Protein AF-A0A9W7ZMZ1-F1 (afdb_monomer)

Nearest PDB structures (foldseek):
  8gym-assembly1_m1  TM=4.508E-01  e=1.231E-01  Tetrahymena thermophila SB210
  8bqs-assembly1_Ds  TM=4.466E-01  e=4.680E-01  Tetrahymena thermophila SB210

Secondary structure (DSSP, 8-state):
-HHHHHHHH-TTHHHHHHHHHHHHHHHHHHHHHHHHHHHHHHHHHHHHHHHHH-TTS---S--SHHHHHHHHHHHHHHHHHHHHHHHHHHHHHHHHHHH---S-HHHHHHHHHHHH-HHHHTTTHHHHHHHHHHHHHHHHHHHHHHHHHHHHHHHHHHHHHHHHHHHHHHHT--HHHHHHHHHHT--TTGGGS-HHHHHHHHHHHHHHHHHHH-----HHHHHH-TT--PPP------------HHHHS-HHHHHHHHHHHHHHHHHHHHHHHHHHHHHHHHHHHHHHHHHHHHHHHHHHHHHHHHHHTTTGGGT-----PPP----HHHHHHHHHHHHHHHHTTS-TT-THHHHHHHTTTHHHHHHHHHHHHHHHHHHHHHHHHHHHHH--

Solvent-accessible surface area (backbone atoms only — not comparable to full-atom values): 21648 Å² total; per-residue (Å²): 110,69,70,58,48,40,72,74,58,36,78,67,47,50,66,69,68,47,46,59,62,50,54,48,52,47,56,26,48,50,38,24,55,54,40,27,66,61,36,33,60,56,36,47,52,53,51,52,52,49,46,71,76,42,70,89,54,83,92,57,99,70,69,61,58,29,41,25,51,14,18,24,53,9,17,41,52,16,27,68,54,38,34,40,48,54,45,51,48,56,53,48,56,55,42,47,74,74,65,57,76,66,92,43,71,67,60,47,51,53,51,47,43,72,76,58,36,69,75,64,32,46,69,62,36,71,60,48,26,53,40,31,19,56,20,32,12,47,22,41,22,42,23,53,53,44,30,51,55,44,48,50,54,52,51,49,53,57,49,52,53,49,51,45,49,52,50,17,65,75,69,75,49,54,53,68,57,53,55,50,26,55,67,73,65,73,39,91,64,49,84,80,48,54,74,66,55,54,53,48,56,44,60,61,52,50,63,54,56,53,63,75,67,54,76,85,74,59,66,72,60,54,74,75,47,81,87,69,86,69,89,75,85,71,75,81,77,84,67,72,82,78,69,54,73,74,76,74,39,57,74,69,55,47,52,50,50,34,43,34,49,14,26,34,54,10,40,48,54,20,45,71,53,33,44,35,47,48,48,49,46,54,50,52,53,52,51,52,52,52,50,51,51,50,49,50,49,48,49,51,51,45,55,50,41,61,62,46,53,76,68,56,76,80,74,72,94,80,89,81,82,88,83,77,95,70,65,73,66,59,59,50,54,53,51,47,24,50,49,24,11,61,79,67,74,49,69,54,85,47,84,58,37,40,58,50,46,34,52,61,64,46,68,68,50,43,69,66,46,24,64,57,51,10,53,50,49,46,51,50,51,53,55,50,50,54,52,56,65,74,78,106

pLDDT: mean 70.11, std 17.06, range [32.16, 95.88]

Organism: NCBI:txid417184

Mean predicted aligned error: 15.18 Å

InterPro domains:
  IPR018108 Mitochondrial carrier protein, transmembrane region [PF00153] (63-148)
  IPR018108 Mitochondrial carrier protein, transmembrane region [PS50920] (62-149)
  IPR023395 Mitochondrial carrier protein domain superfamily [G3DSA:1.50.40.10] (1-391)
  IPR023395 Mitochondrial carrier protein domain superfamily [SSF103506] (4-310)
  IPR050567 Mitochondrial Carrier [PTHR45624] (2-151)

Foldseek 3Di:
DVVVCCVPVNPLVCQAPPVLVVVLCVQLVCLLVVQLVVQLVVLLVVVVVVCVVPVPPDDDSCPLPSQLVSQLRSLQSSLVSNQLSVLLVVVVVVCCVPPVPDSHSVVSVVVCCVVPNPVNSCVLSVLSSVLSSNLRSLLRSLLVVLLVVLVVVLVVLVVLLVVLVVVCVVVVHDSLVSLVCLQVVVDPCVVVDDPVRSVVSNVLCVVVVVVVPDDPDPVVVCVPDVPPPDDDDDDPPPPDPCPDPSVVDDPVRSSLVSSLVSLLVSLLSSLVRNQLSVVVSVVVVVVVVVVVVVVVVVVVVVVVVVVCVVVCPPPDDDDDDDDDDDDPVVVSLLVLLVVLCVVVVHDSPDPCSSVCSSCPCSVVVSVVVSNVRSVVSSVVVVVVVVVVVVVD

Structure (mmCIF, N/CA/C/O backbone):
data_AF-A0A9W7ZMZ1-F1
#
_entry.id   AF-A0A9W7ZMZ1-F1
#
loop_
_atom_site.group_PDB
_atom_site.id
_atom_site.type_symbol
_atom_site.label_atom_id
_atom_site.label_alt_id
_atom_site.label_comp_id
_atom_site.label_asym_id
_atom_site.label_entity_id
_atom_site.label_seq_id
_atom_site.pdbx_PDB_ins_code
_atom_site.Cartn_x
_atom_site.Cartn_y
_atom_site.Cartn_z
_atom_site.occupancy
_atom_site.B_iso_or_equiv
_atom_site.auth_seq_id
_atom_site.auth_comp_id
_atom_site.auth_asym_id
_atom_site.auth_atom_id
_atom_site.pdbx_PDB_model_num
ATOM 1 N N . MET A 1 1 ? -1.787 26.516 -14.372 1.00 57.69 1 MET A N 1
ATOM 2 C CA . MET A 1 1 ? -1.066 25.566 -15.255 1.00 57.69 1 MET A CA 1
ATOM 3 C C . MET A 1 1 ? -2.000 24.758 -16.154 1.00 57.69 1 MET A C 1
ATOM 5 O O . MET A 1 1 ? -1.790 24.791 -17.357 1.00 57.69 1 MET A O 1
ATOM 9 N N . LEU A 1 2 ? -3.049 24.103 -15.631 1.00 56.38 2 LEU A N 1
ATOM 10 C CA . LEU A 1 2 ? -3.977 23.309 -16.457 1.00 56.38 2 LEU A CA 1
ATOM 11 C C . LEU A 1 2 ? -4.734 24.144 -17.511 1.00 56.38 2 LEU A C 1
ATOM 13 O O . LEU A 1 2 ? -4.765 23.767 -18.676 1.00 56.38 2 LEU A O 1
ATOM 17 N N . SER A 1 3 ? -5.265 25.316 -17.134 1.00 71.88 3 SER A N 1
ATOM 18 C CA . SER A 1 3 ? -5.950 26.227 -18.073 1.00 71.88 3 SER A CA 1
ATOM 19 C C . SER A 1 3 ? -5.031 26.711 -19.199 1.00 71.88 3 SER A C 1
ATOM 21 O O . SER A 1 3 ? -5.445 26.814 -20.349 1.00 71.88 3 SER A O 1
ATOM 23 N N . HIS A 1 4 ? -3.756 26.938 -18.882 1.00 74.88 4 HIS A N 1
ATOM 24 C CA . HIS A 1 4 ? -2.742 27.368 -19.840 1.00 74.88 4 HIS A CA 1
ATOM 25 C C . HIS A 1 4 ? -2.380 26.242 -20.826 1.00 74.88 4 HIS A C 1
ATOM 27 O O . HIS A 1 4 ? -2.250 26.485 -22.022 1.00 74.88 4 HIS A O 1
ATOM 33 N N . ALA A 1 5 ? -2.301 24.993 -20.352 1.00 64.12 5 ALA A N 1
ATOM 34 C CA . ALA A 1 5 ? -2.077 23.822 -21.201 1.00 64.12 5 ALA A CA 1
ATOM 35 C C . ALA A 1 5 ? -3.270 23.527 -22.129 1.00 64.12 5 ALA A C 1
ATOM 37 O O . ALA A 1 5 ? -3.066 23.195 -23.297 1.00 64.12 5 ALA A O 1
ATOM 38 N N . VAL A 1 6 ? -4.504 23.697 -21.640 1.00 72.75 6 VAL A N 1
ATOM 39 C CA . VAL A 1 6 ? -5.729 23.541 -22.445 1.00 72.75 6 VAL A CA 1
ATOM 40 C C . VAL A 1 6 ? -5.817 24.620 -23.526 1.00 72.75 6 VAL A C 1
ATOM 42 O O . VAL A 1 6 ? -6.164 24.302 -24.661 1.00 72.75 6 VAL A O 1
ATOM 45 N N . HIS A 1 7 ? -5.430 25.863 -23.224 1.00 78.12 7 HIS A N 1
ATOM 46 C CA . HIS A 1 7 ? -5.381 26.932 -24.224 1.00 78.12 7 HIS A CA 1
ATOM 47 C C . HIS A 1 7 ? -4.293 26.731 -25.288 1.00 78.12 7 HIS A C 1
ATOM 49 O O . HIS A 1 7 ? -4.526 27.070 -26.444 1.00 78.12 7 HIS A O 1
ATOM 55 N N . GLN A 1 8 ? -3.131 26.167 -24.936 1.00 75.94 8 GLN A N 1
ATOM 56 C CA . GLN A 1 8 ? -2.028 25.973 -25.889 1.00 75.94 8 GLN A CA 1
ATOM 57 C C . GLN A 1 8 ? -2.144 24.697 -26.737 1.00 75.94 8 GLN A C 1
ATOM 59 O O . GLN A 1 8 ? -1.801 24.714 -27.915 1.00 75.94 8 GLN A O 1
ATOM 64 N N . LYS A 1 9 ? -2.590 23.574 -26.154 1.00 67.56 9 LYS A N 1
ATOM 65 C CA . LYS A 1 9 ? -2.626 22.256 -26.827 1.00 67.56 9 LYS A CA 1
ATOM 66 C C . LYS A 1 9 ? -4.041 21.779 -27.184 1.00 67.56 9 LYS A C 1
ATOM 68 O O . LYS A 1 9 ? -4.193 20.733 -27.820 1.00 67.56 9 LYS A O 1
ATOM 73 N N . GLY A 1 10 ? -5.074 22.520 -26.780 1.00 74.38 10 GLY A N 1
ATOM 74 C CA . GLY A 1 10 ? -6.471 22.115 -26.910 1.00 74.38 10 GLY A CA 1
ATOM 75 C C . GLY A 1 10 ? -6.827 20.901 -26.042 1.00 74.38 10 GLY A C 1
ATOM 76 O O . GLY A 1 10 ? -5.992 20.306 -25.358 1.00 74.38 10 GLY A O 1
ATOM 77 N N . TRP A 1 11 ? -8.087 20.469 -26.114 1.00 76.12 11 TRP A N 1
ATOM 78 C CA . TRP A 1 11 ? -8.594 19.306 -25.370 1.00 76.12 11 TRP A CA 1
ATOM 79 C C . TRP A 1 11 ? -7.893 17.979 -25.718 1.00 76.12 11 TRP A C 1
ATOM 81 O O . TRP A 1 11 ? -7.972 17.027 -24.949 1.00 76.12 11 TRP A O 1
ATOM 91 N N . LYS A 1 12 ? -7.139 17.918 -26.825 1.00 69.62 12 LYS A N 1
ATOM 92 C CA . LYS A 1 12 ? -6.350 16.743 -27.243 1.00 69.62 12 LYS A CA 1
ATOM 93 C C . LYS A 1 12 ? -5.185 16.408 -26.296 1.00 69.62 12 LYS A C 1
ATOM 95 O O . LYS A 1 12 ? -4.671 15.294 -26.343 1.00 69.62 12 LYS A O 1
ATOM 100 N N . PHE A 1 13 ? -4.793 17.329 -25.412 1.00 70.31 13 PHE A N 1
ATOM 101 C CA . PHE A 1 13 ? -3.822 17.076 -24.341 1.00 70.31 13 PHE A CA 1
ATOM 102 C C . PHE A 1 13 ? -4.334 16.048 -23.313 1.00 70.31 13 PHE A C 1
ATOM 104 O O . PHE A 1 13 ? -3.588 15.162 -22.904 1.00 70.31 13 PHE A O 1
ATOM 111 N N . LEU A 1 14 ? -5.612 16.119 -22.929 1.00 71.50 14 LEU A N 1
ATOM 112 C CA . LEU A 1 14 ? -6.190 15.257 -21.890 1.00 71.50 14 LEU A CA 1
ATOM 113 C C . LEU A 1 14 ? -6.104 13.762 -22.254 1.00 71.50 14 LEU A C 1
ATOM 115 O O . LEU A 1 14 ? -5.511 13.008 -21.483 1.00 71.50 14 LEU A O 1
ATOM 119 N N . PRO A 1 15 ? -6.573 13.311 -23.435 1.00 69.31 15 PRO A N 1
ATOM 120 C CA . PRO A 1 15 ? -6.466 11.910 -23.822 1.00 69.31 15 PRO A CA 1
ATOM 121 C C . PRO A 1 15 ? -5.028 11.383 -23.847 1.00 69.31 15 PRO A C 1
ATOM 123 O O . PRO A 1 15 ? -4.784 10.240 -23.477 1.00 69.31 15 PRO A O 1
ATOM 126 N N . ARG A 1 16 ? -4.065 12.211 -24.265 1.00 68.50 16 ARG A N 1
ATOM 127 C CA . ARG A 1 16 ? -2.673 11.781 -24.451 1.00 68.50 16 ARG A CA 1
ATOM 128 C C . ARG A 1 16 ? -1.928 11.590 -23.132 1.00 68.50 16 ARG A C 1
ATOM 130 O O . ARG A 1 16 ? -1.162 10.642 -23.023 1.00 68.50 16 ARG A O 1
ATOM 137 N N . TYR A 1 17 ? -2.159 12.457 -22.145 1.00 72.62 17 TYR A N 1
ATOM 138 C CA . TYR A 1 17 ? -1.386 12.453 -20.895 1.00 72.62 17 TYR A CA 1
ATOM 139 C C . TYR A 1 17 ? -2.157 11.921 -19.681 1.00 72.62 17 TYR A C 1
ATOM 141 O O . TYR A 1 17 ? -1.535 11.543 -18.694 1.00 72.62 17 TYR A O 1
ATOM 149 N N . VAL A 1 18 ? -3.492 11.874 -19.734 1.00 78.25 18 VAL A N 1
ATOM 150 C CA . VAL A 1 18 ? -4.324 11.460 -18.591 1.00 78.25 18 VAL A CA 1
ATOM 151 C C . VAL A 1 18 ? -4.821 10.021 -18.722 1.00 78.25 18 VAL A C 1
ATOM 153 O O . VAL A 1 18 ? -4.837 9.299 -17.729 1.00 78.25 18 VAL A O 1
ATOM 156 N N . ILE A 1 19 ? -5.145 9.549 -19.932 1.00 79.56 19 ILE A N 1
ATOM 157 C CA . ILE A 1 19 ? -5.673 8.183 -20.117 1.00 79.56 19 ILE A CA 1
ATOM 158 C C . ILE A 1 19 ? -4.645 7.130 -19.711 1.00 79.56 19 ILE A C 1
ATOM 160 O O . ILE A 1 19 ? -4.990 6.178 -19.021 1.00 79.56 19 ILE A O 1
ATOM 164 N N . GLN A 1 20 ? -3.383 7.309 -20.097 1.00 80.19 20 GLN A N 1
ATOM 165 C CA . GLN A 1 20 ? -2.320 6.356 -19.786 1.00 80.19 20 GLN A CA 1
ATOM 166 C C . GLN A 1 20 ? -2.172 6.090 -18.273 1.00 80.19 20 GLN A C 1
ATOM 168 O O . GLN A 1 20 ? -2.287 4.929 -17.875 1.00 80.19 20 GLN A O 1
ATOM 173 N N . PRO A 1 21 ? -1.947 7.101 -17.406 1.00 80.88 21 PRO A N 1
ATOM 174 C CA . PRO A 1 21 ? -1.855 6.863 -15.969 1.00 80.88 21 PRO A CA 1
ATOM 175 C C . PRO A 1 21 ? -3.181 6.382 -15.369 1.00 80.88 21 PRO A C 1
ATOM 177 O O . PRO A 1 21 ? -3.154 5.569 -14.451 1.00 80.88 21 PRO A O 1
ATOM 180 N N . MET A 1 22 ? -4.335 6.817 -15.889 1.00 83.62 22 MET A N 1
ATOM 181 C CA . MET A 1 22 ? -5.635 6.337 -15.403 1.00 83.62 22 MET A CA 1
ATOM 182 C C . MET A 1 22 ? -5.848 4.846 -15.671 1.00 83.62 22 MET A C 1
ATOM 184 O O . MET A 1 22 ? -6.192 4.112 -14.750 1.00 83.62 22 MET A O 1
ATOM 188 N N . VAL A 1 23 ? -5.623 4.388 -16.905 1.00 85.06 23 VAL A N 1
ATOM 189 C CA . VAL A 1 23 ? -5.783 2.978 -17.291 1.00 85.06 23 VAL A CA 1
ATOM 190 C C . VAL A 1 23 ? -4.800 2.103 -16.524 1.00 85.06 23 VAL A C 1
ATOM 192 O O . VAL A 1 23 ? -5.188 1.053 -16.015 1.00 85.06 23 VAL A O 1
ATOM 195 N N . ALA A 1 24 ? -3.547 2.553 -16.399 1.00 85.38 24 ALA A N 1
ATOM 196 C CA . ALA A 1 24 ? -2.542 1.819 -15.648 1.00 85.38 24 ALA A CA 1
ATOM 197 C C . ALA A 1 24 ? -2.936 1.682 -14.171 1.00 85.38 24 ALA A C 1
ATOM 199 O O . ALA A 1 24 ? -2.993 0.567 -13.658 1.00 85.38 24 ALA A O 1
ATOM 200 N N . ASN A 1 25 ? -3.296 2.788 -13.513 1.00 88.56 25 ASN A N 1
ATOM 201 C CA . ASN A 1 25 ? -3.698 2.778 -12.107 1.00 88.56 25 ASN A CA 1
ATOM 202 C C . ASN A 1 25 ? -4.980 1.972 -11.870 1.00 88.56 25 ASN A C 1
ATOM 204 O O . ASN A 1 25 ? -5.092 1.300 -10.848 1.00 88.56 25 ASN A O 1
ATOM 208 N N . TRP A 1 26 ? -5.935 2.011 -12.802 1.00 90.62 26 TRP A N 1
ATOM 209 C CA . TRP A 1 26 ? -7.161 1.225 -12.702 1.00 90.62 26 TRP A CA 1
ATOM 210 C C . TRP A 1 26 ? -6.885 -0.276 -12.803 1.00 90.62 26 TRP A C 1
ATOM 212 O O . TRP A 1 26 ? -7.335 -1.025 -11.944 1.00 90.62 26 TRP A O 1
ATOM 222 N N . ALA A 1 27 ? -6.105 -0.720 -13.793 1.00 91.19 27 ALA A N 1
ATOM 223 C CA . ALA A 1 27 ? -5.781 -2.137 -13.964 1.00 91.19 27 ALA A CA 1
ATOM 224 C C . ALA A 1 27 ? -4.998 -2.697 -12.763 1.00 91.19 27 ALA A C 1
ATOM 226 O O . ALA A 1 27 ? -5.300 -3.776 -12.252 1.00 91.19 27 ALA A O 1
ATOM 227 N N . VAL A 1 28 ? -4.019 -1.925 -12.291 1.00 91.31 28 VAL A N 1
ATOM 228 C CA . VAL A 1 28 ? -3.198 -2.225 -11.112 1.00 91.31 28 VAL A CA 1
ATOM 229 C C . VAL A 1 28 ? -4.071 -2.286 -9.853 1.00 91.31 28 VAL A C 1
ATOM 231 O O . VAL A 1 28 ? -4.066 -3.297 -9.151 1.00 91.31 28 VAL A O 1
ATOM 234 N N . GLY A 1 29 ? -4.889 -1.260 -9.609 1.00 89.75 29 GLY A N 1
ATOM 235 C CA . GLY A 1 29 ? -5.795 -1.210 -8.462 1.00 89.75 29 GLY A CA 1
ATOM 236 C C . GLY A 1 29 ? -6.844 -2.322 -8.483 1.00 89.75 29 GLY A C 1
ATOM 237 O O . GLY A 1 29 ? -7.098 -2.945 -7.457 1.00 89.75 29 GLY A O 1
ATOM 238 N N . PHE A 1 30 ? -7.410 -2.635 -9.649 1.00 92.38 30 PHE A N 1
ATOM 239 C CA . PHE A 1 30 ? -8.376 -3.721 -9.802 1.00 92.38 30 PHE A CA 1
ATOM 240 C C . PHE A 1 30 ? -7.769 -5.075 -9.422 1.00 92.38 30 PHE A C 1
ATOM 242 O O . PHE A 1 30 ? -8.365 -5.816 -8.638 1.00 92.38 30 PHE A O 1
ATOM 249 N N . ALA A 1 31 ? -6.565 -5.381 -9.917 1.00 94.19 31 ALA A N 1
ATOM 250 C CA . ALA A 1 31 ? -5.851 -6.604 -9.558 1.00 94.19 31 ALA A CA 1
ATOM 251 C C . ALA A 1 31 ? -5.554 -6.669 -8.052 1.00 94.19 31 ALA A C 1
ATOM 253 O O . ALA A 1 31 ? -5.766 -7.712 -7.428 1.00 94.19 31 ALA A O 1
ATOM 254 N N . LEU A 1 32 ? -5.125 -5.549 -7.462 1.00 93.69 32 LEU A N 1
ATOM 255 C CA . LEU A 1 32 ? -4.835 -5.442 -6.035 1.00 93.69 32 LEU A CA 1
ATOM 256 C C . LEU A 1 32 ? -6.078 -5.714 -5.178 1.00 93.69 32 LEU A C 1
ATOM 258 O O . LEU A 1 32 ? -6.084 -6.645 -4.373 1.00 93.69 32 LEU A O 1
ATOM 262 N N . PHE A 1 33 ? -7.140 -4.924 -5.353 1.00 91.06 33 PHE A N 1
ATOM 263 C CA . PHE A 1 33 ? -8.320 -4.982 -4.488 1.00 91.06 33 PHE A CA 1
ATOM 264 C C . PHE A 1 33 ? -9.132 -6.264 -4.685 1.00 91.06 33 PHE A C 1
ATOM 266 O O . PHE A 1 33 ? -9.614 -6.827 -3.703 1.00 91.06 33 PHE A O 1
ATOM 273 N N . THR A 1 34 ? -9.228 -6.785 -5.912 1.00 91.69 34 THR A N 1
ATOM 274 C CA . THR A 1 34 ? -9.897 -8.074 -6.171 1.00 91.69 34 THR A CA 1
ATOM 275 C C . THR A 1 34 ? -9.151 -9.223 -5.495 1.00 91.69 34 THR A C 1
ATOM 277 O O . THR A 1 34 ? -9.752 -10.077 -4.849 1.00 91.69 34 THR A O 1
ATOM 280 N N . THR A 1 35 ? -7.819 -9.232 -5.581 1.00 93.69 35 THR A N 1
ATOM 281 C CA . THR A 1 35 ? -7.021 -10.277 -4.930 1.00 93.69 35 THR A CA 1
ATOM 282 C C . THR A 1 35 ? -7.094 -10.158 -3.412 1.00 93.69 35 THR A C 1
ATOM 284 O O . THR A 1 35 ? -7.242 -11.167 -2.730 1.00 93.69 35 THR A O 1
ATOM 287 N N . TYR A 1 36 ? -7.034 -8.938 -2.872 1.00 91.56 36 TYR A N 1
ATOM 288 C CA . TYR A 1 36 ? -7.143 -8.706 -1.433 1.00 91.56 36 TYR A CA 1
ATOM 289 C C . TYR A 1 36 ? -8.494 -9.177 -0.880 1.00 91.56 36 TYR A C 1
ATOM 291 O O . TYR A 1 36 ? -8.530 -9.945 0.080 1.00 91.56 36 TYR A O 1
ATOM 299 N N . THR A 1 37 ? -9.597 -8.772 -1.517 1.00 87.44 37 THR A N 1
ATOM 300 C CA . THR A 1 37 ? -10.960 -9.161 -1.114 1.00 87.44 37 THR A CA 1
ATOM 301 C C . THR A 1 37 ? -11.194 -10.666 -1.206 1.00 87.44 37 THR A C 1
ATOM 303 O O . THR A 1 37 ? -11.858 -11.217 -0.335 1.00 87.44 37 THR A O 1
ATOM 306 N N . ALA A 1 38 ? -10.604 -11.353 -2.189 1.00 90.06 38 ALA A N 1
ATOM 307 C CA . ALA A 1 38 ? -10.679 -12.810 -2.293 1.00 90.06 38 ALA A CA 1
ATOM 308 C C . ALA A 1 38 ? -9.783 -13.539 -1.270 1.00 90.06 38 ALA A C 1
ATOM 310 O O . ALA A 1 38 ? -10.175 -14.558 -0.701 1.00 90.06 38 ALA A O 1
ATOM 311 N N . ALA A 1 39 ? -8.572 -13.032 -1.020 1.00 89.38 39 ALA A N 1
ATOM 312 C CA . ALA A 1 39 ? -7.592 -13.684 -0.152 1.00 89.38 39 ALA A CA 1
ATOM 313 C C . ALA A 1 39 ? -7.900 -13.508 1.341 1.00 89.38 39 ALA A C 1
ATOM 315 O O . ALA A 1 39 ? -7.606 -14.400 2.141 1.00 89.38 39 ALA A O 1
ATOM 316 N N . LEU A 1 40 ? -8.482 -12.370 1.729 1.00 85.38 40 LEU A N 1
ATOM 317 C CA . LEU A 1 40 ? -8.686 -12.015 3.130 1.00 85.38 40 LEU A CA 1
ATOM 318 C C . LEU A 1 40 ? -9.629 -12.993 3.869 1.00 85.38 40 LEU A C 1
ATOM 320 O O . LEU A 1 40 ? -9.205 -13.531 4.897 1.00 85.38 40 LEU A O 1
ATOM 324 N N . PRO A 1 41 ? -10.841 -13.324 3.370 1.00 80.75 41 PRO A N 1
ATOM 325 C CA . PRO A 1 41 ? -11.721 -14.294 4.026 1.00 80.75 41 PRO A CA 1
ATOM 326 C C . PRO A 1 41 ? -11.095 -15.688 4.113 1.00 80.75 41 PRO A C 1
ATOM 328 O O . PRO A 1 41 ? -11.177 -16.339 5.153 1.00 80.75 41 PRO A O 1
ATOM 331 N N . ALA A 1 42 ? -10.402 -16.129 3.057 1.00 80.88 42 ALA A N 1
ATOM 332 C CA . ALA A 1 42 ? -9.713 -17.418 3.037 1.00 80.88 42 ALA A CA 1
ATOM 333 C C . ALA A 1 42 ? -8.604 -17.493 4.103 1.00 80.88 42 ALA A C 1
ATOM 335 O O . ALA A 1 42 ? -8.460 -18.503 4.798 1.00 80.88 42 ALA A O 1
ATOM 336 N N . ALA A 1 43 ? -7.849 -16.408 4.283 1.00 78.56 43 ALA A N 1
ATOM 337 C CA . ALA A 1 43 ? -6.805 -16.323 5.295 1.00 78.56 43 ALA A CA 1
ATOM 338 C C . ALA A 1 43 ? -7.387 -16.322 6.726 1.00 78.56 43 ALA A C 1
ATOM 340 O O . ALA A 1 43 ? -6.851 -16.998 7.609 1.00 78.56 43 ALA A O 1
ATOM 341 N N . TYR A 1 44 ? -8.515 -15.640 6.957 1.00 75.88 44 TYR A N 1
ATOM 342 C CA . TYR A 1 44 ? -9.232 -15.694 8.238 1.00 75.88 44 TYR A CA 1
ATOM 343 C C . TYR A 1 44 ? -9.855 -17.069 8.518 1.00 75.88 44 TYR A C 1
ATOM 345 O O . TYR A 1 44 ? -9.773 -17.564 9.645 1.00 75.88 44 TYR A O 1
ATOM 353 N N . MET A 1 45 ? -10.423 -17.729 7.507 1.00 72.94 45 MET A N 1
ATOM 354 C CA . MET A 1 45 ? -10.950 -19.092 7.625 1.00 72.94 45 MET A CA 1
ATOM 355 C C . MET A 1 45 ? -9.833 -20.080 7.986 1.00 72.94 45 MET A C 1
ATOM 357 O O . MET A 1 45 ? -9.977 -20.896 8.891 1.00 72.94 45 MET A O 1
ATOM 361 N N . ARG A 1 46 ? -8.660 -19.957 7.357 1.00 67.56 46 ARG A N 1
ATOM 362 C CA . ARG A 1 46 ? -7.486 -20.760 7.720 1.00 67.56 46 ARG A CA 1
ATOM 363 C C . ARG A 1 46 ? -7.048 -20.513 9.165 1.00 67.56 46 ARG A C 1
ATOM 365 O O . ARG A 1 46 ? -6.733 -21.466 9.873 1.00 67.56 46 ARG A O 1
ATOM 372 N N . SER A 1 47 ? -7.040 -19.255 9.601 1.00 63.47 47 SER A N 1
ATOM 373 C CA . SER A 1 47 ? -6.656 -18.873 10.964 1.00 63.47 47 SER A CA 1
ATOM 374 C C . SER A 1 47 ? -7.628 -19.406 12.023 1.00 63.47 47 SER A C 1
ATOM 376 O O . SER A 1 47 ? -7.198 -19.893 13.065 1.00 63.47 47 SER A O 1
ATOM 378 N N . SER A 1 48 ? -8.934 -19.360 11.759 1.00 61.44 48 SER A N 1
ATOM 379 C CA . SER A 1 48 ? -9.969 -19.885 12.666 1.00 61.44 48 SER A CA 1
ATOM 380 C C . SER A 1 48 ? -9.966 -21.417 12.744 1.00 61.44 48 SER A C 1
ATOM 382 O O . SER A 1 48 ? -10.130 -21.979 13.829 1.00 61.44 48 SER A O 1
ATOM 384 N N . VAL A 1 49 ? -9.666 -22.112 11.641 1.00 62.28 49 VAL A N 1
ATOM 385 C CA . VAL A 1 49 ? -9.402 -23.564 11.661 1.00 62.28 49 VAL A CA 1
ATOM 386 C C . VAL A 1 49 ? -8.172 -23.893 12.519 1.00 62.28 49 VAL A C 1
ATOM 388 O O . VAL A 1 49 ? -8.188 -24.837 13.299 1.00 62.28 49 VAL A O 1
ATOM 391 N N . MET A 1 50 ? -7.108 -23.088 12.461 1.00 55.12 50 MET A N 1
ATOM 392 C CA . MET A 1 50 ? -5.938 -23.302 13.327 1.00 55.12 50 MET A CA 1
ATOM 393 C C . MET A 1 50 ? -6.255 -23.093 14.813 1.00 55.12 50 MET A C 1
ATOM 395 O O . MET A 1 50 ? -5.742 -23.833 15.646 1.00 55.12 50 MET A O 1
ATOM 399 N N . GLN A 1 51 ? -7.140 -22.151 15.155 1.00 58.84 51 GLN A N 1
ATOM 400 C CA . GLN A 1 51 ? -7.598 -21.952 16.538 1.00 58.84 51 GLN A CA 1
ATOM 401 C C . GLN A 1 51 ? -8.478 -23.099 17.053 1.00 58.84 51 GLN A C 1
ATOM 403 O O . GLN A 1 51 ? -8.443 -23.407 18.241 1.00 58.84 51 GLN A O 1
ATOM 408 N N . THR A 1 52 ? -9.253 -23.745 16.178 1.00 60.62 52 THR A N 1
ATOM 409 C CA . THR A 1 52 ? -10.044 -24.931 16.548 1.00 60.62 52 THR A CA 1
ATOM 410 C C . THR A 1 52 ? -9.181 -26.184 16.694 1.00 60.62 52 THR A C 1
ATOM 412 O O . THR A 1 52 ? -9.481 -27.022 17.538 1.00 60.62 52 THR A O 1
ATOM 415 N N . VAL A 1 53 ? -8.085 -26.294 15.935 1.00 59.47 53 VAL A N 1
ATOM 416 C CA . VAL A 1 53 ? -7.124 -27.409 16.034 1.00 59.47 53 VAL A CA 1
ATOM 417 C C . VAL A 1 53 ? -6.130 -27.232 17.198 1.00 59.47 53 VAL A C 1
ATOM 419 O O . VAL A 1 53 ? -5.716 -28.227 17.787 1.00 59.47 53 VAL A O 1
ATOM 422 N N . TYR A 1 54 ? -5.781 -25.995 17.577 1.00 52.72 54 TYR A N 1
ATOM 423 C CA . TYR A 1 54 ? -4.846 -25.682 18.673 1.00 52.72 54 TYR A CA 1
ATOM 424 C C . TYR A 1 54 ? -5.469 -24.731 19.717 1.00 52.72 54 TYR A C 1
ATOM 426 O O . TYR A 1 54 ? -5.158 -23.532 19.729 1.00 52.72 54 TYR A O 1
ATOM 434 N N . PRO A 1 55 ? -6.329 -25.251 20.614 1.00 56.06 55 PRO A N 1
ATOM 435 C CA . PRO A 1 55 ? -7.145 -24.447 21.531 1.00 56.06 55 PRO A CA 1
ATOM 436 C C . PRO A 1 55 ? -6.361 -23.725 22.642 1.00 56.06 55 PRO A C 1
ATOM 438 O O . PRO A 1 55 ? -6.874 -22.751 23.194 1.00 56.06 55 PRO A O 1
ATOM 441 N N . ASP A 1 56 ? -5.128 -24.155 22.937 1.00 56.78 56 ASP A N 1
ATOM 442 C CA . ASP A 1 56 ? -4.250 -23.544 23.955 1.00 56.78 56 ASP A CA 1
ATOM 443 C C . ASP A 1 56 ? -3.504 -22.294 23.448 1.00 56.78 56 ASP A C 1
ATOM 445 O O . ASP A 1 56 ? -2.765 -21.641 24.188 1.00 56.78 56 ASP A O 1
ATOM 449 N N . SER A 1 57 ? -3.706 -21.927 22.179 1.00 50.50 57 SER A N 1
ATOM 450 C CA . SER A 1 57 ? -3.181 -20.683 21.615 1.00 50.50 57 SER A CA 1
ATOM 451 C C . SER A 1 57 ? -3.929 -19.474 22.203 1.00 50.50 57 SER A C 1
ATOM 453 O O . SER A 1 57 ? -5.153 -19.527 22.351 1.00 50.50 57 SER A O 1
ATOM 455 N N . PRO A 1 58 ? -3.251 -18.353 22.519 1.00 46.62 58 PRO A N 1
ATOM 456 C CA . PRO A 1 58 ? -3.893 -17.199 23.146 1.00 46.62 58 PRO A CA 1
ATOM 457 C C . PRO A 1 58 ? -5.075 -16.683 22.307 1.00 46.62 58 PRO A C 1
ATOM 459 O O . PRO A 1 58 ? -4.909 -16.239 21.170 1.00 46.62 58 PRO A O 1
ATOM 462 N N . LYS A 1 59 ? -6.281 -16.729 22.891 1.00 46.44 59 LYS A N 1
ATOM 463 C CA . LYS A 1 59 ? -7.546 -16.270 22.297 1.00 46.44 59 LYS A CA 1
ATOM 464 C C . LYS A 1 59 ? -7.558 -14.745 22.157 1.00 46.44 59 LYS A C 1
ATOM 466 O O . LYS A 1 59 ? -8.106 -14.040 23.000 1.00 46.44 59 LYS A O 1
ATOM 471 N N . LYS A 1 60 ? -6.970 -14.219 21.085 1.00 48.97 60 LYS A N 1
ATOM 472 C CA . LYS A 1 60 ? -7.301 -12.884 20.576 1.00 48.97 60 LYS A CA 1
ATOM 473 C C . LYS A 1 60 ? -7.868 -13.016 19.159 1.00 48.97 60 LYS A C 1
ATOM 475 O O . LYS A 1 60 ? -7.224 -13.639 18.316 1.00 48.97 60 LYS A O 1
ATOM 480 N N . PRO A 1 61 ? -9.031 -12.413 18.856 1.00 47.22 61 PRO A N 1
ATOM 481 C CA . PRO A 1 61 ? -9.576 -12.360 17.497 1.00 47.22 61 PRO A CA 1
ATOM 482 C C . PRO A 1 61 ? -8.768 -11.447 16.550 1.00 47.22 61 PRO A C 1
ATOM 484 O O . PRO A 1 61 ? -9.183 -11.194 15.426 1.00 47.22 61 PRO A O 1
ATOM 487 N N . THR A 1 62 ? -7.586 -10.984 16.961 1.00 53.22 62 THR A N 1
ATOM 488 C CA . THR A 1 62 ? -6.638 -10.198 16.168 1.00 53.22 62 THR A CA 1
ATOM 489 C C . THR A 1 62 ? -5.454 -11.063 15.754 1.00 53.22 62 THR A C 1
ATOM 491 O O . THR A 1 62 ? -4.311 -10.826 16.141 1.00 53.22 62 THR A O 1
ATOM 494 N N . THR A 1 63 ? -5.689 -12.102 14.947 1.00 65.19 63 THR A N 1
ATOM 495 C CA . THR A 1 63 ? -4.542 -12.641 14.207 1.00 65.19 63 THR A CA 1
ATOM 496 C C . THR A 1 63 ? -4.180 -11.559 13.198 1.00 65.19 63 THR A C 1
ATOM 498 O O . THR A 1 63 ? -4.953 -11.269 12.297 1.00 65.19 63 THR A O 1
ATOM 501 N N . ILE A 1 64 ? -3.056 -10.882 13.413 1.00 73.44 64 ILE A N 1
ATOM 502 C CA . ILE A 1 64 ? -2.558 -9.814 12.535 1.00 73.44 64 ILE A CA 1
ATOM 503 C C . ILE A 1 64 ? -2.068 -10.423 11.205 1.00 73.44 64 ILE A C 1
ATOM 505 O O . ILE A 1 64 ? -2.017 -9.766 10.178 1.00 73.44 64 ILE A O 1
ATOM 509 N N . VAL A 1 65 ? -1.770 -11.723 11.190 1.00 80.56 65 VAL A N 1
ATOM 510 C CA . VAL A 1 65 ? -1.191 -12.447 10.050 1.00 80.56 65 VAL A CA 1
ATOM 511 C C . VAL A 1 65 ? -2.075 -12.477 8.786 1.00 80.56 65 VAL A C 1
ATOM 513 O O . VAL A 1 65 ? -1.527 -12.234 7.712 1.00 80.56 65 VAL A O 1
ATOM 516 N N . PRO A 1 66 ? -3.400 -12.743 8.833 1.00 87.56 66 PRO A N 1
ATOM 517 C CA . PRO A 1 66 ? -4.237 -12.840 7.639 1.00 87.56 66 PRO A CA 1
ATOM 518 C C . PRO A 1 66 ? -4.270 -11.554 6.797 1.00 87.56 66 PRO A C 1
ATOM 520 O O . PRO A 1 66 ? -4.023 -11.670 5.598 1.00 87.56 66 PRO A O 1
ATOM 523 N N . PRO A 1 67 ? -4.454 -10.341 7.365 1.00 87.75 67 PRO A N 1
ATOM 524 C CA . PRO A 1 67 ? -4.317 -9.094 6.607 1.00 87.75 67 PRO A CA 1
ATOM 525 C C . PRO A 1 67 ? -2.956 -8.908 5.929 1.00 87.75 67 PRO A C 1
ATOM 527 O O . PRO A 1 67 ? -2.894 -8.524 4.762 1.00 87.75 67 PRO A O 1
ATOM 530 N N . PHE A 1 68 ? -1.859 -9.229 6.622 1.00 90.69 68 PHE A N 1
ATOM 531 C CA . PHE A 1 68 ? -0.506 -9.116 6.065 1.00 90.69 68 PHE A CA 1
ATOM 532 C C . PHE A 1 68 ? -0.264 -10.119 4.931 1.00 90.69 68 PHE A C 1
ATOM 534 O O . PHE A 1 68 ? 0.371 -9.776 3.933 1.00 90.69 68 PHE A O 1
ATOM 541 N N . ALA A 1 69 ? -0.771 -11.348 5.066 1.00 90.12 69 ALA A N 1
ATOM 542 C CA . ALA A 1 69 ? -0.664 -12.390 4.048 1.00 90.12 69 ALA A CA 1
ATOM 543 C C . ALA A 1 69 ? -1.543 -12.086 2.824 1.00 90.12 69 ALA A C 1
ATOM 545 O O . ALA A 1 69 ? -1.082 -12.205 1.690 1.00 90.12 69 ALA A O 1
ATOM 546 N N . ALA A 1 70 ? -2.783 -11.638 3.040 1.00 90.75 70 ALA A N 1
ATOM 547 C CA . ALA A 1 70 ? -3.677 -11.200 1.971 1.00 90.75 70 ALA A CA 1
ATOM 548 C C . ALA A 1 70 ? -3.103 -9.981 1.234 1.00 90.75 70 ALA A C 1
ATOM 550 O O . ALA A 1 70 ? -3.108 -9.953 0.005 1.00 90.75 70 ALA A O 1
ATOM 551 N N . GLY A 1 71 ? -2.529 -9.019 1.966 1.00 93.75 71 GLY A N 1
ATOM 552 C CA . GLY A 1 71 ? -1.835 -7.868 1.389 1.00 93.75 71 GLY A CA 1
ATOM 553 C C . GLY A 1 71 ? -0.600 -8.257 0.571 1.00 93.75 71 GLY A C 1
ATOM 554 O O . GLY A 1 71 ? -0.395 -7.718 -0.513 1.00 93.75 71 GLY A O 1
ATOM 555 N N . ALA A 1 72 ? 0.182 -9.239 1.029 1.00 93.44 72 ALA A N 1
ATOM 556 C CA . ALA A 1 72 ? 1.315 -9.781 0.276 1.00 93.44 72 ALA A CA 1
ATOM 557 C C . ALA A 1 72 ? 0.872 -10.442 -1.043 1.00 93.44 72 ALA A C 1
ATOM 559 O O . ALA A 1 72 ? 1.450 -10.174 -2.096 1.00 93.44 72 ALA A O 1
ATOM 560 N N . LEU A 1 73 ? -0.172 -11.279 -1.003 1.00 95.31 73 LEU A N 1
ATOM 561 C CA . LEU A 1 73 ? -0.731 -11.922 -2.198 1.00 95.31 73 LEU A CA 1
ATOM 562 C C . LEU A 1 73 ? -1.301 -10.897 -3.181 1.00 95.31 73 LEU A C 1
ATOM 564 O O . LEU A 1 73 ? -1.055 -10.994 -4.383 1.00 95.31 73 LEU A O 1
ATOM 568 N N . ALA A 1 74 ? -2.009 -9.890 -2.669 1.00 95.19 74 ALA A N 1
ATOM 569 C CA . ALA A 1 74 ?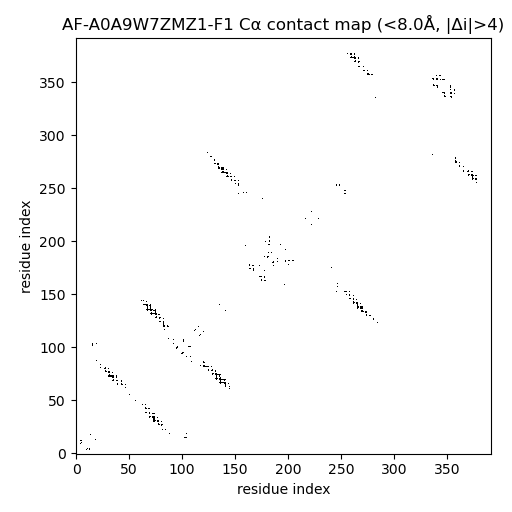 -2.518 -8.786 -3.466 1.00 95.19 74 ALA A CA 1
ATOM 570 C C . ALA A 1 74 ? -1.382 -7.993 -4.127 1.00 95.19 74 ALA A C 1
ATOM 572 O O . ALA A 1 74 ? -1.442 -7.736 -5.329 1.00 95.19 74 ALA A O 1
ATOM 573 N N . GLY A 1 75 ? -0.319 -7.672 -3.382 1.00 94.69 75 GLY A N 1
ATOM 574 C CA . GLY A 1 75 ? 0.870 -7.007 -3.920 1.00 94.69 75 GLY A CA 1
ATOM 575 C C . GLY A 1 75 ? 1.555 -7.823 -5.018 1.00 94.69 75 GLY A C 1
ATOM 576 O O . GLY A 1 75 ? 1.927 -7.277 -6.056 1.00 94.69 75 GLY A O 1
ATOM 577 N N . LEU A 1 76 ? 1.643 -9.147 -4.856 1.00 93.94 76 LEU A N 1
ATOM 578 C CA . LEU A 1 76 ? 2.172 -10.027 -5.898 1.00 93.94 76 LEU A CA 1
ATOM 579 C C . LEU A 1 76 ? 1.292 -10.012 -7.156 1.00 93.94 76 LEU A C 1
ATOM 581 O O . LEU A 1 76 ? 1.814 -9.830 -8.256 1.00 93.94 76 LEU A O 1
ATOM 585 N N . ALA A 1 77 ? -0.025 -10.164 -7.013 1.00 95.88 77 ALA A N 1
ATOM 586 C CA . ALA A 1 77 ? -0.956 -10.132 -8.140 1.00 95.88 77 ALA A CA 1
ATOM 587 C C . ALA A 1 77 ? -0.911 -8.788 -8.880 1.00 95.88 77 ALA A C 1
ATOM 589 O O . ALA A 1 77 ? -0.845 -8.753 -10.110 1.00 95.88 77 ALA A O 1
ATOM 590 N N . GLN A 1 78 ? -0.855 -7.683 -8.134 1.00 95.44 78 GLN A N 1
ATOM 591 C CA . GLN A 1 78 ? -0.676 -6.357 -8.702 1.00 95.44 78 GLN A CA 1
ATOM 592 C C . GLN A 1 78 ? 0.640 -6.251 -9.481 1.00 95.44 78 GLN A C 1
ATOM 594 O O . GLN A 1 78 ? 0.637 -5.739 -10.598 1.00 95.44 78 GLN A O 1
ATOM 599 N N . SER A 1 79 ? 1.753 -6.755 -8.939 1.00 91.00 79 SER A N 1
ATOM 600 C CA . SER A 1 79 ? 3.071 -6.641 -9.579 1.00 91.00 79 SER A CA 1
ATOM 601 C C . SER A 1 79 ? 3.132 -7.300 -10.965 1.00 91.00 79 SER A C 1
ATOM 603 O O . SER A 1 79 ? 3.870 -6.835 -11.840 1.00 91.00 79 SER A O 1
ATOM 605 N N . ILE A 1 80 ? 2.321 -8.342 -11.198 1.00 93.25 80 ILE A N 1
ATOM 606 C CA . ILE A 1 80 ? 2.183 -9.009 -12.504 1.00 93.25 80 ILE A CA 1
ATOM 607 C C . ILE A 1 80 ? 1.599 -8.036 -13.534 1.00 93.25 80 ILE A C 1
ATOM 609 O O . ILE A 1 80 ? 2.064 -7.988 -14.669 1.00 93.25 80 ILE A O 1
ATOM 613 N N . VAL A 1 81 ? 0.623 -7.223 -13.127 1.00 93.75 81 VAL A N 1
ATOM 614 C CA . VAL A 1 81 ? -0.027 -6.221 -13.982 1.00 93.75 81 VAL A CA 1
ATOM 615 C C . VAL A 1 81 ? 0.814 -4.946 -14.087 1.00 93.75 81 VAL A C 1
ATOM 617 O O . VAL A 1 81 ? 0.976 -4.400 -15.177 1.00 93.75 81 VAL A O 1
ATOM 620 N N . ALA A 1 82 ? 1.401 -4.491 -12.979 1.00 90.12 82 ALA A N 1
ATOM 621 C CA . ALA A 1 82 ? 2.164 -3.249 -12.899 1.00 90.12 82 ALA A CA 1
ATOM 622 C C . ALA A 1 82 ? 3.458 -3.299 -13.720 1.00 90.12 82 ALA A C 1
ATOM 624 O O . ALA A 1 82 ? 3.757 -2.359 -14.449 1.00 90.12 82 ALA A O 1
ATOM 625 N N . THR A 1 83 ? 4.201 -4.408 -13.667 1.00 85.19 83 THR A N 1
ATOM 626 C CA . THR A 1 83 ? 5.516 -4.515 -14.323 1.00 85.19 83 THR A CA 1
ATOM 627 C C . THR A 1 83 ? 5.486 -4.197 -15.828 1.00 85.19 83 THR A C 1
ATOM 629 O O . THR A 1 83 ? 6.259 -3.337 -16.260 1.00 85.19 83 THR A O 1
ATOM 632 N N . PRO A 1 84 ? 4.621 -4.821 -16.657 1.00 89.00 84 PRO A N 1
ATOM 633 C CA . PRO A 1 84 ? 4.569 -4.487 -18.076 1.00 89.00 84 PRO A CA 1
ATOM 634 C C . PRO A 1 84 ? 4.033 -3.074 -18.341 1.00 89.00 84 PRO A C 1
ATOM 636 O O . PRO A 1 84 ? 4.476 -2.435 -19.295 1.00 89.00 84 PRO A O 1
ATOM 639 N N . LEU A 1 85 ? 3.121 -2.563 -17.508 1.00 89.00 85 LEU A N 1
ATOM 640 C CA . LEU A 1 85 ? 2.568 -1.213 -17.649 1.00 89.00 85 LEU A CA 1
ATOM 641 C C . LEU A 1 85 ? 3.608 -0.129 -17.342 1.00 89.00 85 LEU A C 1
ATOM 643 O O . LEU A 1 85 ? 3.731 0.822 -18.115 1.00 89.00 85 LEU A O 1
ATOM 647 N N . ASP A 1 86 ? 4.400 -0.306 -16.283 1.00 84.19 86 ASP A N 1
ATOM 648 C CA . ASP A 1 86 ? 5.523 0.569 -15.928 1.00 84.19 86 ASP A CA 1
ATOM 649 C C . ASP A 1 86 ? 6.570 0.577 -17.052 1.00 84.19 86 ASP A C 1
ATOM 651 O O . ASP A 1 86 ? 7.005 1.639 -17.506 1.00 84.19 86 ASP A O 1
ATOM 655 N N . ALA A 1 87 ? 6.924 -0.605 -17.572 1.00 79.31 87 ALA A N 1
ATOM 656 C CA . ALA A 1 87 ? 7.872 -0.732 -18.676 1.00 79.31 87 ALA A CA 1
ATOM 657 C C . ALA A 1 87 ? 7.381 -0.027 -19.952 1.00 79.31 87 ALA A C 1
ATOM 659 O O . ALA A 1 87 ? 8.153 0.678 -20.607 1.00 79.31 87 ALA A O 1
ATOM 660 N N . LEU A 1 88 ? 6.103 -0.192 -20.309 1.00 85.25 88 LEU A N 1
ATOM 661 C CA . LEU A 1 88 ? 5.491 0.485 -21.456 1.00 85.25 88 LEU A CA 1
ATOM 662 C C . LEU A 1 88 ? 5.437 1.998 -21.249 1.00 85.25 88 LEU A C 1
ATOM 664 O O . LEU A 1 88 ? 5.718 2.749 -22.180 1.00 85.25 88 LEU A O 1
ATOM 668 N N . ARG A 1 89 ? 5.121 2.449 -20.033 1.00 83.38 89 ARG A N 1
ATOM 669 C CA . ARG A 1 89 ? 5.056 3.870 -19.700 1.00 83.38 89 ARG A CA 1
ATOM 670 C C . ARG A 1 89 ? 6.399 4.564 -19.865 1.00 83.38 89 ARG A C 1
ATOM 672 O O . ARG A 1 89 ? 6.464 5.557 -20.582 1.00 83.38 89 ARG A O 1
ATOM 679 N N . ILE A 1 90 ? 7.453 4.023 -19.258 1.00 76.50 90 ILE A N 1
ATOM 680 C CA . ILE A 1 90 ? 8.798 4.611 -19.325 1.00 76.50 90 ILE A CA 1
ATOM 681 C C . ILE A 1 90 ? 9.267 4.689 -20.780 1.00 76.50 90 ILE A C 1
ATOM 683 O O . ILE A 1 90 ? 9.774 5.715 -21.225 1.00 76.50 90 ILE A O 1
ATOM 687 N N . ARG A 1 91 ? 9.063 3.616 -21.554 1.00 77.69 91 ARG A N 1
ATOM 688 C CA . ARG A 1 91 ? 9.463 3.586 -22.966 1.00 77.69 91 ARG A CA 1
ATOM 689 C C . ARG A 1 91 ? 8.657 4.568 -23.817 1.00 77.69 91 ARG A C 1
ATOM 691 O O . ARG A 1 91 ? 9.232 5.171 -24.715 1.00 77.69 91 ARG A O 1
ATOM 698 N N . PHE A 1 92 ? 7.363 4.735 -23.540 1.00 82.06 92 PHE A N 1
ATOM 699 C CA . PHE A 1 92 ? 6.527 5.714 -24.235 1.00 82.06 92 PHE A CA 1
ATOM 700 C C . PHE A 1 92 ? 6.996 7.143 -23.956 1.00 82.06 92 PHE A C 1
ATOM 702 O O . PHE A 1 92 ? 7.155 7.911 -24.895 1.00 82.06 92 PHE A O 1
ATOM 709 N N . GLU A 1 93 ? 7.272 7.483 -22.693 1.00 76.19 93 GLU A N 1
ATOM 710 C CA . GLU A 1 93 ? 7.758 8.813 -22.303 1.00 76.19 93 GLU A CA 1
ATOM 711 C C . GLU A 1 93 ? 9.107 9.136 -22.972 1.00 76.19 93 GLU A C 1
ATOM 713 O O . GLU A 1 93 ? 9.265 10.208 -23.554 1.00 76.19 93 GLU A O 1
ATOM 718 N N . VAL A 1 94 ? 10.052 8.187 -22.976 1.00 72.69 94 VAL A N 1
ATOM 719 C CA . VAL A 1 94 ? 11.354 8.350 -23.650 1.00 72.69 94 VAL A CA 1
ATOM 720 C C . VAL A 1 94 ? 11.191 8.528 -25.164 1.00 72.69 94 VAL A C 1
ATOM 722 O O . VAL A 1 94 ? 11.808 9.412 -25.755 1.00 72.69 94 VAL A O 1
ATOM 725 N N . GLU A 1 95 ? 10.357 7.713 -25.807 1.00 73.06 95 GLU A N 1
ATOM 726 C CA . GLU A 1 95 ? 10.135 7.777 -27.255 1.00 73.06 95 GLU A CA 1
ATOM 727 C C . GLU A 1 95 ? 9.389 9.056 -27.677 1.00 73.06 95 GLU A C 1
ATOM 729 O O . GLU A 1 95 ? 9.703 9.642 -28.715 1.00 73.06 95 GLU A O 1
ATOM 734 N N . ASP A 1 96 ? 8.430 9.518 -26.867 1.00 75.12 96 ASP A N 1
ATOM 735 C CA . ASP A 1 96 ? 7.708 10.775 -27.090 1.00 75.12 96 ASP A CA 1
ATOM 736 C C . ASP A 1 96 ? 8.659 11.975 -26.999 1.00 75.12 96 ASP A C 1
ATOM 738 O O . ASP A 1 96 ? 8.603 12.865 -27.846 1.00 75.12 96 ASP A O 1
ATOM 742 N N . MET A 1 97 ? 9.591 11.960 -26.036 1.00 69.62 97 MET A N 1
ATOM 743 C CA . MET A 1 97 ? 10.624 12.991 -25.890 1.00 69.62 97 MET A CA 1
ATOM 744 C C . MET A 1 97 ? 11.619 13.024 -27.056 1.00 69.62 97 MET A C 1
ATOM 746 O O . MET A 1 97 ? 12.073 14.103 -27.429 1.00 69.62 97 MET A O 1
ATOM 750 N N . LEU A 1 98 ? 11.988 11.861 -27.604 1.00 70.56 98 LEU A N 1
ATOM 751 C CA . LEU A 1 98 ? 13.009 11.760 -28.651 1.00 70.56 98 LEU A CA 1
ATOM 752 C C . LEU A 1 98 ? 12.449 11.994 -30.056 1.00 70.56 98 LEU A C 1
ATOM 754 O O . LEU A 1 98 ? 13.047 12.723 -30.842 1.00 70.56 98 LEU A O 1
ATOM 758 N N . ASN A 1 99 ? 11.323 11.356 -30.379 1.00 72.19 99 ASN A N 1
ATOM 759 C CA . ASN A 1 99 ? 10.859 11.221 -31.759 1.00 72.19 99 ASN A CA 1
ATOM 760 C C . ASN A 1 99 ? 9.435 11.748 -31.977 1.00 72.19 99 ASN A C 1
ATOM 762 O O . ASN A 1 99 ? 9.042 11.939 -33.127 1.00 72.19 99 ASN A O 1
ATOM 766 N N . GLY A 1 100 ? 8.631 11.923 -30.916 1.00 71.12 100 GLY A N 1
ATOM 767 C CA . GLY A 1 100 ? 7.228 12.365 -31.002 1.00 71.12 100 GLY A CA 1
ATOM 768 C C . GLY A 1 100 ? 6.345 11.512 -31.929 1.00 71.12 100 GLY A C 1
ATOM 769 O O . GLY A 1 100 ? 5.294 11.966 -32.384 1.00 71.12 100 GLY A O 1
ATOM 770 N N . ARG A 1 101 ? 6.792 10.290 -32.256 1.00 69.38 101 ARG A N 1
ATOM 771 C CA . ARG A 1 101 ? 6.301 9.485 -33.386 1.00 69.38 101 ARG A CA 1
ATOM 772 C C . ARG A 1 101 ? 4.874 8.974 -33.179 1.00 69.38 101 ARG A C 1
ATOM 774 O O . ARG A 1 101 ? 4.127 8.822 -34.143 1.00 69.38 101 ARG A O 1
ATOM 781 N N . TYR A 1 102 ? 4.490 8.703 -31.936 1.00 69.31 102 TYR A N 1
ATOM 782 C CA . TYR A 1 102 ? 3.224 8.050 -31.617 1.00 69.31 102 TYR A CA 1
ATOM 783 C C . TYR A 1 102 ? 2.134 9.068 -31.272 1.00 69.31 102 TYR A C 1
ATOM 785 O O . TYR A 1 102 ? 2.264 9.864 -30.347 1.00 69.31 102 TYR A O 1
ATOM 793 N N . GLN A 1 103 ? 1.018 9.012 -32.003 1.00 69.31 103 GLN A N 1
ATOM 794 C CA . GLN A 1 103 ? -0.160 9.857 -31.756 1.00 69.31 103 GLN A CA 1
ATOM 795 C C . GLN A 1 103 ? -1.064 9.307 -30.638 1.00 69.31 103 GLN A C 1
ATOM 797 O O . GLN A 1 103 ? -1.892 10.040 -30.100 1.00 69.31 103 GLN A O 1
ATOM 802 N N . SER A 1 104 ? -0.920 8.024 -30.281 1.00 75.69 104 SER A N 1
ATOM 803 C CA . SER A 1 104 ? -1.701 7.373 -29.224 1.00 75.69 104 SER A CA 1
ATOM 804 C C . SER A 1 104 ? -0.877 6.350 -28.438 1.00 75.69 104 SER A C 1
ATOM 806 O O . SER A 1 104 ? -0.031 5.654 -29.004 1.00 75.69 104 SER A O 1
ATOM 808 N N . TRP A 1 105 ? -1.171 6.228 -27.139 1.00 79.94 105 TRP A N 1
ATOM 809 C CA . TRP A 1 105 ? -0.551 5.239 -26.251 1.00 79.94 105 TRP A CA 1
ATOM 810 C C . TRP A 1 105 ? -0.856 3.801 -26.694 1.00 79.94 105 TRP A C 1
ATOM 812 O O . TRP A 1 105 ? 0.039 2.967 -26.752 1.00 79.94 105 TRP A O 1
ATOM 822 N N . PHE A 1 106 ? -2.093 3.516 -27.108 1.00 83.00 106 PHE A N 1
ATOM 823 C CA . PHE A 1 106 ? -2.481 2.180 -27.575 1.00 83.00 106 PHE A CA 1
ATOM 824 C C . PHE A 1 106 ? -1.754 1.752 -28.855 1.00 83.00 106 PHE A C 1
ATOM 826 O O . PHE A 1 106 ? -1.379 0.587 -28.972 1.00 83.00 106 PHE A O 1
ATOM 833 N N . GLY A 1 107 ? -1.516 2.683 -29.788 1.00 83.38 107 GLY A N 1
ATOM 834 C CA . GLY A 1 107 ? -0.705 2.412 -30.978 1.00 83.38 107 GLY A CA 1
ATOM 835 C C . GLY A 1 107 ? 0.724 2.023 -30.605 1.00 83.38 107 GLY A C 1
ATOM 836 O O . GLY A 1 107 ? 1.217 0.994 -31.053 1.00 83.38 107 GLY A O 1
ATOM 837 N N . PHE A 1 108 ? 1.340 2.773 -29.687 1.00 84.25 108 PHE A N 1
ATOM 838 C CA . PHE A 1 108 ? 2.663 2.442 -29.158 1.00 84.25 108 PHE A CA 1
ATOM 839 C C . PHE A 1 108 ? 2.707 1.067 -28.482 1.00 84.25 108 PHE A C 1
ATOM 841 O O . PHE A 1 108 ? 3.619 0.284 -28.740 1.00 84.25 108 PHE A O 1
ATOM 848 N N . VAL A 1 109 ? 1.729 0.757 -27.624 1.00 85.94 109 VAL A N 1
ATOM 849 C CA . VAL A 1 109 ? 1.668 -0.538 -26.929 1.00 85.94 109 VAL A CA 1
ATOM 850 C C . VAL A 1 109 ? 1.557 -1.679 -27.932 1.00 85.94 109 VAL A C 1
ATOM 852 O O . VAL A 1 109 ? 2.286 -2.660 -27.805 1.00 85.94 109 VAL A O 1
ATOM 855 N N . LYS A 1 110 ? 0.686 -1.550 -28.939 1.00 87.50 110 LYS A N 1
ATOM 856 C CA . LYS A 1 110 ? 0.522 -2.564 -29.984 1.00 87.50 110 LYS A CA 1
ATOM 857 C C . LYS A 1 110 ? 1.843 -2.819 -30.708 1.00 87.50 110 LYS A C 1
ATOM 859 O O . LYS A 1 110 ? 2.292 -3.963 -30.741 1.00 87.50 110 LYS A O 1
ATOM 864 N N . ASP A 1 111 ? 2.479 -1.761 -31.201 1.00 84.12 111 ASP A N 1
ATOM 865 C CA . ASP A 1 111 ? 3.717 -1.865 -31.974 1.00 84.12 111 ASP A CA 1
ATOM 866 C C . ASP A 1 111 ? 4.841 -2.464 -31.118 1.00 84.12 111 ASP A C 1
ATOM 868 O O . ASP A 1 111 ? 5.490 -3.432 -31.519 1.00 84.12 111 ASP A O 1
ATOM 872 N N . LYS A 1 112 ? 4.996 -2.006 -29.869 1.00 80.19 112 LYS A N 1
ATOM 873 C CA . LYS A 1 112 ? 6.008 -2.545 -28.951 1.00 80.19 112 LYS A CA 1
ATOM 874 C C . LYS A 1 112 ? 5.752 -3.972 -28.509 1.00 80.19 112 LYS A C 1
ATOM 876 O O . LYS A 1 112 ? 6.709 -4.727 -28.380 1.00 80.19 112 LYS A O 1
ATOM 881 N N . VAL A 1 113 ? 4.507 -4.387 -28.310 1.00 84.69 113 VAL A N 1
ATOM 882 C CA . VAL A 1 113 ? 4.213 -5.793 -28.009 1.00 84.69 113 VAL A CA 1
ATOM 883 C C . VAL A 1 113 ? 4.528 -6.679 -29.217 1.00 84.69 113 VAL A C 1
ATOM 885 O O . VAL A 1 113 ? 5.058 -7.773 -29.026 1.00 84.69 113 VAL A O 1
ATOM 888 N N . THR A 1 114 ? 4.282 -6.210 -30.445 1.00 84.88 114 THR A N 1
ATOM 889 C CA . THR A 1 114 ? 4.620 -6.964 -31.664 1.00 84.88 114 THR A CA 1
ATOM 890 C C . THR A 1 114 ? 6.122 -7.008 -31.963 1.00 84.88 114 THR A C 1
ATOM 892 O O . THR A 1 114 ? 6.622 -8.052 -32.372 1.00 84.88 114 THR A O 1
ATOM 895 N N . GLU A 1 115 ? 6.856 -5.918 -31.722 1.00 77.38 115 GLU A N 1
ATOM 896 C CA . GLU A 1 115 ? 8.309 -5.829 -31.935 1.00 77.38 115 GLU A CA 1
ATOM 897 C C . GLU A 1 115 ? 9.096 -6.559 -30.838 1.00 77.38 115 GLU A C 1
ATOM 899 O O . GLU A 1 115 ? 10.039 -7.310 -31.112 1.00 77.38 115 GLU A O 1
ATOM 904 N N . ASP A 1 116 ? 8.727 -6.313 -29.575 1.00 69.81 116 ASP A N 1
ATOM 905 C CA . ASP A 1 116 ? 9.497 -6.740 -28.413 1.00 69.81 116 ASP A CA 1
ATOM 906 C C . ASP A 1 116 ? 9.017 -8.029 -27.746 1.00 69.81 116 ASP A C 1
ATOM 908 O O . ASP A 1 116 ? 9.791 -8.723 -27.077 1.00 69.81 116 ASP A O 1
ATOM 912 N N . GLY A 1 117 ? 7.758 -8.394 -27.956 1.00 79.31 117 GLY A N 1
ATOM 913 C CA . GLY A 1 117 ? 7.126 -9.484 -27.232 1.00 79.31 117 GLY A CA 1
ATOM 914 C C . GLY A 1 117 ? 6.922 -9.171 -25.744 1.00 79.31 117 GLY A C 1
ATOM 915 O O . GLY A 1 117 ? 7.625 -8.380 -25.111 1.00 79.31 117 GLY A O 1
ATOM 916 N N . ILE A 1 118 ? 5.949 -9.856 -25.146 1.00 78.94 118 ILE A N 1
ATOM 917 C CA . ILE A 1 118 ? 5.506 -9.603 -23.765 1.00 78.94 118 ILE A CA 1
ATOM 918 C C . ILE A 1 118 ? 6.607 -9.929 -22.743 1.00 78.94 118 ILE A C 1
ATOM 920 O O . ILE A 1 118 ? 6.766 -9.221 -21.753 1.00 78.94 118 ILE A O 1
ATOM 924 N N . ALA A 1 119 ? 7.429 -10.952 -22.998 1.00 75.19 119 ALA A N 1
ATOM 925 C CA . ALA A 1 119 ? 8.482 -11.376 -22.074 1.00 75.19 119 ALA A CA 1
ATOM 926 C C . ALA A 1 119 ? 9.521 -10.275 -21.784 1.00 75.19 119 ALA A C 1
ATOM 928 O O . ALA A 1 119 ? 10.038 -10.192 -20.669 1.00 75.19 119 ALA A O 1
ATOM 929 N N . ARG A 1 120 ? 9.813 -9.393 -22.755 1.00 70.75 120 ARG A N 1
ATOM 930 C CA . ARG A 1 120 ? 10.751 -8.273 -22.554 1.00 70.75 120 ARG A CA 1
ATOM 931 C C . ARG A 1 120 ? 10.202 -7.205 -21.602 1.00 70.75 120 ARG A C 1
ATOM 933 O O . ARG A 1 120 ? 10.999 -6.515 -20.969 1.00 70.75 120 ARG A O 1
ATOM 940 N N . LEU A 1 121 ? 8.879 -7.101 -21.462 1.00 78.50 121 LEU A N 1
ATOM 941 C CA . LEU A 1 121 ? 8.221 -6.143 -20.567 1.00 78.50 121 LEU A CA 1
ATOM 942 C C . LEU A 1 121 ? 8.305 -6.548 -19.088 1.00 78.50 121 LEU A C 1
ATOM 944 O O . LEU A 1 121 ? 8.194 -5.692 -18.223 1.00 78.50 121 LEU A O 1
ATOM 948 N N . TYR A 1 122 ? 8.579 -7.821 -18.787 1.00 78.25 122 TYR A N 1
ATOM 949 C CA . TYR A 1 122 ? 8.728 -8.325 -17.414 1.00 78.25 122 TYR A CA 1
ATOM 950 C C . TYR A 1 122 ? 10.153 -8.188 -16.846 1.00 78.25 122 TYR A C 1
ATOM 952 O O . TYR A 1 122 ? 10.462 -8.715 -15.771 1.00 78.25 122 TYR A O 1
ATOM 960 N N . ARG A 1 123 ? 11.056 -7.476 -17.535 1.00 69.62 123 ARG A N 1
ATOM 961 C CA . ARG A 1 123 ? 12.393 -7.189 -16.993 1.00 69.62 123 ARG A CA 1
ATOM 962 C C . ARG A 1 123 ? 12.267 -6.348 -15.720 1.00 69.62 123 ARG A C 1
ATOM 964 O O . ARG A 1 123 ? 11.672 -5.277 -15.726 1.00 69.62 123 ARG A O 1
ATOM 971 N N . GLY A 1 124 ? 12.835 -6.867 -14.630 1.00 70.44 124 GLY A N 1
ATOM 972 C CA . GLY A 1 124 ? 12.784 -6.256 -13.298 1.00 70.44 124 GLY A CA 1
ATOM 973 C C . GLY A 1 124 ? 11.559 -6.628 -12.449 1.00 70.44 124 GLY A C 1
ATOM 974 O O . GLY A 1 124 ? 11.484 -6.187 -11.304 1.00 70.44 124 GLY A O 1
ATOM 975 N N . PHE A 1 125 ? 10.694 -7.539 -12.929 1.00 79.50 125 PHE A N 1
ATOM 976 C CA . PHE A 1 125 ? 9.550 -8.081 -12.175 1.00 79.50 125 PHE A CA 1
ATOM 977 C C . PHE A 1 125 ? 9.906 -8.475 -10.739 1.00 79.50 125 PHE A C 1
ATOM 979 O O . PHE A 1 125 ? 9.174 -8.151 -9.822 1.00 79.50 125 PHE A O 1
ATOM 986 N N . ARG A 1 126 ? 11.050 -9.136 -10.515 1.00 79.44 126 ARG A N 1
ATOM 987 C CA . ARG A 1 126 ? 11.451 -9.594 -9.172 1.00 79.44 126 ARG A CA 1
ATOM 988 C C . ARG A 1 126 ? 11.587 -8.447 -8.168 1.00 79.44 126 ARG A C 1
ATOM 990 O O . ARG A 1 126 ? 11.203 -8.606 -7.019 1.00 79.44 126 ARG A O 1
ATOM 997 N N . ILE A 1 127 ? 12.134 -7.310 -8.596 1.00 78.00 127 ILE A N 1
ATOM 998 C CA . ILE A 1 127 ? 12.339 -6.145 -7.724 1.00 78.00 127 ILE A CA 1
ATOM 999 C C . ILE A 1 127 ? 10.997 -5.462 -7.466 1.00 78.00 127 ILE A C 1
ATOM 1001 O O . ILE A 1 127 ? 10.689 -5.150 -6.320 1.00 78.00 127 ILE A O 1
ATOM 1005 N N . THR A 1 128 ? 10.182 -5.302 -8.512 1.00 80.81 128 THR A N 1
ATOM 1006 C CA . THR A 1 128 ? 8.814 -4.779 -8.397 1.00 80.81 128 THR A CA 1
ATOM 1007 C C . THR A 1 128 ? 7.957 -5.653 -7.482 1.00 80.81 128 THR A C 1
ATOM 1009 O O . THR A 1 128 ? 7.342 -5.138 -6.562 1.00 80.81 128 THR A O 1
ATOM 1012 N N . ALA A 1 129 ? 7.997 -6.974 -7.646 1.00 83.56 129 ALA A N 1
ATOM 1013 C CA . ALA A 1 129 ? 7.261 -7.922 -6.819 1.00 83.56 129 ALA A CA 1
ATOM 1014 C C . ALA A 1 129 ? 7.697 -7.867 -5.352 1.00 83.56 129 ALA A C 1
ATOM 1016 O O . ALA A 1 129 ? 6.842 -7.813 -4.481 1.00 83.56 129 ALA A O 1
ATOM 1017 N N . VAL A 1 130 ? 9.002 -7.837 -5.052 1.00 84.31 130 VAL A N 1
ATOM 1018 C CA . VAL A 1 130 ? 9.477 -7.705 -3.660 1.00 84.31 130 VAL A CA 1
ATOM 1019 C C . VAL A 1 130 ? 9.001 -6.391 -3.042 1.00 84.31 130 VAL A C 1
ATOM 1021 O O . VAL A 1 130 ? 8.500 -6.398 -1.920 1.00 84.31 130 VAL A O 1
ATOM 1024 N N . LYS A 1 131 ? 9.123 -5.280 -3.776 1.00 86.69 131 LYS A N 1
ATOM 1025 C CA . LYS A 1 131 ? 8.651 -3.964 -3.335 1.00 86.69 131 LYS A CA 1
ATOM 1026 C C . LYS A 1 131 ? 7.152 -3.982 -3.037 1.00 86.69 131 LYS A C 1
ATOM 1028 O O . LYS A 1 131 ? 6.755 -3.654 -1.923 1.00 86.69 131 LYS A O 1
ATOM 1033 N N . ASP A 1 132 ? 6.347 -4.419 -4.002 1.00 88.88 132 ASP A N 1
ATOM 1034 C CA . ASP A 1 132 ? 4.890 -4.420 -3.905 1.00 88.88 132 ASP A CA 1
ATOM 1035 C C . ASP A 1 132 ? 4.412 -5.382 -2.807 1.00 88.88 132 ASP A C 1
ATOM 1037 O O . ASP A 1 132 ? 3.575 -5.017 -1.987 1.00 88.88 132 ASP A O 1
ATOM 1041 N N . VAL A 1 133 ? 4.984 -6.586 -2.714 1.00 90.06 133 VAL A N 1
ATOM 1042 C CA . VAL A 1 133 ? 4.656 -7.553 -1.653 1.00 90.06 133 VAL A CA 1
ATOM 1043 C C . VAL A 1 133 ? 4.916 -6.957 -0.271 1.00 90.06 133 VAL A C 1
ATOM 1045 O O . VAL A 1 133 ? 4.041 -7.028 0.588 1.00 90.06 133 VAL A O 1
ATOM 1048 N N . LEU A 1 134 ? 6.085 -6.349 -0.046 1.00 89.31 134 LEU A N 1
ATOM 1049 C CA . LEU A 1 134 ? 6.427 -5.756 1.250 1.00 89.31 134 LEU A CA 1
ATOM 1050 C C . LEU A 1 134 ? 5.563 -4.531 1.564 1.00 89.31 134 LEU A C 1
ATOM 1052 O O . LEU A 1 134 ? 5.046 -4.415 2.676 1.00 89.31 134 LEU A O 1
ATOM 1056 N N . GLY A 1 135 ? 5.378 -3.648 0.581 1.00 89.56 135 GLY A N 1
ATOM 1057 C CA . GLY A 1 135 ? 4.553 -2.453 0.711 1.00 89.56 135 GLY A CA 1
ATOM 1058 C C . GLY A 1 135 ? 3.107 -2.805 1.049 1.00 89.56 135 GLY A C 1
ATOM 1059 O O . GLY A 1 135 ? 2.599 -2.394 2.093 1.00 89.56 135 GLY A O 1
ATOM 1060 N N . PHE A 1 136 ? 2.440 -3.606 0.215 1.00 93.31 136 PHE A N 1
ATOM 1061 C CA . PHE A 1 136 ? 1.020 -3.922 0.398 1.00 93.31 136 PHE A CA 1
ATOM 1062 C C . PHE A 1 136 ? 0.750 -4.852 1.582 1.00 93.31 136 PHE A C 1
ATOM 1064 O O . PHE A 1 136 ? -0.288 -4.709 2.229 1.00 93.31 136 PHE A O 1
ATOM 1071 N N . SER A 1 137 ? 1.685 -5.743 1.934 1.00 92.31 137 SER A N 1
ATOM 1072 C CA . SER A 1 137 ? 1.604 -6.522 3.176 1.00 92.31 137 SER A CA 1
ATOM 1073 C C . SER A 1 137 ? 1.531 -5.610 4.403 1.00 92.31 137 SER A C 1
ATOM 1075 O O . SER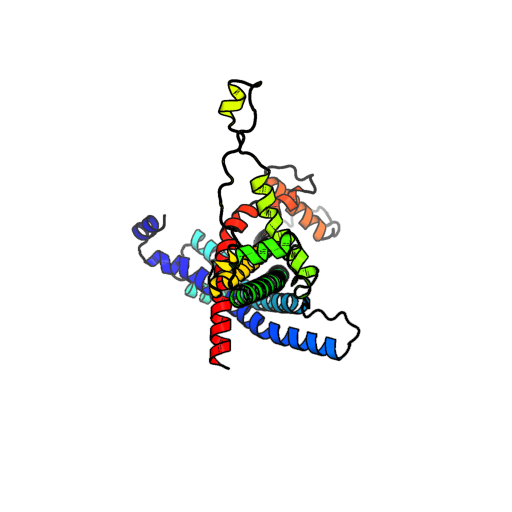 A 1 137 ? 0.615 -5.743 5.216 1.00 92.31 137 SER A O 1
ATOM 1077 N N . ALA A 1 138 ? 2.437 -4.632 4.500 1.00 92.06 138 ALA A N 1
ATOM 1078 C CA . ALA A 1 138 ? 2.432 -3.661 5.589 1.00 92.06 138 ALA A CA 1
ATOM 1079 C C . ALA A 1 138 ? 1.204 -2.740 5.545 1.00 92.06 138 ALA A C 1
ATOM 1081 O O . ALA A 1 138 ? 0.601 -2.488 6.585 1.00 92.06 138 ALA A O 1
ATOM 1082 N N . PHE A 1 139 ? 0.805 -2.269 4.359 1.00 91.88 139 PHE A N 1
ATOM 1083 C CA . PHE A 1 139 ? -0.348 -1.384 4.186 1.00 91.88 139 PHE A CA 1
ATOM 1084 C C . PHE A 1 139 ? -1.643 -2.009 4.710 1.00 91.88 139 PHE A C 1
ATOM 1086 O O . PHE A 1 139 ? -2.245 -1.477 5.640 1.00 91.88 139 PHE A O 1
ATOM 1093 N N . PHE A 1 140 ? -2.057 -3.152 4.153 1.00 90.88 140 PHE A N 1
ATOM 1094 C CA . PHE A 1 140 ? -3.303 -3.806 4.558 1.00 90.88 140 PHE A CA 1
ATOM 1095 C C . PHE A 1 140 ? -3.220 -4.353 5.981 1.00 90.88 140 PHE A C 1
ATOM 1097 O O . PHE A 1 140 ? -4.181 -4.270 6.743 1.00 90.88 140 PHE A O 1
ATOM 1104 N N . GLY A 1 141 ? -2.043 -4.844 6.365 1.00 88.94 141 GLY A N 1
ATOM 1105 C CA . GLY A 1 141 ? -1.756 -5.302 7.710 1.00 88.94 141 GLY A CA 1
ATOM 1106 C C . GLY A 1 141 ? -1.992 -4.253 8.795 1.00 88.94 141 GLY A C 1
ATOM 1107 O O . GLY A 1 141 ? -2.733 -4.485 9.752 1.00 88.94 141 GLY A O 1
ATOM 1108 N N . ILE A 1 142 ? -1.367 -3.089 8.631 1.00 90.19 142 ILE A N 1
ATOM 1109 C CA . ILE A 1 142 ? -1.470 -1.967 9.569 1.00 90.19 142 ILE A CA 1
ATOM 1110 C C . ILE A 1 142 ? -2.860 -1.340 9.495 1.00 90.19 142 ILE A C 1
ATOM 1112 O O . ILE A 1 142 ? -3.421 -1.006 10.535 1.00 90.19 142 ILE A O 1
ATOM 1116 N N . PHE A 1 143 ? -3.443 -1.236 8.298 1.00 88.50 143 PHE A N 1
ATOM 1117 C CA . PHE A 1 143 ? -4.803 -0.736 8.122 1.00 88.50 143 PHE A CA 1
ATOM 1118 C C . PHE A 1 143 ? -5.814 -1.546 8.937 1.00 88.50 143 PHE A C 1
ATOM 1120 O O . PHE A 1 143 ? -6.532 -0.970 9.750 1.00 88.50 143 PHE A O 1
ATOM 1127 N N . GLU A 1 144 ? -5.845 -2.873 8.770 1.00 84.94 144 GLU A N 1
ATOM 1128 C CA . GLU A 1 144 ? -6.782 -3.738 9.494 1.00 84.94 144 GLU A CA 1
ATOM 1129 C C . GLU A 1 144 ? -6.522 -3.714 11.003 1.00 84.94 144 GLU A C 1
ATOM 1131 O O . GLU A 1 144 ? -7.461 -3.583 11.786 1.00 84.94 144 GLU A O 1
ATOM 1136 N N . PHE A 1 145 ? -5.254 -3.766 11.422 1.00 85.88 145 PHE A N 1
ATOM 1137 C CA . PHE A 1 145 ? -4.892 -3.690 12.837 1.00 85.88 145 PHE A CA 1
ATOM 1138 C C . PHE A 1 145 ? -5.380 -2.387 13.486 1.00 85.88 145 PHE A C 1
ATOM 1140 O O . PHE A 1 145 ? -6.112 -2.416 14.475 1.00 85.88 145 PHE A O 1
ATOM 1147 N N . THR A 1 146 ? -5.025 -1.236 12.909 1.00 83.75 146 THR A N 1
ATOM 1148 C CA . THR A 1 146 ? -5.413 0.073 13.444 1.00 83.75 146 THR A CA 1
ATOM 1149 C C . THR A 1 146 ? -6.924 0.283 13.369 1.00 83.75 146 THR A C 1
ATOM 1151 O O . THR A 1 146 ? -7.506 0.822 14.308 1.00 83.75 146 THR A O 1
ATOM 1154 N N . LYS A 1 147 ? -7.581 -0.180 12.298 1.00 81.56 147 LYS A N 1
ATOM 1155 C CA . LYS A 1 147 ? -9.040 -0.123 12.154 1.00 81.56 147 LYS A CA 1
ATOM 1156 C C . LYS A 1 147 ? -9.736 -0.892 13.277 1.00 81.56 147 LYS A C 1
ATOM 1158 O O . LYS A 1 147 ? -10.650 -0.346 13.888 1.00 81.56 147 LYS A O 1
ATOM 1163 N N . ILE A 1 148 ? -9.313 -2.125 13.565 1.00 79.62 148 ILE A N 1
ATOM 1164 C CA . ILE A 1 148 ? -9.926 -2.957 14.612 1.00 79.62 148 ILE A CA 1
ATOM 1165 C C . ILE A 1 148 ? -9.777 -2.298 15.985 1.00 79.62 148 ILE A C 1
ATOM 1167 O O . ILE A 1 148 ? -10.780 -2.124 16.675 1.00 79.62 148 ILE A O 1
ATOM 1171 N N . GLU A 1 149 ? -8.564 -1.876 16.347 1.00 79.69 149 GLU A N 1
ATOM 1172 C CA . GLU A 1 149 ? -8.286 -1.240 17.643 1.00 79.69 149 GLU A CA 1
ATOM 1173 C C . GLU A 1 149 ? -9.086 0.065 17.815 1.00 79.69 149 GLU A C 1
ATOM 1175 O O . GLU A 1 149 ? -9.758 0.266 18.828 1.00 79.69 149 GLU A O 1
ATOM 1180 N N . LEU A 1 150 ? -9.099 0.939 16.799 1.00 79.00 150 LEU A N 1
ATOM 1181 C CA . LEU A 1 150 ? -9.853 2.197 16.855 1.00 79.00 150 LEU A CA 1
ATOM 1182 C C . LEU A 1 150 ? -11.364 1.970 16.920 1.00 79.00 150 LEU A C 1
ATOM 1184 O O . LEU A 1 150 ? -12.050 2.641 17.693 1.00 79.00 150 LEU A O 1
ATOM 1188 N N . LEU A 1 151 ? -11.898 1.026 16.139 1.00 77.38 151 LEU A N 1
ATOM 1189 C CA . LEU A 1 151 ? -13.324 0.709 16.170 1.00 77.38 151 LEU A CA 1
ATOM 1190 C C . LEU A 1 151 ? -13.733 0.035 17.482 1.00 77.38 151 LEU A C 1
ATOM 1192 O O . LEU A 1 151 ? -14.861 0.237 17.928 1.00 77.38 151 LEU A O 1
ATOM 1196 N N . GLU A 1 152 ? -12.856 -0.746 18.114 1.00 76.19 152 GLU A N 1
ATOM 1197 C CA . GLU A 1 152 ? -13.109 -1.319 19.436 1.00 76.19 152 GLU A CA 1
ATOM 1198 C C . GLU A 1 152 ? -13.179 -0.230 20.507 1.00 76.19 152 GLU A C 1
ATOM 1200 O O . GLU A 1 152 ? -14.162 -0.174 21.252 1.00 76.19 152 GLU A O 1
ATOM 1205 N N . VAL A 1 153 ? -12.207 0.688 20.521 1.00 74.00 153 VAL A N 1
ATOM 1206 C CA . VAL A 1 153 ? -12.230 1.870 21.396 1.00 74.00 153 VAL A CA 1
ATOM 1207 C C . VAL A 1 153 ? -13.509 2.673 21.163 1.00 74.00 153 VAL A C 1
ATOM 1209 O O . VAL A 1 153 ? -14.258 2.924 22.106 1.00 74.00 153 VAL A O 1
ATOM 1212 N N . TYR A 1 154 ? -13.824 3.001 19.909 1.00 73.81 154 TYR A N 1
ATOM 1213 C CA . TYR A 1 154 ? -15.041 3.730 19.552 1.00 73.81 154 TYR A CA 1
ATOM 1214 C C . TYR A 1 154 ? -16.316 3.006 20.014 1.00 73.81 154 TYR A C 1
ATOM 1216 O O . TYR A 1 154 ? -17.211 3.613 20.605 1.00 73.81 154 TYR A O 1
ATOM 1224 N N . ARG A 1 155 ? -16.406 1.688 19.805 1.00 72.25 155 ARG A N 1
ATOM 1225 C CA . ARG A 1 155 ? -17.563 0.880 20.212 1.00 72.25 155 ARG A CA 1
ATOM 1226 C C . ARG A 1 155 ? -17.726 0.848 21.731 1.00 72.25 155 ARG A C 1
ATOM 1228 O O . ARG A 1 155 ? -18.863 0.892 22.203 1.00 72.25 155 ARG A O 1
ATOM 1235 N N . ASN A 1 156 ? -16.630 0.763 22.481 1.00 69.75 156 ASN A N 1
ATOM 1236 C CA . ASN A 1 156 ? -16.652 0.786 23.943 1.00 69.75 156 ASN A CA 1
ATOM 1237 C C . ASN A 1 156 ? -17.117 2.154 24.460 1.00 69.75 156 ASN A C 1
ATOM 1239 O O . ASN A 1 156 ? -18.062 2.200 25.245 1.00 69.75 156 ASN A O 1
ATOM 1243 N N . LEU A 1 157 ? -16.598 3.250 23.898 1.00 67.25 157 LEU A N 1
ATOM 1244 C CA . LEU A 1 157 ? -17.055 4.614 24.196 1.00 67.25 157 LEU A CA 1
ATOM 1245 C C . LEU A 1 157 ? -18.561 4.790 23.951 1.00 67.25 157 LEU A C 1
ATOM 1247 O O . LEU A 1 157 ? -19.286 5.306 24.799 1.00 67.25 157 LEU A O 1
ATOM 1251 N N . MET A 1 158 ? -19.067 4.305 22.814 1.00 69.62 158 MET A N 1
ATOM 1252 C CA . MET A 1 158 ? -20.497 4.384 22.488 1.00 69.62 158 MET A CA 1
ATOM 1253 C C . MET A 1 158 ? -21.371 3.501 23.392 1.00 69.62 158 MET A C 1
ATOM 1255 O O . MET A 1 158 ? -22.555 3.785 23.590 1.00 69.62 158 MET A O 1
ATOM 1259 N N . LYS A 1 159 ? -20.840 2.395 23.927 1.00 69.56 159 LYS A N 1
ATOM 1260 C CA . LYS A 1 159 ? -21.542 1.575 24.928 1.00 69.56 159 LYS A CA 1
ATOM 1261 C C . LYS A 1 159 ? -21.603 2.296 26.274 1.00 69.56 159 LYS A C 1
ATOM 1263 O O . LYS A 1 159 ? -22.678 2.347 26.863 1.00 69.56 159 LYS A O 1
ATOM 1268 N N . GLU A 1 160 ? -20.495 2.873 26.726 1.00 66.00 160 GLU A N 1
ATOM 1269 C CA . GLU A 1 160 ? -20.425 3.638 27.976 1.00 66.00 160 GLU A CA 1
ATOM 1270 C C . GLU A 1 160 ? -21.338 4.870 27.938 1.00 66.00 160 GLU A C 1
ATOM 1272 O O . GLU A 1 160 ? -22.158 5.047 28.838 1.00 66.00 160 GLU A O 1
ATOM 1277 N N . GLY A 1 161 ? -21.299 5.656 26.857 1.00 65.62 161 GLY A N 1
ATOM 1278 C CA . GLY A 1 161 ? -2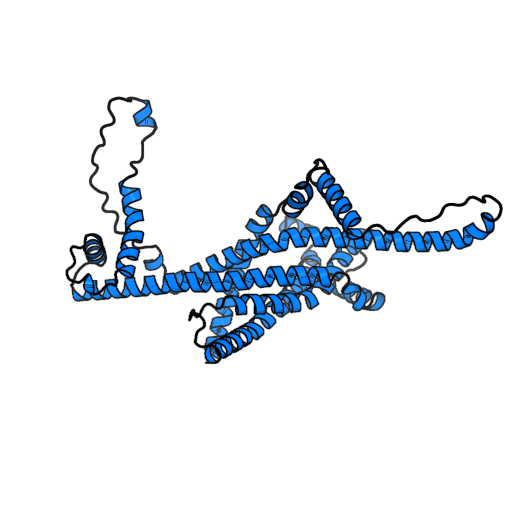2.184 6.814 26.684 1.00 65.62 161 GLY A CA 1
ATOM 1279 C C . GLY A 1 161 ? -23.672 6.443 26.703 1.00 65.62 161 GLY A C 1
ATOM 1280 O O . GLY A 1 161 ? -24.478 7.130 27.328 1.00 65.62 161 GLY A O 1
ATOM 1281 N N . ARG A 1 162 ? -24.050 5.305 26.096 1.00 67.31 162 ARG A N 1
ATOM 1282 C CA . ARG A 1 162 ? -25.428 4.785 26.175 1.00 67.31 162 ARG A CA 1
ATOM 1283 C C . ARG A 1 162 ? -25.823 4.395 27.598 1.00 67.31 162 ARG A C 1
ATOM 1285 O O . ARG A 1 162 ? -26.909 4.770 28.029 1.00 67.31 162 ARG A O 1
ATOM 1292 N N . LYS A 1 163 ? -24.946 3.704 28.338 1.00 67.75 163 LYS A N 1
ATOM 1293 C CA . LYS A 1 163 ? -25.187 3.36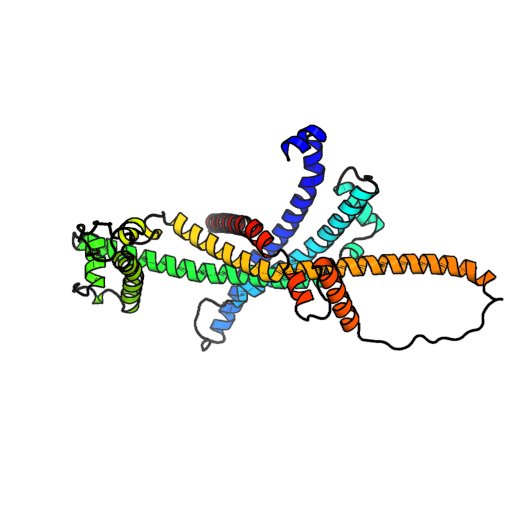1 29.752 1.00 67.75 163 LYS A CA 1
ATOM 1294 C C . LYS A 1 163 ? -25.415 4.620 30.597 1.00 67.75 163 LYS A C 1
ATOM 1296 O O . LYS A 1 163 ? -26.367 4.662 31.369 1.00 67.75 163 LYS A O 1
ATOM 1301 N N . ILE A 1 164 ? -24.584 5.651 30.426 1.00 65.12 164 ILE A N 1
ATOM 1302 C CA . ILE A 1 164 ? -24.702 6.923 31.161 1.00 65.12 164 ILE A CA 1
ATOM 1303 C C . ILE A 1 164 ? -26.031 7.615 30.842 1.00 65.12 164 ILE A C 1
ATOM 1305 O O . ILE A 1 164 ? -26.744 8.014 31.760 1.00 65.12 164 ILE A O 1
ATOM 1309 N N . ARG A 1 165 ? -26.419 7.687 29.563 1.00 66.19 165 ARG A N 1
ATOM 1310 C CA . ARG A 1 165 ? -27.706 8.260 29.140 1.00 66.19 165 ARG A CA 1
ATOM 1311 C C . ARG A 1 165 ? -28.906 7.520 29.730 1.00 66.19 165 ARG A C 1
ATOM 1313 O O . ARG A 1 165 ? -29.882 8.144 30.145 1.00 66.19 165 ARG A O 1
ATOM 1320 N N . GLU A 1 166 ? -28.849 6.191 29.783 1.00 72.50 166 GLU A N 1
ATOM 1321 C CA . GLU A 1 166 ? -29.897 5.383 30.413 1.00 72.50 166 GLU A CA 1
ATOM 1322 C C . GLU A 1 166 ? -29.985 5.618 31.925 1.00 72.50 166 GLU A C 1
ATOM 1324 O O . GLU A 1 166 ? -31.092 5.703 32.460 1.00 72.50 166 GLU A O 1
ATOM 1329 N N . LEU A 1 167 ? -28.847 5.755 32.612 1.00 71.06 167 LEU A N 1
ATOM 1330 C CA . LEU A 1 167 ? -28.812 6.082 34.040 1.00 71.06 167 LEU A CA 1
ATOM 1331 C C . LEU A 1 167 ? -29.350 7.494 34.306 1.00 71.06 167 LEU A C 1
ATOM 1333 O O . LEU A 1 167 ? -30.182 7.657 35.195 1.00 71.06 167 LEU A O 1
ATOM 1337 N N . ALA A 1 168 ? -28.975 8.476 33.482 1.00 68.31 168 ALA A N 1
ATOM 1338 C CA . ALA A 1 168 ? -29.452 9.859 33.570 1.00 68.31 168 ALA A CA 1
ATOM 1339 C C . ALA A 1 168 ? -30.973 9.923 33.421 1.00 68.31 168 ALA A C 1
ATOM 1341 O O . ALA A 1 168 ? -31.674 10.515 34.242 1.00 68.31 168 ALA A O 1
ATOM 1342 N N . LYS A 1 169 ? -31.508 9.195 32.433 1.00 77.62 169 LYS A N 1
ATOM 1343 C CA . LYS A 1 169 ? -32.952 9.083 32.213 1.00 77.62 169 LYS A CA 1
ATOM 1344 C C . LYS A 1 169 ? -33.677 8.398 33.377 1.00 77.62 169 LYS A C 1
ATOM 1346 O O . LYS A 1 169 ? -34.784 8.806 33.710 1.00 77.62 169 LYS A O 1
ATOM 1351 N N . LYS A 1 170 ? -33.079 7.368 33.989 1.00 82.06 170 LYS A N 1
ATOM 1352 C CA . LYS A 1 170 ? -33.661 6.654 35.142 1.00 82.06 170 LYS A CA 1
ATOM 1353 C C . LYS A 1 170 ? -33.658 7.491 36.421 1.00 82.06 170 LYS A C 1
ATOM 1355 O O . LYS A 1 170 ? -34.602 7.392 37.195 1.00 82.06 170 LYS A O 1
ATOM 1360 N N . GLN A 1 171 ? -32.614 8.284 36.643 1.00 78.44 171 GLN A N 1
ATOM 1361 C CA . GLN A 1 171 ? -32.446 9.092 37.854 1.00 78.44 171 GLN A CA 1
ATOM 1362 C C . GLN A 1 171 ? -33.042 10.506 37.726 1.00 78.44 171 GLN A C 1
ATOM 1364 O O . GLN A 1 171 ? -33.118 11.224 38.718 1.00 78.44 171 GLN A O 1
ATOM 1369 N N . GLY A 1 172 ? -33.465 10.920 36.526 1.00 76.81 172 GLY A N 1
ATOM 1370 C CA . GLY A 1 172 ? -33.948 12.282 36.274 1.00 76.81 172 GLY A CA 1
ATOM 1371 C C . GLY A 1 172 ? -32.846 13.341 36.395 1.00 76.81 172 GLY A C 1
ATOM 1372 O O . GLY A 1 172 ? -33.135 14.498 36.693 1.00 76.81 172 GLY A O 1
ATOM 1373 N N . THR A 1 173 ? -31.584 12.949 36.203 1.00 71.38 173 THR A N 1
ATOM 1374 C CA . THR A 1 173 ? -30.396 13.801 36.351 1.00 71.38 173 THR A CA 1
ATOM 1375 C C . THR A 1 173 ? -29.765 14.108 34.990 1.00 71.38 173 THR A C 1
ATOM 1377 O O . THR A 1 173 ? -30.077 13.479 33.980 1.00 71.38 173 THR A O 1
ATOM 1380 N N . SER A 1 174 ? -28.884 15.111 34.940 1.00 69.12 174 SER A N 1
ATOM 1381 C CA . SER A 1 174 ? -28.083 15.397 33.743 1.00 69.12 174 SER A CA 1
ATOM 1382 C C . SER A 1 174 ? -26.974 14.352 33.569 1.00 69.12 174 SER A C 1
ATOM 1384 O O . SER A 1 174 ? -26.375 13.933 34.561 1.00 69.12 174 SER A O 1
ATOM 1386 N N . GLU A 1 175 ? -26.651 13.989 32.320 1.00 64.50 175 GLU A N 1
ATOM 1387 C CA . GLU A 1 175 ? -25.516 13.110 31.977 1.00 64.50 175 GLU A CA 1
ATOM 1388 C C . GLU A 1 175 ? -24.207 13.611 32.627 1.00 64.50 175 GLU A C 1
ATOM 1390 O O . GLU A 1 175 ? -23.472 12.828 33.230 1.00 64.50 175 GLU A O 1
ATOM 1395 N N . ASP A 1 176 ? -23.979 14.930 32.627 1.00 64.12 176 ASP A N 1
ATOM 1396 C CA . ASP A 1 176 ? -22.820 15.576 33.265 1.00 64.12 176 ASP A CA 1
ATOM 1397 C C . ASP A 1 176 ? -22.786 15.377 34.786 1.00 64.12 176 ASP A C 1
ATOM 1399 O O . ASP A 1 176 ? -21.716 15.278 35.390 1.00 64.12 176 ASP A O 1
ATOM 1403 N N . GLY A 1 177 ? -23.962 15.314 35.418 1.00 65.44 177 GLY A N 1
ATOM 1404 C CA . GLY A 1 177 ? -24.099 15.070 36.852 1.00 65.44 177 GLY A CA 1
ATOM 1405 C C . GLY A 1 177 ? -23.637 13.666 37.233 1.00 65.44 177 GLY A C 1
ATOM 1406 O O . GLY A 1 177 ? -22.908 13.519 38.212 1.00 65.44 177 GLY A O 1
ATOM 1407 N N . ILE A 1 178 ? -23.988 12.672 36.411 1.00 65.06 178 ILE A N 1
ATOM 1408 C CA . ILE A 1 178 ? -23.596 11.266 36.590 1.00 65.06 178 ILE A CA 1
ATOM 1409 C C . ILE A 1 178 ? -22.105 11.064 36.331 1.00 65.06 178 ILE A C 1
ATOM 1411 O O . ILE A 1 178 ? -21.409 10.390 37.085 1.00 65.06 178 ILE A O 1
ATOM 1415 N N . VAL A 1 179 ? -21.565 11.670 35.275 1.00 66.69 179 VAL A N 1
ATOM 1416 C CA . VAL A 1 179 ? -20.124 11.566 35.011 1.00 66.69 179 VAL A CA 1
ATOM 1417 C C . VAL A 1 179 ? -19.333 12.176 36.171 1.00 66.69 179 VAL A C 1
ATOM 1419 O O . VAL A 1 179 ? -18.361 11.584 36.647 1.00 66.69 179 VAL A O 1
ATOM 1422 N N . LYS A 1 180 ? -19.788 13.323 36.692 1.00 65.69 180 LYS A N 1
ATOM 1423 C CA . LYS A 1 180 ? -19.154 13.990 37.829 1.00 65.69 180 LYS A CA 1
ATOM 1424 C C . LYS A 1 180 ? -19.218 13.151 39.109 1.00 65.69 180 LYS A C 1
ATOM 1426 O O . LYS A 1 180 ? -18.194 13.065 39.781 1.00 65.69 180 LYS A O 1
ATOM 1431 N N . SER A 1 181 ? -20.346 12.508 39.427 1.00 65.00 181 SER A N 1
ATOM 1432 C CA . SER A 1 181 ? -20.481 11.626 40.603 1.00 65.00 181 SER A CA 1
ATOM 1433 C C . SER A 1 181 ? -19.618 10.362 40.502 1.00 65.00 181 SER A C 1
ATOM 1435 O O . SER A 1 181 ? -18.990 9.971 41.490 1.00 65.00 181 SER A O 1
ATOM 1437 N N . ILE A 1 182 ? -19.508 9.759 39.312 1.00 65.56 182 ILE A N 1
ATOM 1438 C CA . ILE A 1 182 ? -18.643 8.593 39.057 1.00 65.56 182 ILE A CA 1
ATOM 1439 C C . ILE A 1 182 ? -17.160 8.958 39.232 1.00 65.56 182 ILE A C 1
ATOM 1441 O O . ILE A 1 182 ? -16.387 8.207 39.835 1.00 65.56 182 ILE A O 1
ATOM 1445 N N . ILE A 1 183 ? -16.740 10.124 38.731 1.00 65.12 183 ILE A N 1
ATOM 1446 C CA . ILE A 1 183 ? -15.347 10.581 38.838 1.00 65.12 183 ILE A CA 1
ATOM 1447 C C . ILE A 1 183 ? -14.980 10.883 40.293 1.00 65.12 183 ILE A C 1
ATOM 1449 O O . ILE A 1 183 ? -13.921 10.438 40.749 1.00 65.12 183 ILE A O 1
ATOM 1453 N N . THR A 1 184 ? -15.843 11.604 41.018 1.00 64.56 184 THR A N 1
ATOM 1454 C CA . THR A 1 184 ? -15.617 11.975 42.425 1.00 64.56 184 THR A CA 1
ATOM 1455 C C . THR A 1 184 ? -15.803 10.809 43.393 1.00 64.56 184 THR A C 1
ATOM 1457 O O . THR A 1 184 ? -15.431 10.933 44.557 1.00 64.56 184 THR A O 1
ATOM 1460 N N . GLY A 1 185 ? -16.328 9.670 42.925 1.00 60.62 185 GLY A N 1
ATOM 1461 C CA . GLY A 1 185 ? -16.616 8.503 43.759 1.00 60.62 185 GLY A CA 1
ATOM 1462 C C . GLY A 1 185 ? -17.797 8.713 44.710 1.00 60.62 185 GLY A C 1
ATOM 1463 O O . GLY A 1 185 ? -17.922 7.980 45.682 1.00 60.62 185 GLY A O 1
ATOM 1464 N N . ALA A 1 186 ? -18.635 9.720 44.449 1.00 56.91 186 ALA A N 1
ATOM 1465 C CA . ALA A 1 186 ? -19.803 10.057 45.260 1.00 56.91 186 ALA A CA 1
ATOM 1466 C C . ALA A 1 186 ? -21.061 9.256 44.871 1.00 56.91 186 ALA A C 1
ATOM 1468 O O . ALA A 1 186 ? -22.086 9.373 45.537 1.00 56.91 186 ALA A O 1
ATOM 1469 N N . ASP A 1 187 ? -20.998 8.473 43.789 1.00 61.25 187 ASP A N 1
ATOM 1470 C CA . ASP A 1 187 ? -22.130 7.699 43.280 1.00 61.25 187 ASP A CA 1
ATOM 1471 C C . ASP A 1 187 ? -22.243 6.315 43.944 1.00 61.25 187 ASP A C 1
ATOM 1473 O O . ASP A 1 187 ? -21.308 5.504 43.879 1.00 61.25 187 ASP A O 1
ATOM 1477 N N . SER A 1 188 ? -23.405 6.018 44.536 1.00 55.22 188 SER A N 1
ATOM 1478 C CA . SER A 1 188 ? -23.714 4.706 45.128 1.00 55.22 188 SER A CA 1
ATOM 1479 C C . SER A 1 188 ? -23.852 3.598 44.079 1.00 55.22 188 SER A C 1
ATOM 1481 O O . SER A 1 188 ? -23.766 2.422 44.416 1.00 55.22 188 SER A O 1
ATOM 1483 N N . ASP A 1 189 ? -24.020 3.966 42.807 1.00 57.09 189 ASP A N 1
ATOM 1484 C CA . ASP A 1 189 ? -24.137 3.054 41.667 1.00 57.09 189 ASP A CA 1
ATOM 1485 C C . ASP A 1 189 ? -22.796 2.778 40.956 1.00 57.09 189 ASP A C 1
ATOM 1487 O O . ASP A 1 189 ? -22.775 2.136 39.902 1.00 57.09 189 ASP A O 1
ATOM 1491 N N . SER A 1 190 ? -21.664 3.225 41.517 1.00 57.69 190 SER A N 1
ATOM 1492 C CA . SER A 1 190 ? -20.324 2.978 40.953 1.00 57.69 190 SER A CA 1
ATOM 1493 C C . SER A 1 190 ? -19.998 1.487 40.767 1.00 57.69 190 SER A C 1
ATOM 1495 O O . SER A 1 190 ? -19.247 1.147 39.855 1.00 57.69 190 SER A O 1
ATOM 1497 N N . ASP A 1 191 ? -20.645 0.595 41.522 1.00 62.62 191 ASP A N 1
ATOM 1498 C CA . ASP A 1 191 ? -20.554 -0.864 41.369 1.00 62.62 191 ASP A CA 1
ATOM 1499 C C . ASP A 1 191 ? -21.130 -1.390 40.038 1.00 62.62 191 ASP A C 1
ATOM 1501 O O . ASP A 1 191 ? -20.815 -2.504 39.614 1.00 62.62 191 ASP A O 1
ATOM 1505 N N . LYS A 1 192 ? -21.950 -0.596 39.332 1.00 64.50 192 LYS A N 1
ATOM 1506 C CA . LYS A 1 192 ? -22.473 -0.935 37.993 1.00 64.50 192 LYS A CA 1
ATOM 1507 C C . LYS A 1 192 ? -21.440 -0.727 36.881 1.00 64.50 192 LYS A C 1
ATOM 1509 O O . LYS A 1 192 ? -21.670 -1.171 35.752 1.00 64.50 192 LYS A O 1
ATOM 1514 N N . PHE A 1 193 ? -20.321 -0.069 37.188 1.00 62.97 193 PHE A N 1
ATOM 1515 C CA . PHE A 1 193 ? -19.190 0.118 36.287 1.00 62.97 193 PHE A CA 1
ATOM 1516 C C . PHE A 1 193 ? -17.981 -0.676 36.782 1.00 62.97 193 PHE A C 1
ATOM 1518 O O . PHE A 1 193 ? -17.579 -0.634 37.942 1.00 62.97 193 PHE A O 1
ATOM 1525 N N . THR A 1 194 ? -17.348 -1.399 35.871 1.00 70.62 194 THR A N 1
ATOM 1526 C CA . THR A 1 194 ? -16.095 -2.099 36.144 1.00 70.62 194 THR A CA 1
ATOM 1527 C C . THR A 1 194 ? -14.961 -1.115 36.447 1.00 70.62 194 THR A C 1
ATOM 1529 O O . THR A 1 194 ? -14.928 0.017 35.956 1.00 70.62 194 THR A O 1
ATOM 1532 N N . ARG A 1 195 ? -13.950 -1.562 37.209 1.00 65.25 195 ARG A N 1
ATOM 1533 C CA . ARG A 1 195 ? -12.760 -0.742 37.519 1.00 65.25 195 ARG A CA 1
ATOM 1534 C C . ARG A 1 195 ? -12.056 -0.207 36.264 1.00 65.25 195 ARG A C 1
ATOM 1536 O O . ARG A 1 195 ? -11.495 0.885 36.307 1.00 65.25 195 ARG A O 1
ATOM 1543 N N . SER A 1 196 ? -12.081 -0.956 35.160 1.00 60.44 196 SER A N 1
ATOM 1544 C CA . SER A 1 196 ? -11.535 -0.532 33.866 1.00 60.44 196 SER A CA 1
ATOM 1545 C C . SER A 1 196 ? -12.341 0.590 33.212 1.00 60.44 196 SER A C 1
ATOM 1547 O O . SER A 1 196 ? -11.724 1.516 32.694 1.00 60.44 196 SER A O 1
ATOM 1549 N N . GLU A 1 197 ? -13.675 0.545 33.277 1.00 64.81 197 GLU A N 1
ATOM 1550 C CA . GLU A 1 197 ? -14.561 1.602 32.756 1.00 64.81 197 GLU A CA 1
ATOM 1551 C C . GLU A 1 197 ? -14.377 2.896 33.574 1.00 64.81 197 GLU A C 1
ATOM 1553 O O . GLU A 1 197 ? -14.137 3.965 33.018 1.00 64.81 197 GLU A O 1
ATOM 1558 N N . ILE A 1 198 ? -14.334 2.804 34.911 1.00 63.31 198 ILE A N 1
ATOM 1559 C CA . ILE A 1 198 ? -14.081 3.966 35.787 1.00 63.31 198 ILE A CA 1
ATOM 1560 C C . ILE A 1 198 ? -12.690 4.569 35.523 1.00 63.31 198 ILE A C 1
ATOM 1562 O O . ILE A 1 198 ? -12.528 5.790 35.475 1.00 63.31 198 ILE A O 1
ATOM 1566 N N . ALA A 1 199 ? -11.663 3.735 35.324 1.00 63.50 199 ALA A N 1
ATOM 1567 C CA . ALA A 1 199 ? -10.318 4.202 34.990 1.00 63.50 199 ALA A CA 1
ATOM 1568 C C . ALA A 1 199 ? -10.236 4.855 33.598 1.00 63.50 199 ALA A C 1
ATOM 1570 O O . ALA A 1 199 ? -9.398 5.736 33.397 1.00 63.50 199 ALA A O 1
ATOM 1571 N N . GLN A 1 200 ? -11.068 4.436 32.640 1.00 63.25 200 GLN A N 1
ATOM 1572 C CA . GLN A 1 200 ? -11.186 5.080 31.329 1.00 63.25 200 GLN A CA 1
ATOM 1573 C C . GLN A 1 200 ? -11.883 6.440 31.442 1.00 63.25 200 GLN A C 1
ATOM 1575 O O . GLN A 1 200 ? -11.309 7.438 31.009 1.00 63.25 200 GLN A O 1
ATOM 1580 N N . LEU A 1 201 ? -13.027 6.514 32.128 1.00 62.06 201 LEU A N 1
ATOM 1581 C CA . LEU A 1 201 ? -13.741 7.771 32.392 1.00 62.06 201 LEU A CA 1
ATOM 1582 C C . LEU A 1 201 ? -12.857 8.795 33.121 1.00 62.06 201 LEU A C 1
ATOM 1584 O O . LEU A 1 201 ? -12.807 9.966 32.748 1.00 62.06 201 LEU A O 1
ATOM 1588 N N . ARG A 1 202 ? -12.074 8.351 34.114 1.00 61.88 202 ARG A N 1
ATOM 1589 C CA . ARG A 1 202 ? -11.099 9.208 34.810 1.00 61.88 202 ARG A CA 1
ATOM 1590 C C . ARG A 1 202 ? -9.975 9.691 33.894 1.00 61.88 202 ARG A C 1
ATOM 1592 O O . ARG A 1 202 ? -9.598 10.853 33.983 1.00 61.88 202 ARG A O 1
ATOM 1599 N N . ARG A 1 203 ? -9.453 8.844 32.998 1.00 54.34 203 ARG A N 1
ATOM 1600 C CA . ARG A 1 203 ? -8.451 9.257 31.995 1.00 54.34 203 ARG A CA 1
ATOM 1601 C C . ARG A 1 203 ? -8.994 10.298 31.019 1.00 54.34 203 ARG A C 1
ATOM 1603 O O . ARG A 1 203 ? -8.251 11.192 30.633 1.00 54.34 203 ARG A O 1
ATOM 1610 N N . MET A 1 204 ? -10.277 10.223 30.678 1.00 50.34 204 MET A N 1
ATOM 1611 C CA . MET A 1 204 ? -10.946 11.225 29.842 1.00 50.34 204 MET A CA 1
ATOM 1612 C C . MET A 1 204 ? -11.164 12.542 30.597 1.00 50.34 204 MET A C 1
ATOM 1614 O O . MET A 1 204 ? -10.955 13.609 30.029 1.00 50.34 204 MET A O 1
ATOM 1618 N N . ALA A 1 205 ? -11.479 12.481 31.893 1.00 51.28 205 ALA A N 1
ATOM 1619 C CA . ALA A 1 205 ? -11.637 13.661 32.747 1.00 51.28 205 ALA A CA 1
ATOM 1620 C C . ALA A 1 205 ? -10.318 14.407 33.045 1.00 51.28 205 ALA A C 1
ATOM 1622 O O . ALA A 1 205 ? -10.326 15.611 33.299 1.00 51.28 205 ALA A O 1
ATOM 1623 N N . ILE A 1 206 ? -9.168 13.719 32.993 1.00 44.50 206 ILE A N 1
ATOM 1624 C CA . ILE A 1 206 ? -7.839 14.318 33.228 1.00 44.50 206 ILE A CA 1
ATOM 1625 C C . ILE A 1 206 ? -7.488 15.398 32.185 1.00 44.50 206 ILE A C 1
ATOM 1627 O O . ILE A 1 206 ? -6.758 16.331 32.518 1.00 44.50 206 ILE A O 1
ATOM 1631 N N . TYR A 1 207 ? -8.065 15.360 30.977 1.00 39.31 207 TYR A N 1
ATOM 1632 C CA . TYR A 1 207 ? -7.886 16.430 29.983 1.00 39.31 207 TYR A CA 1
ATOM 1633 C C . TYR A 1 207 ? -8.476 17.777 30.426 1.00 39.31 207 TYR A C 1
ATOM 1635 O O . TYR A 1 207 ? -7.960 18.825 30.049 1.00 39.31 207 TYR A O 1
ATOM 1643 N N . GLN A 1 208 ? -9.509 17.767 31.270 1.00 42.47 208 GLN A N 1
ATOM 1644 C CA . GLN A 1 208 ? -10.123 18.988 31.790 1.00 42.47 208 GLN A CA 1
ATOM 1645 C C . GLN A 1 208 ? -9.292 19.597 32.922 1.00 42.47 208 GLN A C 1
ATOM 1647 O O . GLN A 1 208 ? -9.050 20.799 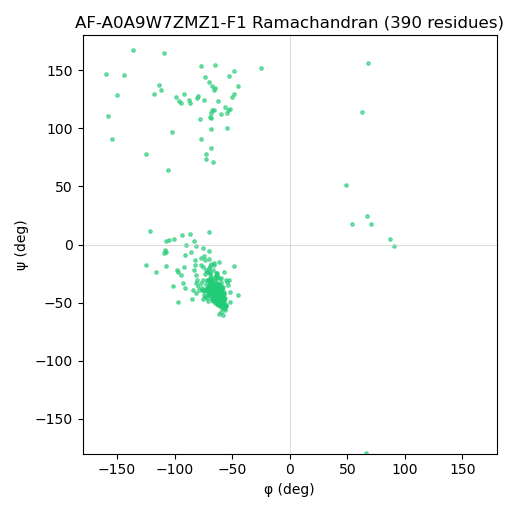32.939 1.00 42.47 208 GLN A O 1
ATOM 1652 N N . ARG A 1 209 ? -8.734 18.748 33.797 1.00 40.31 209 ARG A N 1
ATOM 1653 C CA . ARG A 1 209 ? -7.872 19.195 34.896 1.00 40.31 209 ARG A CA 1
ATOM 1654 C C . ARG A 1 209 ? -6.577 19.851 34.400 1.00 40.31 209 ARG A C 1
ATOM 1656 O O . ARG A 1 209 ? -6.052 20.697 35.102 1.00 40.31 209 ARG A O 1
ATOM 1663 N N . TYR A 1 210 ? -6.077 19.503 33.211 1.00 34.47 210 TYR A N 1
ATOM 1664 C CA . TYR A 1 210 ? -4.926 20.185 32.603 1.00 34.47 210 TYR A CA 1
ATOM 1665 C C . TYR A 1 210 ? -5.276 21.608 32.127 1.00 34.47 210 TYR A C 1
ATOM 1667 O O . TYR A 1 210 ? -4.519 22.531 32.405 1.00 34.47 210 TYR A O 1
ATOM 1675 N N . ASN A 1 211 ? -6.449 21.814 31.514 1.00 39.09 211 ASN A N 1
ATOM 1676 C CA . ASN A 1 211 ? -6.933 23.154 31.145 1.00 39.09 211 ASN A CA 1
ATOM 1677 C C . ASN A 1 211 ? -7.312 24.014 32.362 1.00 39.09 211 ASN A C 1
ATOM 1679 O O . ASN A 1 211 ? -7.178 25.230 32.304 1.00 39.09 211 ASN A O 1
ATOM 1683 N N . ASP A 1 212 ? -7.733 23.398 33.469 1.00 42.81 212 ASP A N 1
ATOM 1684 C CA . ASP A 1 212 ? -8.014 24.113 34.722 1.00 42.81 212 ASP A CA 1
ATOM 1685 C C . ASP A 1 212 ? -6.733 24.494 35.502 1.00 42.81 212 ASP A C 1
ATOM 1687 O O . ASP A 1 212 ? -6.789 25.328 36.405 1.00 42.81 212 ASP A O 1
ATOM 1691 N N . LEU A 1 213 ? -5.582 23.872 35.196 1.00 39.22 213 LEU A N 1
ATOM 1692 C CA . LEU A 1 213 ? -4.301 24.060 35.905 1.00 39.22 213 LEU A CA 1
ATOM 1693 C C . LEU A 1 213 ? -3.242 24.853 35.123 1.00 39.22 213 LEU A C 1
ATOM 1695 O O . LEU A 1 213 ? -2.202 25.164 35.705 1.00 39.22 213 LEU A O 1
ATOM 1699 N N . VAL A 1 214 ? -3.475 25.189 33.851 1.00 36.75 214 VAL A N 1
ATOM 1700 C CA . VAL A 1 214 ? -2.603 26.084 33.073 1.00 36.75 214 VAL A CA 1
ATOM 1701 C C . VAL A 1 214 ? -3.264 27.465 33.015 1.00 36.75 214 VAL A C 1
ATOM 1703 O O . VAL A 1 214 ? -4.152 27.670 32.191 1.00 36.75 214 VAL A O 1
ATOM 1706 N N . PRO A 1 215 ? -2.895 28.420 33.889 1.00 40.78 215 PRO A N 1
ATOM 1707 C CA . PRO A 1 215 ? -3.307 29.802 33.693 1.00 40.78 215 PRO A CA 1
ATOM 1708 C C . PRO A 1 215 ? -2.645 30.340 32.419 1.00 40.78 215 PRO A C 1
ATOM 1710 O O . PRO A 1 215 ? -1.439 30.167 32.231 1.00 40.78 215 PRO A O 1
ATOM 1713 N N . ASP A 1 216 ? -3.424 30.998 31.557 1.00 42.50 216 ASP A N 1
ATOM 1714 C CA . ASP A 1 216 ? -2.866 31.850 30.505 1.00 42.50 216 ASP A CA 1
ATOM 1715 C C . ASP A 1 216 ? -2.048 32.949 31.198 1.00 42.50 216 ASP A C 1
ATOM 1717 O O . ASP A 1 216 ? -2.584 33.771 31.945 1.00 42.50 216 ASP A O 1
ATOM 1721 N N . LEU A 1 217 ? -0.729 32.909 31.018 1.00 44.78 217 LEU A N 1
ATOM 1722 C CA . LEU A 1 217 ? 0.165 33.983 31.428 1.00 44.78 217 LEU A CA 1
ATOM 1723 C C . LEU A 1 217 ? 0.041 35.089 30.385 1.00 44.78 217 LEU A C 1
ATOM 1725 O O . LEU A 1 217 ? 0.531 34.933 29.267 1.00 44.78 217 LEU A O 1
ATOM 1729 N N . ASP A 1 218 ? -0.599 36.197 30.753 1.00 43.16 218 ASP A N 1
ATOM 1730 C CA . ASP A 1 218 ? -0.560 37.413 29.949 1.00 43.16 218 ASP A CA 1
ATOM 1731 C C . ASP A 1 218 ? 0.873 37.975 29.993 1.00 43.16 218 ASP A C 1
ATOM 1733 O O . ASP A 1 218 ? 1.331 38.543 30.991 1.00 43.16 218 ASP A O 1
ATOM 1737 N N . VAL A 1 219 ? 1.635 37.695 28.934 1.00 44.38 219 VAL A N 1
ATOM 1738 C CA . VAL A 1 219 ? 3.082 37.956 28.851 1.00 44.38 219 VAL A CA 1
ATOM 1739 C C . VAL A 1 219 ? 3.378 39.460 28.933 1.00 44.38 219 VAL A C 1
ATOM 1741 O O . VAL A 1 219 ? 4.437 39.851 29.429 1.00 44.38 219 VAL A O 1
ATOM 1744 N N . ASP A 1 220 ? 2.420 40.301 28.537 1.00 43.03 220 ASP A N 1
ATOM 1745 C CA . ASP A 1 220 ? 2.547 41.759 28.545 1.00 43.03 220 ASP A CA 1
ATOM 1746 C C . ASP A 1 220 ? 2.288 42.366 29.944 1.00 43.03 220 ASP A C 1
ATOM 1748 O O . ASP A 1 220 ? 2.865 43.398 30.309 1.00 43.03 220 ASP A O 1
ATOM 1752 N N . GLU A 1 221 ? 1.496 41.693 30.787 1.00 44.69 221 GLU A N 1
ATOM 1753 C CA . GLU A 1 221 ? 1.196 42.125 32.162 1.00 44.69 221 GLU A CA 1
ATOM 1754 C C . GLU A 1 221 ? 2.340 41.768 33.136 1.00 44.69 221 GLU A C 1
ATOM 1756 O O . GLU A 1 221 ? 2.707 42.563 34.004 1.00 44.69 221 GLU A O 1
ATOM 1761 N N . VAL A 1 222 ? 3.009 40.624 32.935 1.00 45.41 222 VAL A N 1
ATOM 1762 C CA . VAL A 1 222 ? 4.194 40.224 33.728 1.00 45.41 222 VAL A CA 1
ATOM 1763 C C . VAL A 1 222 ? 5.424 41.080 33.394 1.00 45.41 222 VAL A C 1
ATOM 1765 O O . VAL A 1 222 ? 6.256 41.338 34.268 1.00 45.41 222 VAL A O 1
ATOM 1768 N N . ALA A 1 223 ? 5.535 41.559 32.151 1.00 46.78 223 ALA A N 1
ATOM 1769 C CA . ALA A 1 223 ? 6.650 42.394 31.704 1.00 46.78 223 ALA A CA 1
ATOM 1770 C C . ALA A 1 223 ? 6.623 43.822 32.283 1.00 46.78 223 ALA A C 1
ATOM 1772 O O . ALA A 1 223 ? 7.671 44.465 32.368 1.00 46.78 223 ALA A O 1
ATOM 1773 N N . SER A 1 224 ? 5.453 44.321 32.693 1.00 48.12 224 SER A N 1
ATOM 1774 C CA . SER A 1 224 ? 5.277 45.705 33.149 1.00 48.12 224 SER A CA 1
ATOM 1775 C C . SER A 1 224 ? 5.318 45.878 34.674 1.00 48.12 224 SER A C 1
ATOM 1777 O O . SER A 1 224 ? 5.692 46.959 35.131 1.00 48.12 224 SER A O 1
ATOM 1779 N N . ASN A 1 225 ? 5.020 44.843 35.478 1.00 46.56 225 ASN A N 1
ATOM 1780 C CA . ASN A 1 225 ? 5.194 44.910 36.937 1.00 46.56 225 ASN A CA 1
ATOM 1781 C C . ASN A 1 225 ? 5.411 43.526 37.615 1.00 46.56 225 ASN A C 1
ATOM 1783 O O . ASN A 1 225 ? 4.453 42.883 38.054 1.00 46.56 225 ASN A O 1
ATOM 1787 N N . PRO A 1 226 ? 6.667 43.062 37.775 1.00 46.97 226 PRO A N 1
ATOM 1788 C CA . PRO A 1 226 ? 6.975 41.686 38.187 1.00 46.97 226 PRO A CA 1
ATOM 1789 C C . PRO A 1 226 ? 6.637 41.317 39.646 1.00 46.97 226 PRO A C 1
ATOM 1791 O O . PRO A 1 226 ? 6.777 40.155 40.019 1.00 46.97 226 PRO A O 1
ATOM 1794 N N . GLN A 1 227 ? 6.201 42.261 40.491 1.00 44.12 227 GLN A N 1
ATOM 1795 C CA . GLN A 1 227 ? 5.937 42.015 41.921 1.00 44.12 227 GLN A CA 1
ATOM 1796 C C . GLN A 1 227 ? 4.448 41.982 42.315 1.00 44.12 227 GLN A C 1
ATOM 1798 O O . GLN A 1 227 ? 4.148 41.802 43.494 1.00 44.12 227 GLN A O 1
ATOM 1803 N N . GLN A 1 228 ? 3.508 42.112 41.369 1.00 43.91 228 GLN A N 1
ATOM 1804 C CA . GLN A 1 228 ? 2.066 42.196 41.672 1.00 43.91 228 GLN A CA 1
ATOM 1805 C C . GLN A 1 228 ? 1.175 41.120 41.031 1.00 43.91 228 GLN A C 1
ATOM 1807 O O . GLN A 1 228 ? -0.046 41.205 41.140 1.00 43.91 228 GLN A O 1
ATOM 1812 N N . ALA A 1 229 ? 1.746 40.066 40.445 1.00 42.47 229 ALA A N 1
ATOM 1813 C CA . ALA A 1 229 ? 0.973 38.946 39.906 1.00 42.47 229 ALA A CA 1
ATOM 1814 C C . ALA A 1 229 ? 0.381 38.069 41.032 1.00 42.47 229 ALA A C 1
ATOM 1816 O O . ALA A 1 229 ? 0.894 36.996 41.348 1.00 42.47 229 ALA A O 1
ATOM 1817 N N . GLN A 1 230 ? -0.702 38.524 41.664 1.00 39.38 230 GLN A N 1
ATOM 1818 C CA . GLN A 1 230 ? -1.593 37.641 42.415 1.00 39.38 230 GLN A CA 1
ATOM 1819 C C . GLN A 1 230 ? -2.710 37.146 41.488 1.00 39.38 230 GLN A C 1
ATOM 1821 O O . GLN A 1 230 ? -3.357 37.960 40.828 1.00 39.38 230 GLN A O 1
ATOM 1826 N N . PRO A 1 231 ? -2.967 35.827 41.433 1.00 38.28 231 PRO A N 1
ATOM 1827 C CA . PRO A 1 231 ? -3.996 35.273 40.566 1.00 38.28 231 PRO A CA 1
ATOM 1828 C C . PRO A 1 231 ? -5.380 35.747 41.026 1.00 38.28 231 PRO A C 1
ATOM 1830 O O . PRO A 1 231 ? -5.831 35.424 42.126 1.00 38.28 231 PRO A O 1
ATOM 1833 N N . SER A 1 232 ? -6.065 36.514 40.177 1.00 35.50 232 SER A N 1
ATOM 1834 C CA . SER A 1 232 ? -7.468 36.881 40.379 1.00 35.50 232 SER A CA 1
ATOM 1835 C C . SER A 1 232 ? -8.366 35.674 40.075 1.00 35.50 232 SER A C 1
ATOM 1837 O O . SER A 1 232 ? -8.295 35.131 38.967 1.00 35.50 232 SER A O 1
ATOM 1839 N N . PRO A 1 233 ? -9.233 35.231 41.005 1.00 38.16 233 PRO A N 1
ATOM 1840 C CA . PRO A 1 233 ? -10.190 34.176 40.726 1.00 38.16 233 PRO A CA 1
ATOM 1841 C C . PRO A 1 233 ? -11.339 34.766 39.901 1.00 38.16 233 PRO A C 1
ATOM 1843 O O . PRO A 1 233 ? -12.335 35.247 40.444 1.00 38.16 233 PRO A O 1
ATOM 1846 N N . ARG A 1 234 ? -11.241 34.724 38.568 1.00 39.03 234 ARG A N 1
ATOM 1847 C CA . ARG A 1 234 ? -12.460 34.812 37.755 1.00 39.03 234 ARG A CA 1
ATOM 1848 C C . ARG A 1 234 ? -13.299 33.567 38.033 1.00 39.03 234 ARG A C 1
ATOM 1850 O O . ARG A 1 234 ? -12.772 32.459 38.104 1.00 39.03 234 ARG A O 1
ATOM 1857 N N . ALA A 1 235 ? -14.602 33.780 38.226 1.00 34.53 235 ALA A N 1
ATOM 1858 C CA . ALA A 1 235 ? -15.580 32.721 38.437 1.00 34.53 235 ALA A CA 1
ATOM 1859 C C . ALA A 1 235 ? -15.341 31.582 37.433 1.00 34.53 235 ALA A C 1
ATOM 1861 O O . ALA A 1 235 ? -15.103 31.888 36.260 1.00 34.53 235 ALA A O 1
ATOM 1862 N N . PRO A 1 236 ? -15.392 30.306 37.868 1.00 34.88 236 PRO A N 1
ATOM 1863 C CA . PRO A 1 236 ? -15.167 29.181 36.978 1.00 34.88 236 PRO A CA 1
ATOM 1864 C C . PRO A 1 236 ? -16.082 29.365 35.778 1.00 34.88 236 PRO A C 1
ATOM 1866 O O . PRO A 1 236 ? -17.309 29.420 35.923 1.00 34.88 236 PRO A O 1
ATOM 1869 N N . ILE A 1 237 ? -15.477 29.525 34.600 1.00 33.81 237 ILE A N 1
ATOM 1870 C CA . ILE A 1 237 ? -16.211 29.454 33.349 1.00 33.81 237 ILE A CA 1
ATOM 1871 C C . ILE A 1 237 ? -16.902 28.099 33.430 1.00 33.81 237 ILE A C 1
ATOM 1873 O O . ILE A 1 237 ? -16.238 27.066 33.505 1.00 33.81 237 ILE A O 1
ATOM 1877 N N . LYS A 1 238 ? -18.236 28.099 33.514 1.00 33.75 238 LYS A N 1
ATOM 1878 C CA . LYS A 1 238 ? -19.046 26.890 33.358 1.00 33.75 238 LYS A CA 1
ATOM 1879 C C . LYS A 1 238 ? -18.879 26.441 31.909 1.00 33.75 238 LYS A C 1
ATOM 1881 O O . LYS A 1 238 ? -19.776 26.621 31.095 1.00 33.75 238 LYS A O 1
ATOM 1886 N N . ALA A 1 239 ? -17.701 25.934 31.567 1.00 32.16 239 ALA A N 1
ATOM 1887 C CA . ALA A 1 239 ? -17.511 25.176 30.359 1.00 32.16 239 ALA A CA 1
ATOM 1888 C C . ALA A 1 239 ? -18.317 23.893 30.590 1.00 32.16 239 ALA A C 1
ATOM 1890 O O . ALA A 1 239 ? -18.028 23.177 31.557 1.00 32.16 239 ALA A O 1
ATOM 1891 N N . PRO A 1 240 ? -19.376 23.634 29.801 1.00 34.47 240 PRO A N 1
ATOM 1892 C CA . PRO A 1 240 ? -20.044 22.347 29.861 1.00 34.47 240 PRO A CA 1
ATOM 1893 C C . PRO A 1 240 ? -18.983 21.265 29.690 1.00 34.47 240 PRO A C 1
ATOM 1895 O O . PRO A 1 240 ? -17.973 21.468 29.010 1.00 34.47 240 PRO A O 1
ATOM 1898 N N . LEU A 1 241 ? -19.187 20.149 30.379 1.00 37.78 241 LEU A N 1
ATOM 1899 C CA . LEU A 1 241 ? -18.344 18.977 30.275 1.00 37.78 241 LEU A CA 1
ATOM 1900 C C . LEU A 1 241 ? -18.306 18.611 28.783 1.00 37.78 241 LEU A C 1
ATOM 1902 O O . LEU A 1 241 ? -19.270 18.070 28.251 1.00 37.78 241 LEU A O 1
ATOM 1906 N N . TYR A 1 242 ? -17.242 18.978 28.064 1.00 41.97 242 TYR A N 1
ATOM 1907 C CA . TYR A 1 242 ? -17.047 18.552 26.682 1.00 41.97 242 TYR A CA 1
ATOM 1908 C C . TYR A 1 242 ? -16.674 17.069 26.735 1.00 41.97 242 TYR A C 1
ATOM 1910 O O . TYR A 1 242 ? -15.519 16.679 26.573 1.00 41.97 242 TYR A O 1
ATOM 1918 N N . VAL A 1 243 ? -17.672 16.234 27.028 1.00 40.59 243 VAL A N 1
ATOM 1919 C CA . VAL A 1 243 ? -17.666 14.816 26.700 1.00 40.59 243 VAL A CA 1
ATOM 1920 C C . VAL A 1 243 ?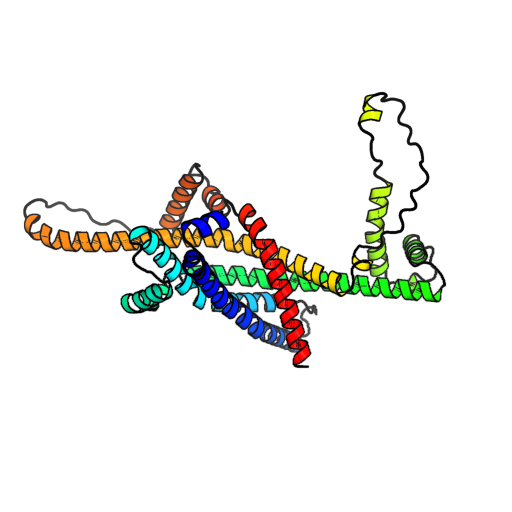 -17.293 14.749 25.222 1.00 40.59 243 VAL A C 1
ATOM 1922 O O . VAL A 1 243 ? -17.858 15.487 24.418 1.00 40.59 243 VAL A O 1
ATOM 1925 N N . LEU A 1 244 ? -16.264 13.954 24.923 1.00 44.09 244 LEU A N 1
ATOM 1926 C CA . LEU A 1 244 ? -15.524 13.859 23.663 1.00 44.09 244 LEU A CA 1
ATOM 1927 C C . LEU A 1 244 ? -16.290 14.292 22.385 1.00 44.09 244 LEU A C 1
ATOM 1929 O O . LEU A 1 244 ? -17.475 13.987 22.235 1.00 44.09 244 LEU A O 1
ATOM 1933 N N . PRO A 1 245 ? -15.584 14.779 21.343 1.00 42.59 245 PRO A N 1
ATOM 1934 C CA . PRO A 1 245 ? -16.137 14.936 19.988 1.00 42.59 245 PRO A CA 1
ATOM 1935 C C . PRO A 1 245 ? -16.886 13.698 19.442 1.00 42.59 245 PRO A C 1
ATOM 1937 O O . PRO A 1 245 ? -17.694 13.820 18.525 1.00 42.59 245 PRO A O 1
ATOM 1940 N N . SER A 1 246 ? -16.669 12.506 20.014 1.00 40.97 246 SER A N 1
ATOM 1941 C CA . SER A 1 246 ? -17.383 11.267 19.690 1.00 40.97 246 SER A CA 1
ATOM 1942 C C . SER A 1 246 ? -18.851 11.213 20.136 1.00 40.97 246 SER A C 1
ATOM 1944 O O . SER A 1 246 ? -19.559 10.327 19.664 1.00 40.97 246 SER A O 1
ATOM 1946 N N . LEU A 1 247 ? -19.330 12.131 20.988 1.00 40.66 247 LEU A N 1
ATOM 1947 C CA . LEU A 1 247 ? -20.760 12.255 21.318 1.00 40.66 247 LEU A CA 1
ATOM 1948 C C . LEU A 1 247 ? -21.506 13.252 20.406 1.00 40.66 247 LEU A C 1
ATOM 1950 O O . LEU A 1 247 ? -22.730 13.197 20.310 1.00 40.66 247 LEU A O 1
ATOM 1954 N N . LEU A 1 248 ? -20.770 14.152 19.742 1.00 44.16 248 LEU A N 1
ATOM 1955 C CA . LEU A 1 248 ? -21.296 15.191 18.844 1.00 44.16 248 LEU A CA 1
ATOM 1956 C C . LEU A 1 248 ? -21.307 14.760 17.375 1.00 44.16 248 LEU A C 1
ATOM 1958 O O . LEU A 1 248 ? -22.121 15.253 16.596 1.00 44.16 248 LEU A O 1
ATOM 1962 N N . LEU A 1 249 ? -20.422 13.840 16.989 1.00 52.34 249 LEU A N 1
ATOM 1963 C CA . LEU A 1 249 ? -20.426 13.269 15.649 1.00 52.34 249 LEU A CA 1
ATOM 1964 C C . LEU A 1 249 ? -21.492 12.167 15.570 1.00 52.34 249 LEU A C 1
ATOM 1966 O O . LEU A 1 249 ? -21.468 11.224 16.366 1.00 52.34 249 LEU A O 1
ATOM 1970 N N . PRO A 1 250 ? -22.412 12.239 14.597 1.00 58.78 250 PRO A N 1
ATOM 1971 C CA . PRO A 1 250 ? -23.294 11.131 14.276 1.00 58.78 250 PRO A CA 1
ATOM 1972 C C . PRO A 1 250 ? -22.521 9.805 14.128 1.00 58.78 250 PRO A C 1
ATOM 1974 O O . PRO A 1 250 ? -21.372 9.823 13.675 1.00 58.78 250 PRO A O 1
ATOM 1977 N N . PRO A 1 251 ? -23.117 8.642 14.451 1.00 63.53 251 PRO A N 1
ATOM 1978 C CA . PRO A 1 251 ? -22.391 7.369 14.532 1.00 63.53 251 PRO A CA 1
ATOM 1979 C C . PRO A 1 251 ? -21.579 7.011 13.278 1.00 63.53 251 PRO A C 1
ATOM 1981 O O . PRO A 1 251 ? -20.473 6.478 13.365 1.00 63.53 251 PRO A O 1
ATOM 1984 N N . TYR A 1 252 ? -22.106 7.375 12.109 1.00 65.94 252 TYR A N 1
ATOM 1985 C CA . TYR A 1 252 ? -21.458 7.194 10.812 1.00 65.94 252 TYR A CA 1
ATOM 1986 C C . TYR A 1 252 ? -20.167 8.018 10.664 1.00 65.94 252 TYR A C 1
ATOM 1988 O O . TYR A 1 252 ? -19.172 7.531 10.133 1.00 65.94 252 TYR A O 1
ATOM 1996 N N . LEU A 1 253 ? -20.138 9.244 11.194 1.00 69.19 253 LEU A N 1
ATOM 1997 C CA . LEU A 1 253 ? -18.970 10.127 11.155 1.00 69.19 253 LEU A CA 1
ATOM 1998 C C . LEU A 1 253 ? -17.860 9.661 12.110 1.00 69.19 253 LEU A C 1
ATOM 2000 O O . LEU A 1 253 ? -16.677 9.778 11.782 1.00 69.19 253 LEU A O 1
ATOM 2004 N N . GLY A 1 254 ? -18.220 9.084 13.262 1.00 70.50 254 GLY A N 1
ATOM 2005 C CA . GLY A 1 254 ? -17.254 8.485 14.190 1.00 70.50 254 GLY A CA 1
ATOM 2006 C C . GLY A 1 254 ? -16.532 7.277 13.585 1.00 70.50 254 GLY A C 1
ATOM 2007 O O . GLY A 1 254 ? -15.302 7.193 13.636 1.00 70.50 254 GLY A O 1
ATOM 2008 N N . GLN A 1 255 ? -17.280 6.380 12.936 1.00 73.31 255 GLN A N 1
ATOM 2009 C CA . GLN A 1 255 ? -16.706 5.224 12.238 1.00 73.31 255 GLN A CA 1
ATOM 2010 C C . GLN A 1 255 ? -15.825 5.644 11.056 1.00 73.31 255 GLN A C 1
ATOM 2012 O O . GLN A 1 255 ? -14.694 5.170 10.940 1.00 73.31 255 GLN A O 1
ATOM 2017 N N . ALA A 1 256 ? -16.295 6.582 10.228 1.00 77.44 256 ALA A N 1
ATOM 2018 C CA . ALA A 1 256 ? -15.517 7.115 9.111 1.00 77.44 256 ALA A CA 1
ATOM 2019 C C . ALA A 1 256 ? -14.188 7.733 9.575 1.00 77.44 256 ALA A C 1
ATOM 2021 O O . ALA A 1 256 ? -13.152 7.509 8.954 1.00 77.44 256 ALA A O 1
ATOM 2022 N N . SER A 1 257 ? -14.189 8.446 10.706 1.00 79.25 257 SER A N 1
ATOM 2023 C CA . SER A 1 257 ? -12.974 9.030 11.291 1.00 79.25 257 SER A CA 1
ATOM 2024 C C . SER A 1 257 ? -11.958 7.957 11.695 1.00 79.25 257 SER A C 1
ATOM 2026 O O . SER A 1 257 ? -10.770 8.096 11.414 1.00 79.25 257 SER A O 1
ATOM 2028 N N . CYS A 1 258 ? -12.420 6.853 12.292 1.00 80.44 258 CYS A N 1
ATOM 2029 C CA . CYS A 1 258 ? -11.556 5.721 12.638 1.00 80.44 258 CYS A CA 1
ATOM 2030 C C . CYS A 1 258 ? -10.916 5.097 11.389 1.00 80.44 258 CYS A C 1
ATOM 2032 O O . CYS A 1 258 ? -9.715 4.830 11.380 1.00 80.44 258 CYS A O 1
ATOM 2034 N N . ILE A 1 259 ? -11.700 4.915 10.320 1.00 83.31 259 ILE A N 1
ATOM 2035 C CA . ILE A 1 259 ? -11.222 4.366 9.042 1.00 83.31 259 ILE A CA 1
ATOM 2036 C C . ILE A 1 259 ? -10.212 5.313 8.383 1.00 83.31 259 ILE A C 1
ATOM 2038 O O . ILE A 1 259 ? -9.176 4.860 7.901 1.00 83.31 259 ILE A O 1
ATOM 2042 N N . LEU A 1 260 ? -10.463 6.625 8.399 1.00 86.12 260 LEU A N 1
ATOM 2043 C CA . LEU A 1 260 ? -9.542 7.623 7.848 1.00 86.12 260 LEU A CA 1
ATOM 2044 C C . LEU A 1 260 ? -8.205 7.654 8.593 1.00 86.12 260 LEU A C 1
ATOM 2046 O O . LEU A 1 260 ? -7.156 7.717 7.947 1.00 86.12 260 LEU A O 1
ATOM 2050 N N . ILE A 1 261 ? -8.231 7.579 9.929 1.00 86.69 261 ILE A N 1
ATOM 2051 C CA . ILE A 1 261 ? -7.017 7.506 10.753 1.00 86.69 261 ILE A CA 1
ATOM 2052 C C . ILE A 1 261 ? -6.261 6.212 10.447 1.00 86.69 261 ILE A C 1
ATOM 2054 O O . ILE A 1 261 ? -5.070 6.271 10.154 1.00 86.69 261 ILE A O 1
ATOM 2058 N N . ALA A 1 262 ? -6.948 5.066 10.423 1.00 86.12 262 ALA A N 1
ATOM 2059 C CA . ALA A 1 262 ? -6.336 3.785 10.073 1.00 86.12 262 ALA A CA 1
ATOM 2060 C C . ALA A 1 262 ? -5.708 3.809 8.671 1.00 86.12 262 ALA A C 1
ATOM 2062 O O . ALA A 1 262 ? -4.564 3.389 8.495 1.00 86.12 262 ALA A O 1
ATOM 2063 N N . GLY A 1 263 ? -6.416 4.365 7.684 1.00 88.12 263 GLY A N 1
ATOM 2064 C CA . GLY A 1 263 ? -5.907 4.547 6.327 1.00 88.12 263 GLY A CA 1
ATOM 2065 C C . GLY A 1 263 ? -4.704 5.484 6.271 1.00 88.12 263 GLY A C 1
ATOM 2066 O O . GLY A 1 263 ? -3.749 5.210 5.550 1.00 88.12 263 GLY A O 1
ATOM 2067 N N . GLY A 1 264 ? -4.705 6.545 7.082 1.00 89.06 264 GLY A N 1
ATOM 2068 C CA . GLY A 1 264 ? -3.594 7.489 7.172 1.00 89.06 264 GLY A CA 1
ATOM 2069 C C . GLY A 1 264 ? -2.339 6.850 7.763 1.00 89.06 264 GLY A C 1
ATOM 2070 O O . GLY A 1 264 ? -1.252 6.967 7.196 1.00 89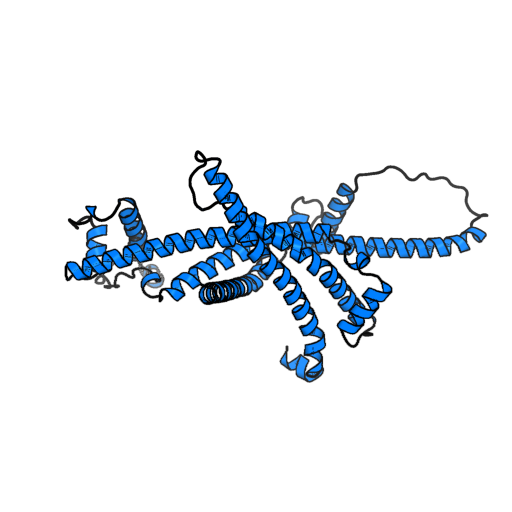.06 264 GLY A O 1
ATOM 2071 N N . THR A 1 265 ? -2.494 6.113 8.864 1.00 90.56 265 THR A N 1
ATOM 2072 C CA . THR A 1 265 ? -1.411 5.357 9.505 1.00 90.56 265 THR A CA 1
ATOM 2073 C C . THR A 1 265 ? -0.841 4.297 8.564 1.00 90.56 265 THR A C 1
ATOM 2075 O O . THR A 1 265 ? 0.378 4.207 8.403 1.00 90.56 265 THR A O 1
ATOM 2078 N N . ALA A 1 266 ? -1.706 3.541 7.886 1.00 90.50 266 ALA A N 1
ATOM 2079 C CA . ALA A 1 266 ? -1.301 2.540 6.906 1.00 90.50 266 ALA A CA 1
ATOM 2080 C C . ALA A 1 266 ? -0.569 3.158 5.710 1.00 90.50 266 ALA A C 1
ATOM 2082 O O . ALA A 1 266 ? 0.475 2.654 5.301 1.00 90.50 266 ALA A O 1
ATOM 2083 N N . ALA A 1 267 ? -1.071 4.271 5.170 1.00 89.44 267 ALA A N 1
ATOM 2084 C CA . ALA A 1 267 ? -0.442 4.970 4.056 1.00 89.44 267 ALA A CA 1
ATOM 2085 C C . ALA A 1 267 ? 0.938 5.526 4.437 1.00 89.44 267 ALA A C 1
ATOM 2087 O O . ALA A 1 267 ? 1.875 5.419 3.649 1.00 89.44 267 ALA A O 1
ATOM 2088 N N . LEU A 1 268 ? 1.100 6.065 5.649 1.00 91.50 268 LEU A N 1
ATOM 2089 C CA . LEU A 1 268 ? 2.404 6.513 6.146 1.00 91.50 268 LEU A CA 1
ATOM 2090 C C . LEU A 1 268 ? 3.397 5.354 6.270 1.00 91.50 268 LEU A C 1
ATOM 2092 O O . LEU A 1 268 ? 4.538 5.474 5.823 1.00 91.50 268 LEU A O 1
ATOM 2096 N N . ALA A 1 269 ? 2.961 4.229 6.836 1.00 89.38 269 ALA A N 1
ATOM 2097 C CA . ALA A 1 269 ? 3.800 3.045 6.973 1.00 89.38 269 ALA A CA 1
ATOM 2098 C C . ALA A 1 269 ? 4.179 2.445 5.611 1.00 89.38 269 ALA A C 1
ATOM 2100 O O . ALA A 1 269 ? 5.346 2.128 5.382 1.00 89.38 269 ALA A O 1
ATOM 2101 N N . TYR A 1 270 ? 3.219 2.370 4.685 1.00 90.12 270 TYR A N 1
ATOM 2102 C CA . TYR A 1 270 ? 3.460 1.986 3.297 1.00 90.12 270 TYR A CA 1
ATOM 2103 C C . TYR A 1 270 ? 4.523 2.879 2.667 1.00 90.12 270 TYR A C 1
ATOM 2105 O O . TYR A 1 270 ? 5.518 2.376 2.161 1.00 90.12 270 TYR A O 1
ATOM 2113 N N . GLN A 1 271 ? 4.372 4.203 2.757 1.00 89.69 271 GLN A N 1
ATOM 2114 C CA . GLN A 1 271 ? 5.338 5.136 2.183 1.00 89.69 271 GLN A CA 1
ATOM 2115 C C . GLN A 1 271 ? 6.726 4.968 2.806 1.00 89.69 271 GLN A C 1
ATOM 2117 O O . GLN A 1 271 ? 7.722 5.113 2.105 1.00 89.69 271 GLN A O 1
ATOM 2122 N N . ALA A 1 272 ? 6.826 4.684 4.106 1.00 88.62 272 ALA A N 1
ATOM 2123 C CA . ALA A 1 272 ? 8.112 4.485 4.778 1.00 88.62 272 ALA A CA 1
ATOM 2124 C C . ALA A 1 272 ? 8.890 3.261 4.254 1.00 88.62 272 ALA A C 1
ATOM 2126 O O . ALA A 1 272 ? 10.119 3.231 4.363 1.00 88.62 272 ALA A O 1
ATOM 2127 N N . ILE A 1 273 ? 8.187 2.277 3.682 1.00 87.62 273 ILE A N 1
ATOM 2128 C CA . ILE A 1 273 ? 8.750 1.046 3.109 1.00 87.62 273 ILE A CA 1
ATOM 2129 C C . ILE A 1 273 ? 8.916 1.170 1.593 1.00 87.62 273 ILE A C 1
ATOM 2131 O O . ILE A 1 273 ? 9.982 0.878 1.055 1.00 87.62 273 ILE A O 1
ATOM 2135 N N . ASP A 1 274 ? 7.868 1.607 0.903 1.00 86.75 274 ASP A N 1
ATOM 2136 C CA . ASP A 1 274 ? 7.798 1.636 -0.554 1.00 86.75 274 ASP A CA 1
ATOM 2137 C C . ASP A 1 274 ? 8.771 2.658 -1.143 1.00 86.75 274 ASP A C 1
ATOM 2139 O O . ASP A 1 274 ? 9.493 2.355 -2.084 1.00 86.75 274 ASP A O 1
ATOM 2143 N N . TYR A 1 275 ? 8.871 3.845 -0.545 1.00 88.44 275 TYR A N 1
ATOM 2144 C CA . TYR A 1 275 ? 9.686 4.936 -1.075 1.00 88.44 275 TYR A CA 1
ATOM 2145 C C . TYR A 1 275 ? 11.183 4.620 -1.242 1.00 88.44 275 TYR A C 1
ATOM 2147 O O . TYR A 1 275 ? 11.714 4.830 -2.335 1.00 88.44 275 TYR A O 1
ATOM 2155 N N . PRO A 1 276 ? 11.906 4.102 -0.228 1.00 88.00 276 PRO A N 1
ATOM 2156 C CA . PRO A 1 276 ? 13.310 3.740 -0.416 1.00 88.00 276 PRO A CA 1
ATOM 2157 C C . PRO A 1 276 ? 13.484 2.586 -1.410 1.00 88.00 276 PRO A C 1
ATOM 2159 O O . PRO A 1 276 ? 14.448 2.575 -2.173 1.00 88.00 276 PRO A O 1
ATOM 2162 N N . LEU A 1 277 ? 12.558 1.623 -1.437 1.00 85.06 277 LEU A N 1
ATOM 2163 C CA . LEU A 1 277 ? 12.596 0.515 -2.393 1.00 85.06 277 LEU A CA 1
ATOM 2164 C C . LEU A 1 277 ? 12.318 0.992 -3.822 1.00 85.06 277 LEU A C 1
ATOM 2166 O O . LEU A 1 277 ? 12.907 0.470 -4.764 1.00 85.06 277 LEU A O 1
ATOM 2170 N N . GLU A 1 278 ? 11.486 2.013 -3.980 1.00 83.38 278 GLU A N 1
ATOM 2171 C CA . GLU A 1 278 ? 11.195 2.685 -5.241 1.00 83.38 278 GLU A CA 1
ATOM 2172 C C . GLU A 1 278 ? 12.429 3.424 -5.775 1.00 83.38 278 GLU A C 1
ATOM 2174 O O . GLU A 1 278 ? 12.811 3.242 -6.931 1.00 83.38 278 GLU A O 1
ATOM 2179 N N . GLN A 1 279 ? 13.129 4.178 -4.922 1.00 82.06 279 GLN A N 1
ATOM 2180 C CA . GLN A 1 279 ? 14.401 4.817 -5.286 1.00 82.06 279 GLN A CA 1
ATOM 2181 C C . GLN A 1 279 ? 15.460 3.777 -5.683 1.00 82.06 279 GLN A C 1
ATOM 2183 O O . GLN A 1 279 ? 16.163 3.929 -6.685 1.00 82.06 279 GLN A O 1
ATOM 2188 N N . LEU A 1 280 ? 15.538 2.675 -4.933 1.00 79.62 280 LEU A N 1
ATOM 2189 C CA . LEU A 1 280 ? 16.438 1.564 -5.232 1.00 79.62 280 LEU A CA 1
ATOM 2190 C C . LEU A 1 280 ? 16.090 0.892 -6.566 1.00 79.62 280 LEU A C 1
ATOM 2192 O O . LEU A 1 280 ? 16.980 0.613 -7.370 1.00 79.62 280 LEU A O 1
ATOM 2196 N N . ARG A 1 281 ? 14.797 0.657 -6.815 1.00 80.12 281 ARG A N 1
ATOM 2197 C CA . ARG A 1 281 ? 14.272 0.121 -8.073 1.00 80.12 281 ARG A CA 1
ATOM 2198 C C . ARG A 1 281 ? 14.699 1.014 -9.230 1.00 80.12 281 ARG A C 1
ATOM 2200 O O . ARG A 1 281 ? 15.343 0.528 -10.154 1.00 80.12 281 ARG A O 1
ATOM 2207 N N . ASN A 1 282 ? 14.435 2.314 -9.149 1.00 79.88 282 ASN A N 1
ATOM 2208 C CA . ASN A 1 282 ? 14.767 3.271 -10.205 1.00 79.88 282 ASN A CA 1
ATOM 2209 C C . ASN A 1 282 ? 16.274 3.316 -10.502 1.00 79.88 282 ASN A C 1
ATOM 2211 O O . ASN A 1 282 ? 16.674 3.332 -11.672 1.00 79.88 282 ASN A O 1
ATOM 2215 N N . TYR A 1 283 ? 17.118 3.231 -9.470 1.00 75.50 283 TYR A N 1
ATOM 2216 C CA . TYR A 1 283 ? 18.563 3.081 -9.641 1.00 75.50 283 TYR A CA 1
ATOM 2217 C C . TYR A 1 283 ? 18.929 1.789 -10.392 1.00 75.50 283 TYR A C 1
ATOM 2219 O O . TYR A 1 283 ? 19.643 1.840 -11.396 1.00 75.50 283 TYR A O 1
ATOM 2227 N N . VAL A 1 284 ? 18.404 0.633 -9.963 1.00 69.88 284 VAL A N 1
ATOM 2228 C CA . VAL A 1 284 ? 18.688 -0.661 -10.609 1.00 69.88 284 VAL A CA 1
ATOM 2229 C C . VAL A 1 284 ? 18.226 -0.673 -12.065 1.00 69.88 284 VAL A C 1
ATOM 2231 O O . VAL A 1 284 ? 18.969 -1.120 -12.935 1.00 69.88 284 VAL A O 1
ATOM 2234 N N . TYR A 1 285 ? 17.034 -0.154 -12.355 1.00 67.38 285 TYR A N 1
ATOM 2235 C CA . TYR A 1 285 ? 16.519 -0.055 -13.722 1.00 67.38 285 TYR A CA 1
ATOM 22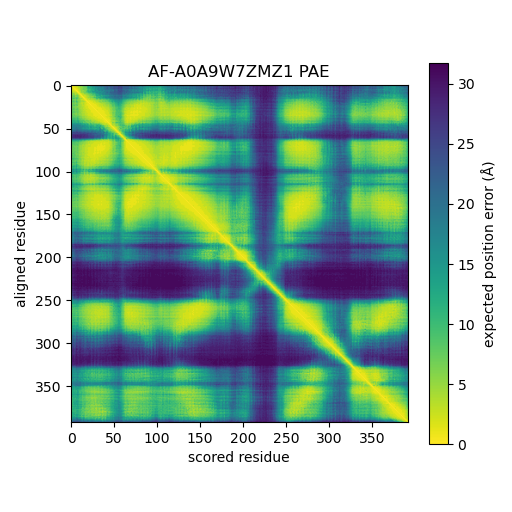36 C C . TYR A 1 285 ? 17.402 0.836 -14.602 1.00 67.38 285 TYR A C 1
ATOM 2238 O O . TYR A 1 285 ? 17.679 0.486 -15.750 1.00 67.38 285 TYR A O 1
ATOM 2246 N N . THR A 1 286 ? 17.910 1.941 -14.055 1.00 67.94 286 THR A N 1
ATOM 2247 C CA . THR A 1 286 ? 18.835 2.834 -14.761 1.00 67.94 286 THR A CA 1
ATOM 2248 C C . THR A 1 286 ? 20.168 2.142 -15.066 1.00 67.94 286 THR A C 1
ATOM 2250 O O . THR A 1 286 ? 20.688 2.260 -16.175 1.00 67.94 286 THR A O 1
ATOM 2253 N N . GLU A 1 287 ? 20.720 1.378 -14.122 1.00 66.81 287 GLU A N 1
ATOM 2254 C CA . GLU A 1 287 ? 21.953 0.611 -14.343 1.00 66.81 287 GLU A CA 1
ATOM 2255 C C . GLU A 1 287 ? 21.760 -0.555 -15.321 1.00 66.81 287 GLU A C 1
ATOM 2257 O O . GLU A 1 287 ? 22.610 -0.787 -16.184 1.00 66.81 287 GLU A O 1
ATOM 2262 N N . LEU A 1 288 ? 20.622 -1.253 -15.260 1.00 62.31 288 LEU A N 1
ATOM 2263 C CA . LEU A 1 288 ? 20.264 -2.275 -16.245 1.00 62.31 288 LEU A CA 1
ATOM 2264 C C . LEU A 1 288 ? 20.156 -1.674 -17.651 1.00 62.31 288 LEU A C 1
ATOM 2266 O O . LEU A 1 288 ? 20.749 -2.215 -18.584 1.00 62.31 288 LEU A O 1
ATOM 2270 N N . ALA A 1 289 ? 19.497 -0.522 -17.800 1.00 58.88 289 ALA A N 1
ATOM 2271 C CA . ALA A 1 289 ? 19.403 0.182 -19.077 1.00 58.88 289 ALA A CA 1
ATOM 2272 C C . ALA A 1 289 ? 20.787 0.604 -19.609 1.00 58.88 289 ALA A C 1
ATOM 2274 O O . ALA A 1 289 ? 21.099 0.370 -20.778 1.00 58.88 289 ALA A O 1
ATOM 2275 N N . LYS A 1 290 ? 21.665 1.146 -18.752 1.00 59.69 290 LYS A N 1
ATOM 2276 C CA . LYS A 1 290 ? 23.052 1.484 -19.126 1.00 59.69 290 LYS A CA 1
ATOM 2277 C C . LYS A 1 290 ? 23.845 0.258 -19.573 1.00 59.69 290 LYS A C 1
ATOM 2279 O O . LYS A 1 290 ? 24.613 0.344 -20.529 1.00 59.69 290 LYS A O 1
ATOM 2284 N N . ASN A 1 291 ? 23.677 -0.877 -18.900 1.00 56.22 291 ASN A N 1
ATOM 2285 C CA . ASN A 1 291 ? 24.368 -2.116 -19.251 1.00 56.22 291 ASN A CA 1
ATOM 2286 C C . ASN A 1 291 ? 23.851 -2.718 -20.561 1.00 56.22 291 ASN A C 1
ATOM 2288 O O . ASN A 1 291 ? 24.645 -3.243 -21.341 1.00 56.22 291 ASN A O 1
ATOM 2292 N N . GLU A 1 292 ? 22.555 -2.603 -20.849 1.00 52.22 292 GLU A N 1
ATOM 2293 C CA . GLU A 1 292 ? 21.988 -2.991 -22.143 1.00 52.22 292 GLU A CA 1
ATOM 2294 C C . GLU A 1 292 ? 22.527 -2.112 -23.278 1.00 52.22 292 GLU A C 1
ATOM 2296 O O . GLU A 1 292 ? 22.989 -2.651 -24.284 1.00 52.22 292 GLU A O 1
ATOM 2301 N N . ILE A 1 293 ? 22.586 -0.788 -23.083 1.00 50.47 293 ILE A N 1
ATOM 2302 C CA . ILE A 1 293 ? 23.195 0.152 -24.038 1.00 50.47 293 ILE A CA 1
ATOM 2303 C C . ILE A 1 293 ? 24.668 -0.194 -24.264 1.00 50.47 293 ILE A C 1
ATOM 2305 O O . ILE A 1 293 ? 25.073 -0.372 -25.408 1.00 50.47 293 ILE A O 1
ATOM 2309 N N . LYS A 1 294 ? 25.452 -0.404 -23.199 1.00 46.66 294 LYS A N 1
ATOM 2310 C CA . LYS A 1 294 ? 26.859 -0.829 -23.304 1.00 46.66 294 LYS A CA 1
ATOM 2311 C C . LYS A 1 294 ? 27.013 -2.185 -23.981 1.00 46.66 294 LYS A C 1
ATOM 2313 O O . LYS A 1 294 ? 27.996 -2.414 -24.669 1.00 46.66 294 LYS A O 1
ATOM 2318 N N . THR A 1 295 ? 26.077 -3.113 -23.795 1.00 50.09 295 THR A N 1
ATOM 2319 C CA . THR A 1 295 ? 26.111 -4.427 -24.454 1.00 50.09 295 THR A CA 1
ATOM 2320 C C . THR A 1 295 ? 25.819 -4.300 -25.944 1.00 50.09 295 THR A C 1
ATOM 2322 O O . THR A 1 295 ? 26.465 -4.964 -26.752 1.00 50.09 295 THR A O 1
ATOM 2325 N N . VAL A 1 296 ? 24.875 -3.439 -26.324 1.00 48.12 296 VAL A N 1
ATOM 2326 C CA . VAL A 1 296 ? 24.575 -3.115 -27.723 1.00 48.12 296 VAL A CA 1
ATOM 2327 C C . VAL A 1 296 ? 25.743 -2.365 -28.358 1.00 48.12 296 VAL A C 1
ATOM 2329 O O . VAL A 1 296 ? 26.213 -2.781 -29.410 1.00 48.12 296 VAL A O 1
ATOM 2332 N N . GLU A 1 297 ? 26.289 -1.351 -27.691 1.00 43.56 297 GLU A N 1
ATOM 2333 C CA . GLU A 1 297 ? 27.489 -0.624 -28.104 1.00 43.56 297 GLU A CA 1
ATOM 2334 C C . GLU A 1 297 ? 28.682 -1.572 -28.236 1.00 43.56 297 GLU A C 1
ATOM 2336 O O . GLU A 1 297 ? 29.357 -1.558 -29.254 1.00 43.56 297 GLU A O 1
ATOM 2341 N N . ASN A 1 298 ? 28.889 -2.490 -27.290 1.00 50.59 298 ASN A N 1
ATOM 2342 C CA . ASN A 1 298 ? 29.928 -3.510 -27.379 1.00 50.59 298 ASN A CA 1
ATOM 2343 C C . ASN A 1 298 ? 29.677 -4.500 -28.513 1.00 50.59 298 ASN A C 1
ATOM 2345 O O . ASN A 1 298 ? 30.644 -4.929 -29.127 1.00 50.59 298 ASN A O 1
ATOM 2349 N N . LYS A 1 299 ? 28.429 -4.867 -28.828 1.00 53.66 299 LYS A N 1
ATOM 2350 C CA . LYS A 1 299 ? 28.095 -5.705 -29.994 1.00 53.66 299 LYS A CA 1
ATOM 2351 C C . LYS A 1 299 ? 28.331 -4.960 -31.306 1.00 53.66 299 LYS A C 1
ATOM 2353 O O . LYS A 1 299 ? 28.886 -5.555 -32.225 1.00 53.66 299 LYS A O 1
ATOM 2358 N N . ILE A 1 300 ? 27.989 -3.675 -31.373 1.00 52.84 300 ILE A N 1
ATOM 2359 C CA . ILE A 1 300 ? 28.271 -2.787 -32.507 1.00 52.84 300 ILE A CA 1
ATOM 2360 C C . ILE A 1 300 ? 29.786 -2.619 -32.656 1.00 52.84 300 ILE A C 1
ATOM 2362 O O . ILE A 1 300 ? 30.321 -2.877 -33.724 1.00 52.84 300 ILE A O 1
ATOM 2366 N N . LEU A 1 301 ? 30.513 -2.328 -31.578 1.00 54.22 301 LEU A N 1
ATOM 2367 C CA . LEU A 1 301 ? 31.974 -2.279 -31.530 1.00 54.22 301 LEU A CA 1
ATOM 2368 C C . LEU A 1 301 ? 32.611 -3.641 -31.818 1.00 54.22 301 LEU A C 1
ATOM 2370 O O . LEU A 1 301 ? 33.714 -3.678 -32.345 1.00 54.22 301 LEU A O 1
ATOM 2374 N N . HIS A 1 302 ? 31.960 -4.767 -31.509 1.00 57.34 302 HIS A N 1
ATOM 2375 C CA . HIS A 1 302 ? 32.438 -6.106 -31.865 1.00 57.34 302 HIS A CA 1
ATOM 2376 C C . HIS A 1 302 ? 32.206 -6.409 -33.348 1.00 57.34 302 HIS A C 1
ATOM 2378 O O . HIS A 1 302 ? 33.067 -7.015 -33.982 1.00 57.34 302 HIS A O 1
ATOM 2384 N N . ALA A 1 303 ? 31.084 -5.957 -33.915 1.00 56.81 303 ALA A N 1
ATOM 2385 C CA . ALA A 1 303 ? 30.799 -6.011 -35.345 1.00 56.81 303 ALA A CA 1
ATOM 2386 C C . ALA A 1 303 ? 31.761 -5.102 -36.133 1.00 56.81 303 ALA A C 1
ATOM 2388 O O . ALA A 1 303 ? 32.348 -5.537 -37.121 1.00 56.81 303 ALA A O 1
ATOM 2389 N N . LEU A 1 304 ? 32.039 -3.900 -35.625 1.00 51.97 304 LEU A N 1
ATOM 2390 C CA . LEU A 1 304 ? 33.048 -2.979 -36.151 1.00 51.97 304 LEU A CA 1
ATOM 2391 C C . LEU A 1 304 ? 34.472 -3.531 -35.952 1.00 51.97 304 LEU A C 1
ATOM 2393 O O . LEU A 1 304 ? 35.284 -3.481 -36.871 1.00 51.97 304 LEU A O 1
ATOM 2397 N N . ARG A 1 305 ? 34.776 -4.170 -34.809 1.00 56.19 305 ARG A N 1
ATOM 2398 C CA . ARG A 1 305 ? 36.041 -4.899 -34.578 1.00 56.19 305 ARG A CA 1
ATOM 2399 C C . ARG A 1 305 ? 36.190 -6.099 -35.498 1.00 56.19 305 ARG A C 1
ATOM 2401 O O . ARG A 1 305 ? 37.319 -6.429 -35.826 1.00 56.19 305 ARG A O 1
ATOM 2408 N N . LYS A 1 306 ? 35.110 -6.763 -35.921 1.00 54.28 306 LYS A N 1
ATOM 2409 C CA . LYS A 1 306 ? 35.181 -7.840 -36.922 1.00 54.28 306 LYS A CA 1
ATOM 2410 C C . LYS A 1 306 ? 35.719 -7.303 -38.253 1.00 54.28 306 LYS A C 1
ATOM 2412 O O . LYS A 1 306 ? 36.498 -7.999 -38.889 1.00 54.28 306 LYS A O 1
ATOM 2417 N N . HIS A 1 307 ? 35.386 -6.060 -38.606 1.00 51.44 307 HIS A N 1
ATOM 2418 C CA . HIS A 1 307 ? 35.938 -5.353 -39.766 1.00 51.44 307 HIS A CA 1
ATOM 2419 C C . HIS A 1 307 ? 37.368 -4.832 -39.515 1.00 51.44 307 HIS A C 1
ATOM 2421 O O . HIS A 1 307 ? 38.250 -4.977 -40.354 1.00 51.44 307 HIS A O 1
ATOM 2427 N N . TYR A 1 308 ? 37.644 -4.326 -38.309 1.00 45.31 308 TYR A N 1
ATOM 2428 C CA . TYR A 1 308 ? 38.965 -3.822 -37.907 1.00 45.31 308 TYR A CA 1
ATOM 2429 C C . TYR A 1 308 ? 40.014 -4.933 -37.669 1.00 45.31 308 TYR A C 1
ATOM 2431 O O . TYR A 1 308 ? 41.216 -4.690 -37.746 1.00 45.31 308 TYR A O 1
ATOM 2439 N N . ARG A 1 309 ? 39.589 -6.176 -37.393 1.00 47.09 309 ARG A N 1
ATOM 2440 C CA . ARG A 1 309 ? 40.456 -7.359 -37.190 1.00 47.09 309 ARG A CA 1
ATOM 2441 C C . ARG A 1 309 ? 41.206 -7.781 -38.456 1.00 47.09 309 ARG A C 1
ATOM 2443 O O . ARG A 1 309 ? 42.249 -8.413 -38.321 1.00 47.09 309 ARG A O 1
ATOM 2450 N N . THR A 1 310 ? 40.721 -7.411 -39.642 1.00 54.91 310 THR A N 1
ATOM 2451 C CA . THR A 1 310 ? 41.450 -7.602 -40.908 1.00 54.91 310 THR A CA 1
ATOM 2452 C C . THR A 1 310 ? 42.660 -6.666 -40.999 1.00 54.91 310 THR A C 1
ATOM 2454 O O . THR A 1 310 ? 43.679 -7.051 -41.551 1.00 54.91 310 THR A O 1
ATOM 2457 N N . ILE A 1 311 ? 42.585 -5.481 -40.378 1.00 51.66 311 ILE A N 1
ATOM 2458 C CA . ILE A 1 311 ? 43.634 -4.446 -40.403 1.00 51.66 311 ILE A CA 1
ATOM 2459 C C . ILE A 1 311 ? 44.588 -4.576 -39.198 1.00 51.66 311 ILE A C 1
ATOM 2461 O O . ILE A 1 311 ? 45.783 -4.336 -39.303 1.00 51.66 311 ILE A O 1
ATOM 2465 N N . LYS A 1 312 ? 44.097 -5.013 -38.030 1.00 42.47 312 LYS A N 1
ATOM 2466 C CA . LYS A 1 312 ? 44.889 -5.066 -36.783 1.00 42.47 312 LYS A CA 1
ATOM 2467 C C . LYS A 1 312 ? 45.770 -6.320 -36.627 1.00 42.47 312 LYS A C 1
ATOM 2469 O O . LYS A 1 312 ? 46.397 -6.490 -35.584 1.00 42.47 312 LYS A O 1
ATOM 2474 N N . LYS A 1 313 ? 45.819 -7.217 -37.618 1.00 46.03 313 LYS A N 1
ATOM 2475 C CA . LYS A 1 313 ? 46.649 -8.437 -37.543 1.00 46.03 313 LYS A CA 1
ATOM 2476 C C . LYS A 1 313 ? 48.149 -8.189 -37.755 1.00 46.03 313 LYS A C 1
ATOM 2478 O O . LYS A 1 313 ? 48.921 -9.121 -37.576 1.00 46.03 313 LYS A O 1
ATOM 2483 N N . GLU A 1 314 ? 48.549 -6.951 -38.038 1.00 47.69 314 GLU A N 1
ATOM 2484 C CA . GLU A 1 314 ? 49.945 -6.588 -38.308 1.00 47.69 314 GLU A CA 1
ATOM 2485 C C . GLU A 1 314 ? 50.608 -5.748 -37.198 1.00 47.69 314 GLU A C 1
ATOM 2487 O O . GLU A 1 314 ? 51.812 -5.540 -37.247 1.00 47.69 314 GLU A O 1
ATOM 2492 N N . ILE A 1 315 ? 49.874 -5.281 -36.171 1.00 43.25 315 ILE A N 1
ATOM 2493 C CA . ILE A 1 315 ? 50.404 -4.204 -35.308 1.00 43.25 315 ILE A CA 1
ATOM 2494 C C . ILE A 1 315 ? 50.662 -4.518 -33.834 1.00 43.25 315 ILE A C 1
ATOM 2496 O O . ILE A 1 315 ? 51.521 -3.843 -33.290 1.00 43.25 315 ILE A O 1
ATOM 2500 N N . LEU A 1 316 ? 50.062 -5.492 -33.136 1.00 41.19 316 LEU A N 1
ATOM 2501 C CA . LEU A 1 316 ? 50.509 -5.706 -31.742 1.00 41.19 316 LEU A CA 1
ATOM 2502 C C . LEU A 1 316 ? 50.216 -7.089 -31.162 1.00 41.19 316 LEU A C 1
ATOM 2504 O O . LEU A 1 316 ? 49.086 -7.421 -30.798 1.00 41.19 316 LEU A O 1
ATOM 2508 N N . SER A 1 317 ? 51.308 -7.831 -30.973 1.00 48.00 317 SER A N 1
ATOM 2509 C CA . SER A 1 317 ? 51.497 -8.745 -29.857 1.00 48.00 317 SER A CA 1
ATOM 2510 C C . SER A 1 317 ? 51.659 -7.937 -28.567 1.00 48.00 317 SER A C 1
ATOM 2512 O O . SER A 1 317 ? 52.695 -7.317 -28.345 1.00 48.00 317 SER A O 1
ATOM 2514 N N . SER A 1 318 ? 50.682 -7.977 -27.673 1.00 35.91 318 SER A N 1
ATOM 2515 C CA . SER A 1 318 ? 50.979 -7.964 -26.243 1.00 35.91 318 SER A CA 1
ATOM 2516 C C . SER A 1 318 ? 49.794 -8.510 -25.459 1.00 35.91 318 SER A C 1
ATOM 2518 O O . SER A 1 318 ? 48.633 -8.468 -25.860 1.00 35.91 318 SER A O 1
ATOM 2520 N N . LYS A 1 319 ? 50.178 -9.156 -24.375 1.00 46.09 319 LYS A N 1
ATOM 2521 C CA . LYS A 1 319 ? 49.461 -10.113 -23.554 1.00 46.09 319 LYS A CA 1
ATOM 2522 C C . LYS A 1 319 ? 48.907 -9.363 -22.350 1.00 46.09 319 LYS A C 1
ATOM 2524 O O . LYS A 1 319 ? 49.700 -8.773 -21.629 1.00 46.09 319 LYS A O 1
ATOM 2529 N N . THR A 1 320 ? 47.613 -9.469 -22.073 1.00 35.22 320 THR A N 1
ATOM 2530 C CA . THR A 1 320 ? 47.069 -9.230 -20.726 1.00 35.22 320 THR A CA 1
ATOM 2531 C C . THR A 1 320 ? 45.831 -10.093 -20.509 1.00 35.22 320 THR A C 1
ATOM 2533 O O . THR A 1 320 ? 44.945 -10.179 -21.359 1.00 35.22 320 THR A O 1
ATOM 2536 N N . ARG A 1 321 ? 45.850 -10.816 -19.388 1.00 39.28 321 ARG A N 1
ATOM 2537 C CA . ARG A 1 321 ? 44.788 -11.699 -18.897 1.00 39.28 321 ARG A CA 1
ATOM 2538 C C . ARG A 1 321 ? 43.663 -10.845 -18.283 1.00 39.28 321 ARG A C 1
ATOM 2540 O O . ARG A 1 321 ? 43.953 -9.737 -17.841 1.00 39.28 321 ARG A O 1
ATOM 2547 N N . PRO A 1 322 ? 42.402 -11.310 -18.258 1.00 34.88 322 PRO A N 1
ATOM 2548 C CA . PRO A 1 322 ? 41.385 -10.717 -17.406 1.00 34.88 322 PRO A CA 1
ATOM 2549 C C . PRO A 1 322 ? 41.457 -11.364 -16.020 1.00 34.88 322 PRO A C 1
ATOM 2551 O O . PRO A 1 322 ? 41.324 -12.581 -15.877 1.00 34.88 322 PRO A O 1
ATOM 2554 N N . ASP A 1 323 ? 41.679 -10.529 -15.016 1.00 32.59 323 ASP A N 1
ATOM 2555 C CA . ASP A 1 323 ? 41.879 -10.943 -13.638 1.00 32.59 323 ASP A CA 1
ATOM 2556 C C . ASP A 1 323 ? 40.541 -10.893 -12.878 1.00 32.59 323 ASP A C 1
ATOM 2558 O O . ASP A 1 323 ? 39.910 -9.844 -12.787 1.00 32.59 323 ASP A O 1
ATOM 2562 N N . VAL A 1 324 ? 40.165 -12.055 -12.334 1.00 38.59 324 VAL A N 1
ATOM 2563 C CA . VAL A 1 324 ? 39.459 -12.304 -11.060 1.00 38.59 324 VAL A CA 1
ATOM 2564 C C . VAL A 1 324 ? 38.032 -11.747 -10.877 1.00 38.59 324 VAL A C 1
ATOM 2566 O O . VAL A 1 324 ? 37.794 -10.552 -10.726 1.00 38.59 324 VAL A O 1
ATOM 2569 N N . GLU A 1 325 ? 37.079 -12.683 -10.776 1.00 41.81 325 GLU A N 1
ATOM 2570 C CA . GLU A 1 325 ? 35.716 -12.497 -10.265 1.00 41.81 325 GLU A CA 1
ATOM 2571 C C . GLU A 1 325 ? 35.711 -11.868 -8.859 1.00 41.81 325 GLU A C 1
ATOM 2573 O O . GLU A 1 325 ? 36.129 -12.489 -7.883 1.00 41.81 325 GLU A O 1
ATOM 2578 N N . TRP A 1 326 ? 35.160 -10.657 -8.745 1.00 36.41 326 TRP A N 1
ATOM 2579 C CA . TRP A 1 326 ? 34.797 -10.027 -7.475 1.00 36.41 326 TRP A CA 1
ATOM 2580 C C . TRP A 1 326 ? 33.271 -9.877 -7.385 1.00 36.41 326 TRP A C 1
ATOM 2582 O O . TRP A 1 326 ? 32.599 -9.531 -8.356 1.00 36.41 326 TRP A O 1
ATOM 2592 N N . HIS A 1 327 ? 32.719 -10.189 -6.210 1.00 47.94 327 HIS A N 1
ATOM 2593 C CA . HIS A 1 327 ? 31.290 -10.400 -5.947 1.00 47.94 327 HIS A CA 1
ATOM 2594 C C . HIS A 1 327 ? 30.371 -9.283 -6.519 1.00 47.94 327 HIS A C 1
ATOM 2596 O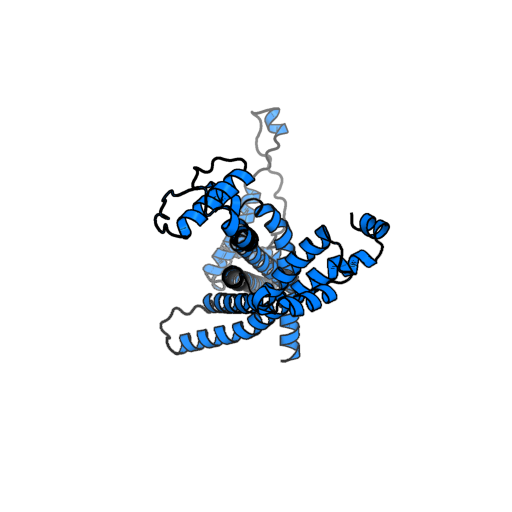 O . HIS A 1 327 ? 30.580 -8.108 -6.192 1.00 47.94 327 HIS A O 1
ATOM 2602 N N . PRO A 1 328 ? 29.296 -9.612 -7.274 1.00 57.38 328 PRO A N 1
ATOM 2603 C CA . PRO A 1 328 ? 28.384 -8.636 -7.900 1.00 57.38 328 PRO A CA 1
ATOM 2604 C C . PRO A 1 328 ? 27.812 -7.587 -6.931 1.00 57.38 328 PRO A C 1
ATOM 2606 O O . PRO A 1 328 ? 27.561 -6.440 -7.301 1.00 57.38 328 PRO A O 1
ATOM 2609 N N . TYR A 1 329 ? 27.648 -7.970 -5.664 1.00 55.16 329 TYR A N 1
ATOM 2610 C CA . TYR A 1 329 ? 27.102 -7.127 -4.605 1.00 55.16 329 TYR A CA 1
ATOM 2611 C C . TYR A 1 329 ? 28.003 -5.945 -4.233 1.00 55.16 329 TYR A C 1
ATOM 2613 O O . TYR A 1 329 ? 27.499 -4.860 -3.954 1.00 55.16 329 TYR A O 1
ATOM 2621 N N . HIS A 1 330 ? 29.327 -6.109 -4.246 1.00 60.72 330 HIS A N 1
ATOM 2622 C CA . HIS A 1 330 ? 30.236 -5.043 -3.816 1.00 60.72 330 HIS A CA 1
ATOM 2623 C C . HIS A 1 330 ? 30.284 -3.895 -4.837 1.00 60.72 330 HIS A C 1
ATOM 2625 O O . HIS A 1 330 ? 30.249 -2.720 -4.471 1.00 60.72 330 HIS A O 1
ATOM 2631 N N . HIS A 1 331 ? 30.269 -4.233 -6.131 1.00 70.06 331 HIS A N 1
ATOM 2632 C CA . HIS A 1 331 ? 30.164 -3.249 -7.210 1.00 70.06 331 HIS A CA 1
ATOM 2633 C C . HIS A 1 331 ? 28.844 -2.479 -7.163 1.00 70.06 331 HIS A C 1
ATOM 2635 O O . HIS A 1 331 ? 28.846 -1.260 -7.330 1.00 70.06 331 HIS A O 1
ATOM 2641 N N . PHE A 1 332 ? 27.739 -3.170 -6.874 1.00 72.38 332 PHE A N 1
ATOM 2642 C CA . PHE A 1 332 ? 26.434 -2.542 -6.699 1.00 72.38 332 PHE A CA 1
ATOM 2643 C C . PHE A 1 332 ? 26.435 -1.514 -5.559 1.00 72.38 332 PHE A C 1
ATOM 2645 O O . PHE A 1 332 ? 26.071 -0.357 -5.766 1.00 72.38 332 PHE A O 1
ATOM 2652 N N . TRP A 1 333 ? 26.900 -1.907 -4.369 1.00 76.88 333 TRP A N 1
ATOM 2653 C CA . TRP A 1 333 ? 26.920 -1.020 -3.204 1.00 76.88 333 TRP A CA 1
ATOM 2654 C C . TRP A 1 333 ? 27.837 0.190 -3.394 1.00 76.88 333 TRP A C 1
ATOM 2656 O O . TRP A 1 333 ? 27.482 1.297 -2.987 1.00 76.88 333 TRP A O 1
ATOM 2666 N N . ASN A 1 334 ? 28.986 0.015 -4.049 1.00 80.31 334 ASN A N 1
ATOM 2667 C CA . ASN A 1 334 ? 29.886 1.127 -4.354 1.00 80.31 334 ASN A CA 1
ATOM 2668 C C . ASN A 1 334 ? 29.307 2.069 -5.416 1.00 80.31 334 ASN A C 1
ATOM 2670 O O . ASN A 1 334 ? 29.418 3.286 -5.269 1.00 80.31 334 ASN A O 1
ATOM 2674 N N . GLY A 1 335 ? 28.628 1.529 -6.432 1.00 78.88 335 GLY A N 1
ATOM 2675 C CA . GLY A 1 335 ? 27.904 2.326 -7.422 1.00 78.88 335 GLY A CA 1
ATOM 2676 C C . GLY A 1 335 ? 26.783 3.158 -6.792 1.00 78.88 335 GLY A C 1
ATOM 2677 O O . GLY A 1 335 ? 26.681 4.355 -7.063 1.00 78.88 335 GLY A O 1
ATOM 2678 N N . LEU A 1 336 ? 25.993 2.559 -5.892 1.00 80.56 336 LEU A N 1
ATOM 2679 C CA . LEU A 1 336 ? 24.919 3.255 -5.180 1.00 80.56 336 LEU A CA 1
ATOM 2680 C C . LEU A 1 336 ? 25.468 4.369 -4.278 1.00 80.56 336 LEU A C 1
ATOM 2682 O O . LEU A 1 336 ? 24.925 5.471 -4.275 1.00 80.56 336 LEU A O 1
ATOM 2686 N N . LYS A 1 337 ? 26.569 4.120 -3.551 1.00 84.19 337 LYS A N 1
ATOM 2687 C CA . LYS A 1 337 ? 27.246 5.141 -2.728 1.00 84.19 337 LYS A CA 1
ATOM 2688 C C . LYS A 1 337 ? 27.704 6.337 -3.555 1.00 84.19 337 LYS A C 1
ATOM 2690 O O . LYS A 1 337 ? 27.457 7.473 -3.159 1.00 84.19 337 LYS A O 1
ATOM 2695 N N . GLN A 1 338 ? 28.339 6.092 -4.699 1.00 84.56 338 GLN A N 1
ATOM 2696 C CA . GLN A 1 338 ? 28.815 7.155 -5.587 1.00 84.56 338 GLN A CA 1
ATOM 2697 C C . GLN A 1 338 ? 27.660 7.943 -6.213 1.00 84.56 338 GLN A C 1
ATOM 2699 O O . GLN A 1 338 ? 27.725 9.170 -6.289 1.00 84.56 338 GLN A O 1
ATOM 2704 N N . HIS A 1 339 ? 26.584 7.263 -6.618 1.00 83.44 339 HIS A N 1
ATOM 2705 C CA . HIS A 1 339 ? 25.391 7.926 -7.138 1.00 83.44 339 HIS A CA 1
ATOM 2706 C C . HIS A 1 339 ? 24.717 8.795 -6.067 1.00 83.44 339 HIS A C 1
ATOM 2708 O O . HIS A 1 339 ? 24.493 9.981 -6.293 1.00 83.44 339 HIS A O 1
ATOM 2714 N N . ALA A 1 340 ? 24.498 8.245 -4.871 1.00 82.88 340 ALA A N 1
ATOM 2715 C CA . ALA A 1 340 ? 23.920 8.962 -3.737 1.00 82.88 340 ALA A CA 1
ATOM 2716 C C . ALA A 1 340 ? 24.761 10.180 -3.318 1.00 82.88 340 ALA A C 1
ATOM 2718 O O . ALA A 1 340 ? 24.216 11.241 -3.030 1.00 82.88 340 ALA A O 1
ATOM 2719 N N . ALA A 1 341 ? 26.090 10.044 -3.312 1.00 85.00 341 ALA A N 1
ATOM 2720 C CA . ALA A 1 341 ? 27.025 11.131 -3.032 1.00 85.00 341 ALA A CA 1
ATOM 2721 C C . ALA A 1 341 ? 26.898 12.281 -4.041 1.00 85.00 341 ALA A C 1
ATOM 2723 O O . ALA A 1 341 ? 26.876 13.447 -3.647 1.00 85.00 341 ALA A O 1
ATOM 2724 N N . LYS A 1 342 ? 26.759 11.947 -5.330 1.00 86.25 342 LYS A N 1
ATOM 2725 C CA . LYS A 1 342 ? 26.584 12.924 -6.408 1.00 86.25 342 LYS A CA 1
ATOM 2726 C C . LYS A 1 342 ? 25.248 13.662 -6.304 1.00 86.25 342 LYS A C 1
ATOM 2728 O O . LYS A 1 342 ? 25.238 14.885 -6.369 1.00 86.25 342 LYS A O 1
ATOM 2733 N N . GLU A 1 343 ? 24.149 12.937 -6.105 1.00 85.12 343 GLU A N 1
ATOM 2734 C CA . GLU A 1 343 ? 22.799 13.518 -6.017 1.00 85.12 343 GLU A CA 1
ATOM 2735 C C . GLU A 1 343 ? 22.598 14.363 -4.749 1.00 85.12 343 GLU A C 1
ATOM 2737 O O . GLU A 1 343 ? 21.931 15.393 -4.779 1.00 85.12 343 GLU A O 1
ATOM 2742 N N . LEU A 1 344 ? 23.203 13.967 -3.623 1.00 85.44 344 LEU A N 1
ATOM 2743 C CA . LEU A 1 344 ? 23.115 14.704 -2.356 1.00 85.44 344 LEU A CA 1
ATOM 2744 C C . LEU A 1 344 ? 24.213 15.763 -2.171 1.00 85.44 344 LEU A C 1
ATOM 2746 O O . LEU A 1 344 ? 24.240 16.409 -1.122 1.00 85.44 344 LEU A O 1
ATOM 2750 N N . ASN A 1 345 ? 25.132 15.909 -3.132 1.00 85.94 345 ASN A N 1
ATOM 2751 C CA . ASN A 1 345 ? 26.331 16.747 -3.031 1.00 85.94 345 ASN A CA 1
ATOM 2752 C C . ASN A 1 345 ? 27.118 16.512 -1.716 1.00 85.94 345 ASN A C 1
ATOM 2754 O O . ASN A 1 345 ? 27.390 17.436 -0.946 1.00 85.94 345 ASN A O 1
ATOM 2758 N N . ARG A 1 346 ? 27.418 15.242 -1.405 1.00 82.88 346 ARG A N 1
ATOM 2759 C CA . ARG A 1 346 ? 28.073 14.795 -0.157 1.00 82.88 346 ARG A CA 1
ATOM 2760 C C . ARG A 1 346 ? 29.173 13.764 -0.408 1.00 82.88 346 ARG A C 1
ATOM 2762 O O . ARG A 1 346 ? 29.265 13.192 -1.483 1.00 82.88 346 ARG A O 1
ATOM 2769 N N . SER A 1 347 ? 29.989 13.492 0.616 1.00 78.81 347 SER A N 1
ATOM 2770 C CA . SER A 1 347 ? 31.057 12.485 0.536 1.00 78.81 347 SER A CA 1
ATOM 2771 C C . SER A 1 347 ? 30.512 11.044 0.405 1.00 78.81 347 SER A C 1
ATOM 2773 O O . SER A 1 347 ? 29.593 10.667 1.150 1.00 78.81 347 SER A O 1
ATOM 2775 N N . PRO A 1 348 ? 31.092 10.216 -0.491 1.00 77.88 348 PRO A N 1
ATOM 2776 C CA . PRO A 1 348 ? 30.734 8.805 -0.666 1.00 77.88 348 PRO A CA 1
ATOM 2777 C C . PRO A 1 348 ? 31.232 7.892 0.467 1.00 77.88 348 PRO A C 1
ATOM 2779 O O . PRO A 1 348 ? 30.769 6.758 0.572 1.00 77.88 348 PRO A O 1
ATOM 2782 N N . GLU A 1 349 ? 32.132 8.384 1.325 1.00 79.56 349 GLU A N 1
ATOM 2783 C CA . GLU A 1 349 ? 32.745 7.622 2.427 1.00 79.56 349 GLU A CA 1
ATOM 2784 C C . GLU A 1 349 ? 31.752 7.303 3.558 1.00 79.56 349 GLU A C 1
ATOM 2786 O O . GLU A 1 349 ? 31.930 6.355 4.322 1.00 79.56 349 GLU A O 1
ATOM 2791 N N . SER A 1 350 ? 30.671 8.082 3.689 1.00 82.31 350 SER A N 1
ATOM 2792 C CA . SER A 1 350 ? 29.718 7.885 4.781 1.00 82.31 350 SER A CA 1
ATOM 2793 C C . SER A 1 350 ? 28.755 6.732 4.501 1.00 82.31 350 SER A C 1
ATOM 2795 O O . SER A 1 350 ? 28.023 6.726 3.509 1.00 82.31 350 SER A O 1
ATOM 2797 N N . PHE A 1 351 ? 28.665 5.807 5.460 1.00 79.88 351 PHE A N 1
ATOM 2798 C CA . PHE A 1 351 ? 27.690 4.711 5.460 1.00 79.88 351 PHE A CA 1
ATOM 2799 C C . PHE A 1 351 ? 26.232 5.192 5.330 1.00 79.88 351 PHE A C 1
ATOM 2801 O O . PHE A 1 351 ? 25.404 4.506 4.740 1.00 79.88 351 PHE A O 1
ATOM 2808 N N . TRP A 1 352 ? 25.918 6.392 5.830 1.00 83.44 352 TRP A N 1
ATOM 2809 C CA . TRP A 1 352 ? 24.563 6.954 5.812 1.00 83.44 352 TRP A CA 1
ATOM 2810 C C . TRP A 1 352 ? 24.179 7.623 4.490 1.00 83.44 352 TRP A C 1
ATOM 2812 O O . TRP A 1 352 ? 23.002 7.924 4.291 1.00 83.44 352 TRP A O 1
ATOM 2822 N N . THR A 1 353 ? 25.133 7.892 3.594 1.00 84.44 353 THR A N 1
ATOM 2823 C CA . THR A 1 353 ? 24.871 8.598 2.327 1.00 84.44 353 THR A CA 1
ATOM 2824 C C . THR A 1 353 ? 23.853 7.857 1.443 1.00 84.44 353 THR A C 1
ATOM 2826 O O . THR A 1 353 ? 22.889 8.499 1.024 1.00 84.44 353 THR A O 1
ATOM 2829 N N . PRO A 1 354 ? 23.949 6.527 1.232 1.00 82.88 354 PRO A N 1
ATOM 2830 C CA . PRO A 1 354 ? 22.930 5.770 0.500 1.00 82.88 354 PRO A CA 1
ATOM 2831 C C . PRO A 1 354 ? 21.553 5.816 1.165 1.00 82.88 354 PRO A C 1
ATOM 2833 O O . PRO A 1 354 ? 20.564 6.090 0.500 1.00 82.88 354 PRO A O 1
ATOM 2836 N N . ILE A 1 355 ? 21.478 5.603 2.483 1.00 85.94 355 ILE A N 1
ATOM 2837 C CA . ILE A 1 355 ? 20.202 5.573 3.219 1.00 85.94 355 ILE A CA 1
ATOM 2838 C C . ILE A 1 355 ? 19.501 6.933 3.125 1.00 85.94 355 ILE A C 1
ATOM 2840 O O . ILE A 1 355 ? 18.305 7.007 2.859 1.00 85.94 355 ILE A O 1
ATOM 2844 N N . ARG A 1 356 ? 20.255 8.025 3.283 1.00 86.94 356 ARG A N 1
ATOM 2845 C CA . ARG A 1 356 ? 19.722 9.385 3.136 1.00 86.94 356 ARG A CA 1
ATOM 2846 C C . ARG A 1 356 ? 19.218 9.662 1.730 1.00 86.94 356 ARG A C 1
ATOM 2848 O O . ARG A 1 356 ? 18.215 10.349 1.597 1.00 86.94 356 ARG A O 1
ATOM 2855 N N . TYR A 1 357 ? 19.889 9.140 0.706 1.00 87.25 357 TYR A N 1
ATOM 2856 C CA . TYR A 1 357 ? 19.436 9.275 -0.675 1.00 87.25 357 TYR A CA 1
ATOM 2857 C C . TYR A 1 357 ? 18.114 8.535 -0.882 1.00 87.25 357 TYR A C 1
ATOM 2859 O O . TYR A 1 357 ? 17.163 9.125 -1.386 1.00 87.25 357 TYR A O 1
ATOM 2867 N N . LEU A 1 358 ? 18.019 7.295 -0.394 1.00 87.00 358 LEU A N 1
ATOM 2868 C CA . LEU A 1 358 ? 16.803 6.488 -0.508 1.00 87.00 358 LEU A CA 1
ATOM 2869 C C . LEU A 1 358 ? 15.594 7.125 0.199 1.00 87.00 358 LEU A C 1
ATOM 2871 O O . LEU A 1 358 ? 14.471 6.942 -0.251 1.00 87.00 358 LEU A O 1
ATOM 2875 N N . TYR A 1 359 ? 15.804 7.909 1.260 1.00 89.12 359 TYR A N 1
ATOM 2876 C CA . TYR A 1 359 ? 14.739 8.657 1.947 1.00 89.12 359 TYR A CA 1
ATOM 2877 C C . TYR A 1 359 ? 14.660 10.146 1.566 1.00 89.12 359 TYR A C 1
ATOM 2879 O O . TYR A 1 359 ? 13.850 10.892 2.126 1.00 89.12 359 TYR A O 1
ATOM 2887 N N . SER A 1 360 ? 15.469 10.610 0.612 1.00 89.12 360 SER A N 1
ATOM 2888 C CA . SER A 1 360 ? 15.514 12.020 0.221 1.00 89.12 360 SER A CA 1
ATOM 2889 C C . SER A 1 360 ? 14.213 12.421 -0.466 1.00 89.12 360 SER A C 1
ATOM 2891 O O . SER A 1 360 ? 13.931 11.938 -1.553 1.00 89.12 360 SER A O 1
ATOM 2893 N N . GLY A 1 361 ? 13.423 13.303 0.155 1.00 85.56 361 GLY A N 1
ATOM 2894 C CA . GLY A 1 361 ? 12.134 13.760 -0.384 1.00 85.56 361 GLY A CA 1
ATOM 2895 C C . GLY A 1 361 ? 10.915 12.936 0.049 1.00 85.56 361 GLY A C 1
ATOM 2896 O O . GLY A 1 361 ? 9.788 13.317 -0.277 1.00 85.56 361 GLY A O 1
ATOM 2897 N N . TRP A 1 362 ? 11.117 11.878 0.843 1.00 90.12 362 TRP A N 1
ATOM 2898 C CA . TRP A 1 362 ? 10.058 10.990 1.336 1.00 90.12 362 TRP A CA 1
ATOM 2899 C C . TRP A 1 362 ? 8.900 11.742 2.001 1.00 90.12 362 TRP A C 1
ATOM 2901 O O . TRP A 1 362 ? 7.738 11.551 1.650 1.00 90.12 362 TRP A O 1
ATOM 2911 N N . PHE A 1 363 ? 9.220 12.652 2.923 1.00 87.25 363 PHE A N 1
ATOM 2912 C CA . PHE A 1 363 ? 8.221 13.384 3.704 1.00 87.25 363 PHE A CA 1
ATOM 2913 C C . PHE A 1 363 ? 7.284 14.222 2.822 1.00 87.25 363 PHE A C 1
ATOM 2915 O O . PHE A 1 363 ? 6.070 14.240 3.021 1.00 87.25 363 PHE A O 1
ATOM 2922 N N . GLY A 1 364 ? 7.838 14.873 1.795 1.00 84.81 364 GLY A N 1
ATOM 2923 C CA . GLY A 1 364 ? 7.053 15.661 0.848 1.00 84.81 364 GLY A CA 1
ATOM 2924 C C . GLY A 1 364 ? 6.133 14.802 -0.020 1.00 84.81 364 GLY A C 1
ATOM 2925 O O . GLY A 1 364 ? 5.056 15.254 -0.399 1.00 84.81 364 GLY A O 1
ATOM 2926 N N . VAL A 1 365 ? 6.530 13.565 -0.328 1.00 84.19 365 VAL A N 1
ATOM 2927 C CA . VAL A 1 365 ? 5.669 12.606 -1.033 1.00 84.19 365 VAL A CA 1
ATOM 2928 C C . VAL A 1 365 ? 4.575 12.082 -0.108 1.00 84.19 365 VAL A C 1
ATOM 2930 O O . VAL A 1 365 ? 3.411 12.106 -0.500 1.00 84.19 365 VAL A O 1
ATOM 2933 N N . ALA A 1 366 ? 4.920 11.713 1.126 1.00 85.75 366 ALA A N 1
ATOM 2934 C CA . ALA A 1 366 ? 3.975 11.212 2.118 1.00 85.75 366 ALA A CA 1
ATOM 2935 C C . ALA A 1 366 ? 2.837 12.210 2.395 1.00 85.75 366 ALA A C 1
ATOM 2937 O O . ALA A 1 366 ? 1.669 11.840 2.321 1.00 85.75 366 ALA A O 1
ATOM 2938 N N . ILE A 1 367 ? 3.146 13.494 2.613 1.00 84.44 367 ILE A N 1
ATOM 2939 C CA . ILE A 1 367 ? 2.118 14.528 2.841 1.00 84.44 367 ILE A CA 1
ATOM 2940 C C . ILE A 1 367 ? 1.143 14.652 1.662 1.00 84.44 367 ILE A C 1
ATOM 2942 O O . ILE A 1 367 ? -0.038 14.924 1.867 1.00 84.44 367 ILE A O 1
ATOM 2946 N N . ARG A 1 368 ? 1.615 14.459 0.424 1.00 83.44 368 ARG A N 1
ATOM 2947 C CA . ARG A 1 368 ? 0.766 14.579 -0.771 1.00 83.44 368 ARG A CA 1
ATOM 2948 C C . ARG A 1 368 ? -0.064 13.327 -1.038 1.00 83.44 368 ARG A C 1
ATOM 2950 O O . ARG A 1 368 ? -1.158 13.450 -1.578 1.00 83.44 368 ARG A O 1
ATOM 2957 N N . SER A 1 369 ? 0.452 12.143 -0.714 1.00 80.81 369 SER A N 1
ATOM 2958 C CA . SER A 1 369 ? -0.196 10.873 -1.058 1.00 80.81 369 SER A CA 1
ATOM 2959 C C . SER A 1 369 ? -1.145 10.366 0.025 1.00 80.81 369 SER A C 1
ATOM 2961 O O . SER A 1 369 ? -2.212 9.851 -0.302 1.00 80.81 369 SER A O 1
ATOM 2963 N N . VAL A 1 370 ? -0.804 10.551 1.304 1.00 87.62 370 VAL A N 1
ATOM 2964 C CA . VAL A 1 370 ? -1.555 9.990 2.439 1.00 87.62 370 VAL A CA 1
ATOM 2965 C C . VAL A 1 370 ? -3.030 10.414 2.453 1.00 87.62 370 VAL A C 1
ATOM 2967 O O . VAL A 1 370 ? -3.873 9.522 2.545 1.00 87.62 370 VAL A O 1
ATOM 2970 N N . PRO A 1 371 ? -3.394 11.704 2.288 1.00 83.81 371 PRO A N 1
ATOM 2971 C CA . PRO A 1 371 ? -4.802 12.106 2.315 1.00 83.81 371 PRO A CA 1
ATOM 2972 C C . PRO A 1 371 ? -5.638 11.435 1.219 1.00 83.81 371 PRO A C 1
ATOM 2974 O O . PRO A 1 371 ? -6.754 10.987 1.476 1.00 83.81 371 PRO A O 1
ATOM 2977 N N . ALA A 1 372 ? -5.088 11.323 0.006 1.00 80.88 372 ALA A N 1
ATOM 2978 C CA . ALA A 1 372 ? -5.772 10.688 -1.117 1.00 80.88 372 ALA A CA 1
ATOM 2979 C C . ALA A 1 372 ? -5.991 9.189 -0.866 1.00 80.88 372 ALA A C 1
ATOM 2981 O O . ALA A 1 372 ? -7.086 8.679 -1.104 1.00 80.88 372 ALA A O 1
ATOM 2982 N N . THR A 1 373 ? -4.983 8.496 -0.328 1.00 82.94 373 THR A N 1
ATOM 2983 C CA . THR A 1 373 ? -5.082 7.073 0.016 1.00 82.94 373 THR A CA 1
ATOM 2984 C C . THR A 1 373 ? -6.112 6.821 1.117 1.00 82.94 373 THR A C 1
ATOM 2986 O O . THR A 1 373 ? -6.916 5.897 0.993 1.00 82.94 373 THR A O 1
ATOM 2989 N N . SER A 1 374 ? -6.150 7.657 2.161 1.00 79.50 374 SER A N 1
ATOM 2990 C CA . SER A 1 374 ? -7.155 7.557 3.229 1.00 79.50 374 SER A CA 1
ATOM 2991 C C . SER A 1 374 ? -8.580 7.711 2.698 1.00 79.50 374 SER A C 1
ATOM 2993 O O . SER A 1 374 ? -9.454 6.921 3.049 1.00 79.50 374 SER A O 1
ATOM 2995 N N . ILE A 1 375 ? -8.817 8.696 1.825 1.00 82.31 375 ILE A N 1
ATOM 2996 C CA . ILE A 1 375 ? -10.131 8.912 1.200 1.00 82.31 375 ILE A CA 1
ATOM 2997 C C . ILE A 1 375 ? -10.505 7.727 0.299 1.00 82.31 375 ILE A C 1
ATOM 2999 O O . ILE A 1 375 ? -11.644 7.265 0.335 1.00 82.31 375 ILE A O 1
ATOM 3003 N N . GLY A 1 376 ? -9.550 7.204 -0.475 1.00 80.81 376 GLY A N 1
ATOM 3004 C CA . GLY A 1 376 ? -9.768 6.030 -1.322 1.00 80.81 376 GLY A CA 1
ATOM 3005 C C . GLY A 1 376 ? -10.169 4.787 -0.523 1.00 80.81 376 GLY A C 1
ATOM 3006 O O . GLY A 1 376 ? -11.093 4.081 -0.919 1.00 80.81 376 GLY A O 1
ATOM 3007 N N . LEU A 1 377 ? -9.533 4.551 0.629 1.00 80.19 377 LEU A N 1
ATOM 3008 C CA . LEU A 1 377 ? -9.891 3.453 1.533 1.00 80.19 377 LEU A CA 1
ATOM 3009 C C . LEU A 1 377 ? -11.275 3.624 2.155 1.00 80.19 377 LEU A C 1
ATOM 3011 O O . LEU A 1 377 ? -12.010 2.647 2.273 1.00 80.19 377 LEU A O 1
ATOM 3015 N N . LEU A 1 378 ? -11.645 4.851 2.525 1.00 79.06 378 LEU A N 1
ATOM 3016 C CA . LEU A 1 378 ? -12.990 5.136 3.013 1.00 79.06 378 LEU A CA 1
ATOM 3017 C C . LEU A 1 378 ? -14.037 4.797 1.945 1.00 79.06 378 LEU A C 1
ATOM 3019 O O . LEU A 1 378 ? -15.020 4.128 2.243 1.00 79.06 378 LEU A O 1
ATOM 3023 N N . PHE A 1 379 ? -13.805 5.216 0.699 1.00 81.38 379 PHE A N 1
ATOM 3024 C CA . PHE A 1 379 ? -14.696 4.891 -0.412 1.00 81.38 379 PHE A CA 1
ATOM 3025 C C . PHE A 1 379 ? -14.780 3.379 -0.652 1.00 81.38 379 PHE A C 1
ATOM 3027 O O . PHE A 1 379 ? -15.873 2.843 -0.804 1.00 81.38 379 PHE A O 1
ATOM 3034 N N . TYR A 1 380 ? -13.640 2.686 -0.631 1.00 82.06 380 TYR A N 1
ATOM 3035 C CA . TYR A 1 380 ? -13.587 1.230 -0.742 1.00 82.06 380 TYR A CA 1
ATOM 3036 C C . TYR A 1 380 ? -14.409 0.532 0.352 1.00 82.06 380 TYR A C 1
ATOM 3038 O O . TYR A 1 380 ? -15.198 -0.349 0.028 1.00 82.06 380 TYR A O 1
ATOM 3046 N N . GLU A 1 381 ? -14.276 0.933 1.621 1.00 79.62 381 GLU A N 1
ATOM 3047 C CA . GLU A 1 381 ? -15.041 0.326 2.721 1.00 79.62 381 GLU A CA 1
ATOM 3048 C C . GLU A 1 381 ? -16.543 0.605 2.601 1.00 79.62 381 GLU A C 1
ATOM 3050 O O . GLU A 1 381 ? -17.344 -0.293 2.838 1.00 79.62 381 GLU A O 1
ATOM 3055 N N . ILE A 1 382 ? -16.936 1.810 2.171 1.00 79.38 382 ILE A N 1
ATOM 3056 C CA . ILE A 1 382 ? -18.347 2.140 1.918 1.00 79.38 382 ILE A CA 1
ATOM 3057 C C . ILE A 1 382 ? -18.922 1.234 0.825 1.00 79.38 382 ILE A C 1
ATOM 3059 O O . ILE A 1 382 ? -19.992 0.659 1.000 1.00 79.38 382 ILE A O 1
ATOM 3063 N N . VAL A 1 383 ? -18.212 1.087 -0.297 1.00 78.69 383 VAL A N 1
ATOM 3064 C CA . VAL A 1 383 ? -18.655 0.229 -1.407 1.00 78.69 383 VAL A CA 1
ATOM 3065 C C . VAL A 1 383 ? -18.704 -1.233 -0.979 1.00 78.69 383 VAL A C 1
ATOM 3067 O O . VAL A 1 383 ? -19.649 -1.939 -1.313 1.00 78.69 383 VAL A O 1
ATOM 3070 N N . LYS A 1 384 ? -17.703 -1.690 -0.225 1.00 78.06 384 LYS A N 1
ATOM 3071 C CA . LYS A 1 384 ? -17.652 -3.054 0.293 1.00 78.06 384 LYS A CA 1
ATOM 3072 C C . LYS A 1 384 ? -18.847 -3.351 1.204 1.00 78.06 384 LYS A C 1
ATOM 3074 O O . LYS A 1 384 ? -19.485 -4.376 1.010 1.00 78.06 384 LYS A O 1
ATOM 3079 N N . GLN A 1 385 ? -19.166 -2.455 2.140 1.00 76.25 385 GLN A N 1
ATOM 3080 C CA . GLN A 1 385 ? -20.338 -2.588 3.015 1.00 76.25 385 GLN A CA 1
ATOM 3081 C C . GLN A 1 385 ? -21.640 -2.596 2.218 1.00 76.25 385 GLN A C 1
ATOM 3083 O O . GLN A 1 385 ? -22.481 -3.457 2.434 1.00 76.25 385 GLN A O 1
ATOM 3088 N N . TRP A 1 386 ? -21.776 -1.679 1.258 1.00 76.81 386 TRP A N 1
ATOM 3089 C CA . TRP A 1 386 ? -22.959 -1.609 0.404 1.00 76.81 386 TRP A CA 1
ATOM 3090 C C . TRP A 1 386 ? -23.192 -2.909 -0.376 1.00 76.81 386 TRP A C 1
ATOM 3092 O O . TRP A 1 386 ? -24.321 -3.381 -0.448 1.00 76.81 386 TRP A O 1
ATOM 3102 N N . LEU A 1 387 ? -22.124 -3.517 -0.905 1.00 76.12 387 LEU A N 1
ATOM 3103 C CA . LEU A 1 387 ? -22.211 -4.823 -1.556 1.00 76.12 387 LEU A CA 1
ATOM 3104 C C . LEU A 1 387 ? -22.582 -5.924 -0.554 1.00 76.12 387 LEU A C 1
ATOM 3106 O O . LEU A 1 387 ? -23.450 -6.732 -0.846 1.00 76.12 387 LEU A O 1
ATOM 3110 N N . GLU A 1 388 ? -21.958 -5.973 0.624 1.00 76.12 388 GLU A N 1
ATOM 3111 C CA . GLU A 1 388 ? -22.292 -6.975 1.648 1.00 76.12 388 GLU A CA 1
ATOM 3112 C C . GLU A 1 388 ? -23.768 -6.900 2.084 1.00 76.12 388 GLU A C 1
ATOM 3114 O O . GLU A 1 388 ? -24.387 -7.946 2.268 1.00 76.12 388 GLU A O 1
ATOM 3119 N N . ASP A 1 389 ? -24.340 -5.696 2.173 1.00 75.88 389 ASP A N 1
ATOM 3120 C CA . ASP A 1 389 ? -25.747 -5.468 2.526 1.00 75.88 389 ASP A CA 1
ATOM 3121 C C . ASP A 1 389 ? -26.734 -5.835 1.397 1.00 75.88 389 ASP A C 1
ATOM 3123 O O . ASP A 1 389 ? -27.891 -6.132 1.675 1.00 75.88 389 ASP A O 1
ATOM 3127 N N . GLU A 1 390 ? -26.316 -5.812 0.125 1.00 73.75 390 GLU A N 1
ATOM 3128 C CA . GLU A 1 390 ? -27.178 -6.130 -1.031 1.00 73.75 390 GLU A CA 1
ATOM 3129 C C . GLU A 1 390 ? -27.294 -7.647 -1.294 1.00 73.75 390 GLU A C 1
ATOM 3131 O O . GLU A 1 390 ? -28.254 -8.102 -1.918 1.00 73.75 390 GLU A O 1
ATOM 3136 N N . TYR A 1 391 ? -26.330 -8.441 -0.808 1.00 56.31 391 TYR A N 1
ATOM 3137 C CA . TYR A 1 391 ? -26.280 -9.903 -0.980 1.00 56.31 391 TYR A CA 1
ATOM 3138 C C . TYR A 1 391 ? -26.652 -10.709 0.283 1.00 56.31 391 TYR A C 1
ATOM 3140 O O . TYR A 1 391 ? -26.576 -11.942 0.249 1.00 56.31 391 TYR A O 1
ATOM 3148 N N . MET A 1 392 ? -27.049 -10.043 1.372 1.00 46.41 392 MET A N 1
ATOM 3149 C CA . MET A 1 392 ? -27.595 -10.634 2.607 1.00 46.41 392 MET A CA 1
ATOM 3150 C C . MET A 1 392 ? -29.100 -10.394 2.697 1.00 46.41 392 MET A C 1
ATOM 3152 O O . MET A 1 392 ? -29.798 -11.296 3.220 1.00 46.41 392 MET A O 1
#

Sequence (392 aa):
MLSHAVHQKGWKFLPRYVIQPMVANWAVGFALFTTYTAALPAAYMRSSVMQTVYPDSPKKPTTIVPPFAAGALAGLAQSIVATPLDALRIRFEVEDMLNGRYQSWFGFVKDKVTEDGIARLYRGFRITAVKDVLGFSAFFGIFEFTKIELLEVYRNLMKEGRKIRELAKKQGTSEDGIVKSIITGADSDSDKFTRSEIAQLRRMAIYQRYNDLVPDLDVDEVASNPQQAQPSPRAPIKAPLYVLPSLLLPPYLGQASCILIAGGTAALAYQAIDYPLEQLRNYVYTELAKNEIKTVENKILHALRKHYRTIKKEILSSKTRPDVEWHPYHHFWNGLKQHAAKELNRSPESFWTPIRYLYSGWFGVAIRSVPATSIGLLFYEIVKQWLEDEYM

Radius of gyration: 31.59 Å; Cα contacts (8 Å, |Δi|>4): 263; chains: 1; bounding box: 85×73×86 Å